Protein AF-A0A662L4Y0-F1 (afdb_monomer_lite)

pLDDT: mean 89.2, std 12.83, range [32.97, 98.81]

Structure (mmCIF, N/CA/C/O backbone):
data_AF-A0A662L4Y0-F1
#
_entry.id   AF-A0A662L4Y0-F1
#
loop_
_atom_site.group_PDB
_atom_site.id
_atom_site.type_symbol
_atom_site.label_atom_id
_atom_site.label_alt_id
_atom_site.label_comp_id
_atom_site.label_asym_id
_atom_site.label_entity_id
_atom_site.label_seq_id
_atom_site.pdbx_PDB_ins_code
_atom_site.Cartn_x
_atom_site.Cartn_y
_atom_site.Cartn_z
_atom_site.occupancy
_atom_site.B_iso_or_equiv
_atom_site.auth_seq_id
_atom_site.auth_comp_id
_atom_site.auth_asym_id
_atom_site.auth_atom_id
_atom_site.pdbx_PDB_model_num
ATOM 1 N N . MET A 1 1 ? -69.177 18.096 1.062 1.00 52.00 1 MET A N 1
ATOM 2 C CA . MET A 1 1 ? -68.642 16.990 1.896 1.00 52.00 1 MET A CA 1
ATOM 3 C C . MET A 1 1 ? -67.845 15.939 1.119 1.00 52.00 1 MET A C 1
ATOM 5 O O . MET A 1 1 ? -66.747 15.638 1.557 1.00 52.00 1 MET A O 1
ATOM 9 N N . LYS A 1 2 ? -68.302 15.418 -0.035 1.00 49.88 2 LYS A N 1
ATOM 10 C CA . LYS A 1 2 ? -67.546 14.397 -0.805 1.00 49.88 2 LYS A CA 1
ATOM 11 C C . LYS A 1 2 ? -66.188 14.866 -1.368 1.00 49.88 2 LYS A C 1
ATOM 13 O O . LYS A 1 2 ? -65.280 14.060 -1.489 1.00 49.88 2 LYS A O 1
ATOM 18 N N . PHE A 1 3 ? -66.029 16.163 -1.646 1.00 49.53 3 PHE A N 1
ATOM 19 C CA . PHE A 1 3 ? -64.774 16.724 -2.172 1.00 49.53 3 PHE A CA 1
ATOM 20 C C . PHE A 1 3 ? -63.665 16.841 -1.112 1.00 49.53 3 PHE A C 1
ATOM 22 O O . PHE A 1 3 ? -62.496 16.641 -1.412 1.00 49.53 3 PHE A O 1
ATOM 29 N N . ILE A 1 4 ? -64.040 17.107 0.146 1.00 62.53 4 ILE A N 1
ATOM 30 C CA . ILE A 1 4 ? -63.084 17.218 1.257 1.00 62.53 4 ILE A CA 1
ATOM 31 C C . ILE A 1 4 ? -62.545 15.831 1.611 1.00 62.53 4 ILE A C 1
ATOM 33 O O . ILE A 1 4 ? -61.339 15.676 1.713 1.00 62.53 4 ILE A O 1
ATOM 37 N N . ALA A 1 5 ? -63.407 14.808 1.670 1.00 59.78 5 ALA A N 1
ATOM 38 C CA . ALA A 1 5 ? -62.991 13.432 1.948 1.00 59.78 5 ALA A CA 1
ATOM 39 C C . ALA A 1 5 ? -62.022 12.861 0.892 1.00 59.78 5 ALA A C 1
ATOM 41 O O . ALA A 1 5 ? -61.102 12.129 1.244 1.00 59.78 5 ALA A O 1
ATOM 42 N N . LEU A 1 6 ? -62.189 13.226 -0.387 1.00 59.19 6 LEU A N 1
ATOM 43 C CA . LEU A 1 6 ? -61.270 12.818 -1.454 1.00 59.19 6 LEU A CA 1
ATOM 44 C C . LEU A 1 6 ? -59.902 13.509 -1.323 1.00 59.19 6 LEU A C 1
ATOM 46 O O . LEU A 1 6 ? -58.873 12.875 -1.535 1.00 59.19 6 LEU A O 1
ATOM 50 N N . LEU A 1 7 ? -59.886 14.785 -0.918 1.00 53.75 7 LEU A N 1
ATOM 51 C CA . LEU A 1 7 ? -58.654 15.539 -0.683 1.00 53.75 7 LEU A CA 1
ATOM 52 C C . LEU A 1 7 ? -57.894 15.011 0.546 1.00 53.75 7 LEU A C 1
ATOM 54 O O . LEU A 1 7 ? -56.675 14.886 0.499 1.00 53.75 7 LEU A O 1
ATOM 58 N N . THR A 1 8 ? -58.606 14.647 1.621 1.00 57.34 8 THR A N 1
ATOM 59 C CA . THR A 1 8 ? -57.996 14.044 2.819 1.00 57.34 8 THR A CA 1
ATOM 60 C C . THR A 1 8 ? -57.462 12.642 2.528 1.00 57.34 8 THR A C 1
ATOM 62 O O . THR A 1 8 ? -56.369 12.313 2.970 1.00 57.34 8 THR A O 1
ATOM 65 N N . ALA A 1 9 ? -58.175 11.838 1.731 1.00 53.94 9 ALA A N 1
ATOM 66 C CA . ALA A 1 9 ? -57.698 10.523 1.305 1.00 53.94 9 ALA A CA 1
ATOM 67 C C . ALA A 1 9 ? -56.463 10.620 0.390 1.00 53.94 9 ALA A C 1
ATOM 69 O O . ALA A 1 9 ? -55.524 9.851 0.574 1.00 53.94 9 ALA A O 1
ATOM 70 N N . LEU A 1 10 ? -56.408 11.592 -0.534 1.00 47.56 10 LEU A N 1
ATOM 71 C CA . LEU A 1 10 ? -55.204 11.838 -1.339 1.00 47.56 10 LEU A CA 1
ATOM 72 C C . LEU A 1 10 ? -54.020 12.289 -0.472 1.00 47.56 10 LEU A C 1
ATOM 74 O O . LEU A 1 10 ? -52.921 11.781 -0.655 1.00 47.56 10 LEU A O 1
ATOM 78 N N . LEU A 1 11 ? -54.232 13.194 0.489 1.00 47.44 11 LEU A N 1
ATOM 79 C CA . LEU A 1 11 ? -53.181 13.659 1.405 1.00 47.44 11 LEU A CA 1
ATOM 80 C C . LEU A 1 11 ? -52.636 12.535 2.297 1.00 47.44 11 LEU A C 1
ATOM 82 O O . LEU A 1 11 ? -51.430 12.481 2.508 1.00 47.44 11 LEU A O 1
ATOM 86 N N . ILE A 1 12 ? -53.493 11.612 2.750 1.00 51.41 12 ILE A N 1
ATOM 87 C CA . ILE A 1 12 ? -53.075 10.432 3.523 1.00 51.41 12 ILE A CA 1
ATOM 88 C C . ILE A 1 12 ? -52.289 9.450 2.642 1.00 51.41 12 ILE A C 1
ATOM 90 O O . ILE A 1 12 ? -51.282 8.903 3.086 1.00 51.41 12 ILE A O 1
ATOM 94 N N . VAL A 1 13 ? -52.683 9.254 1.378 1.00 47.22 13 VAL A N 1
ATOM 95 C CA . VAL A 1 13 ? -51.922 8.417 0.432 1.00 47.22 13 VAL A CA 1
ATOM 96 C C . VAL A 1 13 ? -50.565 9.054 0.105 1.00 47.22 13 VAL A C 1
ATOM 98 O O . VAL A 1 13 ? -49.562 8.346 0.100 1.00 47.22 13 VAL A O 1
ATOM 101 N N . PHE A 1 14 ? -50.487 10.379 -0.062 1.00 39.72 14 PHE A N 1
ATOM 102 C CA . PHE A 1 14 ? -49.217 11.083 -0.286 1.00 39.72 14 PHE A CA 1
ATOM 103 C C . PHE A 1 14 ? -48.312 11.128 0.954 1.00 39.72 14 PHE A C 1
ATOM 105 O O . PHE A 1 14 ? -47.100 11.044 0.796 1.00 39.72 14 PHE A O 1
ATOM 112 N N . SER A 1 15 ? -48.857 11.179 2.177 1.00 35.50 15 SER A N 1
ATOM 113 C CA . SER A 1 15 ? -48.056 11.054 3.408 1.00 35.50 15 SER A CA 1
ATOM 114 C C . SER A 1 15 ? -47.619 9.615 3.709 1.00 35.50 15 SER A C 1
ATOM 116 O O . SER A 1 15 ? -46.752 9.408 4.550 1.00 35.50 15 SER A O 1
ATOM 118 N N . SER A 1 16 ? -48.229 8.622 3.050 1.00 32.97 16 SER A N 1
ATOM 119 C CA . SER A 1 16 ? -47.858 7.201 3.161 1.00 32.97 16 SER A CA 1
ATOM 120 C C . SER A 1 16 ? -46.734 6.808 2.200 1.00 32.97 16 SER A C 1
ATOM 122 O O . SER A 1 16 ? -46.104 5.768 2.382 1.00 32.97 16 SER A O 1
ATOM 124 N N . PHE A 1 17 ? -46.449 7.641 1.197 1.00 36.28 17 PHE A N 1
ATOM 125 C CA . PHE A 1 17 ? -45.185 7.583 0.481 1.00 36.28 17 PHE A CA 1
ATOM 126 C C . PHE A 1 17 ? -44.147 8.317 1.326 1.00 36.28 17 PHE A C 1
ATOM 128 O O . PHE A 1 17 ? -43.922 9.515 1.164 1.00 36.28 17 PHE A O 1
ATOM 135 N N . ASN A 1 18 ? -43.485 7.578 2.219 1.00 33.69 18 ASN A N 1
ATOM 136 C CA . ASN A 1 18 ? -42.118 7.921 2.586 1.00 33.69 18 ASN A CA 1
ATOM 137 C C . ASN A 1 18 ? -41.319 7.933 1.275 1.00 33.69 18 ASN A C 1
ATOM 139 O O . ASN A 1 18 ? -40.805 6.903 0.844 1.00 33.69 18 ASN A O 1
ATOM 143 N N . PHE A 1 19 ? -41.246 9.087 0.608 1.00 37.72 19 PHE A N 1
ATOM 144 C CA . PHE A 1 19 ? -40.104 9.377 -0.241 1.00 37.72 19 PHE A CA 1
ATOM 145 C C . PHE A 1 19 ? -38.918 9.292 0.708 1.00 37.72 19 PHE A C 1
ATOM 147 O O . PHE A 1 19 ? -38.702 10.200 1.511 1.00 37.72 19 PHE A O 1
ATOM 154 N N . ALA A 1 20 ? -38.238 8.143 0.702 1.00 36.72 20 ALA A N 1
ATOM 155 C CA . ALA A 1 20 ? -36.965 8.000 1.371 1.00 36.72 20 ALA A CA 1
ATOM 156 C C . ALA A 1 20 ? -36.137 9.211 0.941 1.00 36.72 20 ALA A C 1
ATOM 158 O O . ALA A 1 20 ? -35.937 9.430 -0.257 1.00 36.72 20 ALA A O 1
ATOM 159 N N . GLN A 1 21 ? -35.761 10.051 1.907 1.00 39.56 21 GLN A N 1
ATOM 160 C CA . GLN A 1 21 ? -34.772 11.085 1.646 1.00 39.56 21 GLN A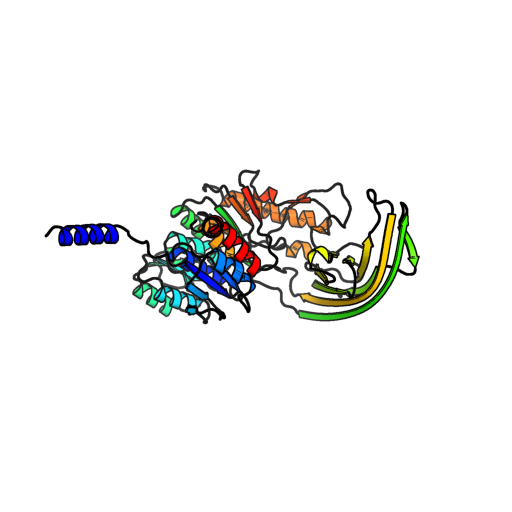 CA 1
ATOM 161 C C . GLN A 1 21 ? -33.582 10.371 0.995 1.00 39.56 21 GLN A C 1
ATOM 163 O O . GLN A 1 21 ? -33.227 9.287 1.474 1.00 39.56 21 GLN A O 1
ATOM 168 N N . PRO A 1 22 ? -33.040 10.880 -0.125 1.00 51.72 22 PRO A N 1
ATOM 169 C CA . PRO A 1 22 ? -31.912 10.231 -0.771 1.00 51.72 22 PRO A CA 1
ATOM 170 C C . PRO A 1 22 ? -30.828 10.050 0.285 1.00 51.72 22 PRO A C 1
ATOM 172 O O . PRO A 1 22 ? -30.453 11.013 0.950 1.00 51.72 22 PRO A O 1
ATOM 175 N N . GLU A 1 23 ? -30.410 8.803 0.489 1.00 62.47 23 GLU A N 1
ATOM 176 C CA . GLU A 1 23 ? -29.396 8.461 1.476 1.00 62.47 23 GLU A CA 1
ATOM 177 C C . GLU A 1 23 ? -28.174 9.349 1.224 1.00 62.47 23 GLU A C 1
ATOM 179 O O . GLU A 1 23 ? -27.621 9.340 0.121 1.00 62.47 23 GLU A O 1
ATOM 184 N N . GLU A 1 24 ? -27.799 10.180 2.201 1.00 76.81 24 GLU A N 1
ATOM 185 C CA . GLU A 1 24 ? -26.644 11.066 2.062 1.00 76.81 24 GLU A CA 1
ATOM 186 C C . GLU A 1 24 ? -25.414 10.201 1.781 1.00 76.81 24 GLU A C 1
ATOM 188 O O . GLU A 1 24 ? -25.069 9.303 2.556 1.00 76.81 24 GLU A O 1
ATOM 193 N N . LYS A 1 25 ? -24.781 10.423 0.626 1.00 88.94 25 LYS A N 1
ATOM 194 C CA . LYS A 1 25 ? -23.615 9.662 0.184 1.00 88.94 25 LYS A CA 1
ATOM 195 C C . LYS A 1 25 ? -22.380 10.527 0.357 1.00 88.94 25 LYS A C 1
ATOM 197 O O . LYS A 1 25 ? -22.064 11.371 -0.482 1.00 88.94 25 LYS A O 1
ATOM 202 N N . ALA A 1 26 ? -21.656 10.264 1.437 1.00 95.12 26 ALA A N 1
ATOM 203 C CA . ALA A 1 26 ? -20.381 10.905 1.713 1.00 95.12 26 ALA A CA 1
ATOM 204 C C . ALA A 1 26 ? -19.197 10.129 1.115 1.00 95.12 26 ALA A C 1
ATOM 206 O O . ALA A 1 26 ? -19.223 8.898 1.036 1.00 95.12 26 ALA A O 1
ATOM 207 N N . ILE A 1 27 ? -18.140 10.853 0.737 1.00 97.81 27 ILE A N 1
ATOM 208 C CA . ILE A 1 27 ? -16.798 10.320 0.451 1.00 97.81 27 ILE A CA 1
ATOM 209 C C . ILE A 1 27 ? -15.789 10.979 1.395 1.00 97.81 27 ILE A C 1
ATOM 211 O O . ILE A 1 27 ? -15.801 12.201 1.578 1.00 97.81 27 ILE A O 1
ATOM 215 N N . ILE A 1 28 ? -14.874 10.174 1.937 1.00 98.44 28 ILE A N 1
ATOM 216 C CA . ILE A 1 28 ? -13.761 10.640 2.763 1.00 98.44 28 ILE A CA 1
ATOM 217 C C . ILE A 1 28 ? -12.490 10.677 1.908 1.00 98.44 28 ILE A C 1
ATOM 219 O O . ILE A 1 28 ? -11.933 9.649 1.523 1.00 98.44 28 ILE A O 1
ATOM 223 N N . PHE A 1 29 ? -12.017 11.880 1.614 1.00 98.31 29 PHE A N 1
ATOM 224 C CA . PHE A 1 29 ? -10.727 12.133 0.991 1.00 98.31 29 PHE A CA 1
ATOM 225 C C . PHE A 1 29 ? -9.624 12.167 2.045 1.00 98.31 29 PHE A C 1
ATOM 227 O O . PHE A 1 29 ? -9.720 12.881 3.042 1.00 98.31 29 PHE A O 1
ATOM 234 N N . VAL A 1 30 ? -8.547 11.427 1.807 1.00 98.19 30 VAL A N 1
ATOM 235 C CA . VAL A 1 30 ? -7.417 11.312 2.732 1.00 98.19 30 VAL A CA 1
ATOM 236 C C . VAL A 1 30 ? -6.132 11.739 2.042 1.00 98.19 30 VAL A C 1
ATOM 238 O O . VAL A 1 30 ? -5.763 11.205 0.995 1.00 98.19 30 VAL A O 1
ATOM 241 N N . TYR A 1 31 ? -5.444 12.716 2.625 1.00 96.56 31 TYR A N 1
ATOM 242 C CA . TYR A 1 31 ? -4.205 13.230 2.064 1.00 96.56 31 TYR A CA 1
ATOM 243 C C . TYR A 1 31 ? -3.067 12.223 2.239 1.00 96.56 31 TYR A C 1
ATOM 245 O O . TYR A 1 31 ? -2.775 11.766 3.346 1.00 96.56 31 TYR A O 1
ATOM 253 N N . ASP A 1 32 ? -2.398 11.901 1.139 1.00 92.31 32 ASP A N 1
ATOM 254 C CA . ASP A 1 32 ? -1.347 10.891 1.061 1.00 92.31 32 ASP A CA 1
ATOM 255 C C . ASP A 1 32 ? 0.009 11.419 1.565 1.00 92.31 32 ASP A C 1
ATOM 257 O O . ASP A 1 32 ? 0.977 11.563 0.815 1.00 92.31 32 ASP A O 1
ATOM 261 N N . ARG A 1 33 ? 0.057 11.786 2.850 1.00 91.81 33 ARG A N 1
ATOM 262 C CA . ARG A 1 33 ? 1.273 12.272 3.524 1.00 91.81 33 ARG A CA 1
ATOM 263 C C . ARG A 1 33 ? 1.534 11.600 4.865 1.00 91.81 33 ARG A C 1
ATOM 265 O O . ARG A 1 33 ? 2.693 11.424 5.224 1.00 91.81 33 ARG A O 1
ATOM 272 N N . ASP A 1 34 ? 0.482 11.260 5.600 1.00 95.25 34 ASP A N 1
ATOM 273 C CA . ASP A 1 34 ? 0.576 10.586 6.893 1.00 95.25 34 ASP A CA 1
ATOM 274 C C . ASP A 1 34 ? -0.356 9.372 6.889 1.00 95.25 34 ASP A C 1
ATOM 276 O O . ASP A 1 34 ? -1.554 9.488 6.617 1.00 95.25 34 ASP A O 1
ATOM 280 N N . ALA A 1 35 ? 0.195 8.194 7.177 1.00 96.06 35 ALA A N 1
ATOM 281 C CA . ALA A 1 35 ? -0.565 6.952 7.183 1.00 96.06 35 ALA A CA 1
ATOM 282 C C . ALA A 1 35 ? -1.654 6.929 8.269 1.00 96.06 35 ALA A C 1
ATOM 284 O O . ALA A 1 35 ? -2.704 6.316 8.058 1.00 96.06 35 ALA A O 1
ATOM 285 N N . PHE A 1 36 ? -1.472 7.655 9.380 1.00 98.19 36 PHE A N 1
ATOM 286 C CA . PHE A 1 36 ? -2.479 7.745 10.440 1.00 98.19 36 PHE A CA 1
ATOM 287 C C . PHE A 1 36 ? -3.765 8.433 9.978 1.00 98.19 36 PHE A C 1
ATOM 289 O O . PHE A 1 36 ? -4.831 8.113 10.499 1.00 98.19 36 PHE A O 1
ATOM 296 N N . TYR A 1 37 ? -3.716 9.294 8.955 1.00 98.50 37 TYR A N 1
ATOM 297 C CA . TYR A 1 37 ? -4.937 9.857 8.373 1.00 98.50 37 TYR A CA 1
ATOM 298 C C . TYR A 1 37 ? -5.852 8.773 7.800 1.00 98.50 37 TYR A C 1
ATOM 300 O O . TYR A 1 37 ? -7.068 8.872 7.940 1.00 98.50 37 TYR A O 1
ATOM 308 N N . SER A 1 38 ? -5.285 7.714 7.211 1.00 98.25 38 SER A N 1
ATOM 309 C CA . SER A 1 38 ? -6.074 6.586 6.697 1.00 98.25 38 SER A CA 1
ATOM 310 C C . SER A 1 38 ? -6.658 5.737 7.827 1.00 98.25 38 SER A C 1
ATOM 312 O O . SER A 1 38 ? -7.785 5.263 7.704 1.00 98.25 38 SER A O 1
ATOM 314 N N . LEU A 1 39 ? -5.943 5.589 8.949 1.00 98.69 39 LEU A N 1
ATOM 315 C CA . LEU A 1 39 ? -6.449 4.863 10.122 1.00 98.69 39 LEU A CA 1
ATOM 316 C C . LEU A 1 39 ? -7.642 5.597 10.752 1.00 98.69 39 LEU A C 1
ATOM 318 O O . LEU A 1 39 ? -8.699 4.999 10.947 1.00 98.69 39 LEU A O 1
ATOM 322 N N . ILE A 1 40 ? -7.511 6.912 10.968 1.00 98.75 40 ILE A N 1
ATOM 323 C CA . ILE A 1 40 ? -8.596 7.770 11.474 1.00 98.75 40 ILE A CA 1
ATOM 324 C C . ILE A 1 40 ? -9.799 7.733 10.520 1.00 98.75 40 ILE A C 1
ATOM 326 O O . ILE A 1 40 ? -10.933 7.520 10.951 1.00 98.75 40 ILE A O 1
ATOM 330 N N . ALA A 1 41 ? -9.550 7.886 9.215 1.00 98.69 41 ALA A N 1
ATOM 331 C CA . ALA A 1 41 ? -10.587 7.819 8.190 1.00 98.69 41 ALA A CA 1
ATOM 332 C C . ALA A 1 41 ? -11.304 6.465 8.164 1.00 98.69 41 ALA A C 1
ATOM 334 O O . ALA A 1 41 ? -12.493 6.422 7.864 1.00 98.69 41 ALA A O 1
ATOM 335 N N . THR A 1 42 ? -10.596 5.375 8.480 1.00 98.75 42 THR A N 1
ATOM 336 C CA . THR A 1 42 ? -11.177 4.032 8.535 1.00 98.75 42 THR A CA 1
ATOM 337 C C . THR A 1 42 ? -12.259 3.972 9.606 1.00 98.75 42 THR A C 1
ATOM 339 O O . THR A 1 42 ? -13.407 3.722 9.261 1.00 98.75 42 THR A O 1
ATOM 342 N N . SER A 1 43 ? -11.947 4.303 10.860 1.00 98.44 43 SER A N 1
ATOM 343 C CA . SER A 1 43 ? -12.947 4.347 11.944 1.00 98.44 43 SER A CA 1
ATOM 344 C C . SER A 1 43 ? -14.125 5.273 11.593 1.00 98.44 43 SER A C 1
ATOM 346 O O . SER A 1 43 ? -15.274 4.835 11.617 1.00 98.44 43 SER A O 1
ATOM 348 N N . LEU A 1 44 ? -13.851 6.500 11.124 1.00 98.62 44 LEU A N 1
ATOM 349 C CA . LEU A 1 44 ? -14.898 7.443 10.704 1.00 98.62 44 LEU A CA 1
ATOM 350 C C . LEU A 1 44 ? -15.789 6.895 9.578 1.00 98.62 44 LEU A C 1
ATOM 352 O O . LEU A 1 44 ? -17.001 7.092 9.599 1.00 98.62 44 LEU A O 1
ATOM 356 N N . SER A 1 45 ? -15.211 6.209 8.592 1.00 98.44 45 SER A N 1
ATOM 357 C CA . SER A 1 45 ? -15.977 5.593 7.510 1.00 98.44 45 SER A CA 1
ATOM 358 C C . SER A 1 45 ? -17.024 4.629 8.059 1.00 98.44 45 SER A C 1
ATOM 360 O O . SER A 1 45 ? -18.167 4.678 7.612 1.00 98.44 45 SER A O 1
ATOM 362 N N . PHE A 1 46 ? -16.641 3.751 8.991 1.00 97.81 46 PHE A N 1
ATOM 363 C CA . PHE A 1 46 ? -17.554 2.755 9.556 1.00 97.81 46 PHE A CA 1
ATOM 364 C C . PHE A 1 46 ? -18.643 3.405 10.402 1.00 97.81 46 PHE A C 1
ATOM 366 O O . PHE A 1 46 ? -19.810 3.070 10.205 1.00 97.81 46 PHE A O 1
ATOM 373 N N . HIS A 1 47 ? -18.288 4.408 11.205 1.00 97.56 47 HIS A N 1
ATOM 374 C CA . HIS A 1 47 ? -19.255 5.196 11.966 1.00 97.56 47 HIS A CA 1
ATOM 375 C C . HIS A 1 47 ? -20.309 5.873 11.077 1.00 97.56 47 HIS A C 1
ATOM 377 O O . HIS A 1 47 ? -21.495 5.894 11.391 1.00 97.56 47 HIS A O 1
ATOM 383 N N . LEU A 1 48 ? -19.904 6.357 9.899 1.00 95.88 48 LEU A N 1
ATOM 384 C CA . LEU A 1 48 ? -20.809 6.963 8.918 1.00 95.88 48 LEU A CA 1
ATOM 385 C C . LEU A 1 48 ? -21.564 5.939 8.048 1.00 95.88 48 LEU A C 1
ATOM 387 O O . LEU A 1 48 ? -22.092 6.316 7.001 1.00 95.88 48 LEU A O 1
ATOM 391 N N . GLY A 1 49 ? -21.612 4.660 8.432 1.00 94.19 49 GLY A N 1
ATOM 392 C CA . GLY A 1 49 ? -22.302 3.611 7.673 1.00 94.19 49 GLY A CA 1
ATOM 393 C C . GLY A 1 49 ? -21.482 3.046 6.509 1.00 94.19 49 GLY A C 1
ATOM 394 O O . GLY A 1 49 ? -22.041 2.735 5.461 1.00 94.19 49 GLY A O 1
ATOM 395 N N . LYS A 1 50 ? -20.160 2.915 6.690 1.00 95.38 50 LYS A N 1
ATOM 396 C CA . LYS A 1 50 ? -19.168 2.445 5.701 1.00 95.38 50 LYS A CA 1
ATOM 397 C C . LYS A 1 50 ? -19.128 3.336 4.453 1.00 95.38 50 LYS A C 1
ATOM 399 O O . LYS A 1 50 ? -19.802 3.076 3.461 1.00 95.38 50 LYS A O 1
ATOM 404 N N . ARG A 1 51 ? -18.288 4.376 4.467 1.00 96.81 51 ARG A N 1
ATOM 405 C CA . ARG A 1 51 ? -18.119 5.333 3.354 1.00 96.81 51 ARG A CA 1
ATOM 406 C C . ARG A 1 51 ? -16.810 5.120 2.584 1.00 96.81 51 ARG A C 1
ATOM 408 O O . ARG A 1 51 ? -15.822 4.685 3.167 1.00 96.81 51 ARG A O 1
ATOM 415 N N . PRO A 1 52 ? -16.750 5.428 1.275 1.00 98.06 52 PRO A N 1
ATOM 416 C CA . PRO A 1 52 ? -15.517 5.284 0.512 1.00 98.06 52 PRO A CA 1
ATOM 417 C C . PRO A 1 52 ? -14.388 6.159 1.059 1.00 98.06 52 PRO A C 1
ATOM 419 O O . PRO A 1 52 ? -14.584 7.353 1.299 1.00 98.06 52 PRO A O 1
ATOM 422 N N . ILE A 1 53 ? -13.194 5.572 1.168 1.00 98.50 53 ILE A N 1
ATOM 423 C CA . ILE A 1 53 ? -11.947 6.280 1.470 1.00 98.50 53 ILE A CA 1
ATOM 424 C C . ILE A 1 53 ? -11.123 6.391 0.193 1.00 98.50 53 ILE A C 1
ATOM 426 O O . ILE A 1 53 ? -10.755 5.380 -0.407 1.00 98.50 53 ILE A O 1
ATOM 430 N N . LEU A 1 54 ? -10.818 7.621 -0.214 1.00 98.19 54 LEU A N 1
ATOM 431 C CA . LEU A 1 54 ? -10.055 7.915 -1.423 1.00 98.19 54 LEU A CA 1
ATOM 432 C C . LEU A 1 54 ? -8.797 8.711 -1.080 1.00 98.19 54 LEU A C 1
ATOM 434 O O . LEU A 1 54 ? -8.874 9.813 -0.537 1.00 98.19 54 LEU A O 1
ATOM 438 N N . LEU A 1 55 ? -7.632 8.177 -1.439 1.00 97.56 55 LEU A N 1
ATOM 439 C CA . LEU A 1 55 ? -6.368 8.882 -1.262 1.00 97.56 55 LEU A CA 1
ATOM 440 C C . LEU A 1 55 ? -6.228 9.996 -2.301 1.00 97.56 55 LEU A C 1
ATOM 442 O O . LEU A 1 55 ? -6.630 9.833 -3.457 1.00 97.56 55 LEU A O 1
ATOM 446 N N . PHE A 1 56 ? -5.620 11.117 -1.919 1.00 95.88 56 PHE A N 1
ATOM 447 C CA . PHE A 1 56 ? -5.277 12.202 -2.838 1.00 95.88 56 PHE A CA 1
ATOM 448 C C . PHE A 1 56 ? -3.932 12.846 -2.488 1.00 95.88 56 PHE A C 1
ATOM 450 O O . PHE A 1 56 ? -3.463 12.772 -1.356 1.00 95.88 56 PHE A O 1
ATOM 457 N N . LYS A 1 57 ? -3.326 13.511 -3.479 1.00 90.94 57 LYS A N 1
ATOM 458 C CA . LYS A 1 57 ? -2.112 14.325 -3.309 1.00 90.94 57 LYS A CA 1
ATOM 459 C C . LYS A 1 57 ? -2.432 15.799 -3.552 1.00 90.94 57 LYS A C 1
ATOM 461 O O . LYS A 1 57 ? -2.624 16.553 -2.612 1.00 90.94 57 LYS A O 1
ATOM 466 N N . ASN A 1 58 ? -2.577 16.194 -4.815 1.00 80.25 58 ASN A N 1
ATOM 467 C CA . ASN A 1 58 ? -2.726 17.610 -5.176 1.00 80.25 58 ASN A CA 1
ATOM 468 C C . ASN A 1 58 ? -4.090 17.956 -5.790 1.00 80.25 58 ASN A C 1
ATOM 470 O O . ASN A 1 58 ? -4.505 19.108 -5.749 1.00 80.25 58 ASN A O 1
ATOM 474 N N . GLU A 1 59 ? -4.784 16.980 -6.379 1.00 84.31 59 GLU A N 1
ATOM 475 C CA . GLU A 1 59 ? -6.030 17.198 -7.115 1.00 84.31 59 GLU A CA 1
ATOM 476 C C . GLU A 1 59 ? -6.956 15.979 -7.040 1.00 84.31 59 GLU A C 1
ATOM 478 O O . GLU A 1 59 ? -6.524 14.871 -6.709 1.00 84.31 59 GLU A O 1
ATOM 483 N N . THR A 1 60 ? -8.228 16.188 -7.387 1.00 88.62 60 THR A N 1
ATOM 484 C CA . THR A 1 60 ? -9.292 15.170 -7.349 1.00 88.62 60 THR A CA 1
ATOM 485 C C . THR A 1 60 ? -9.785 14.744 -8.735 1.00 88.62 60 THR A C 1
ATOM 487 O O . THR A 1 60 ? -10.735 13.970 -8.854 1.00 88.62 60 THR A O 1
ATOM 490 N N . LYS A 1 61 ? -9.134 15.203 -9.813 1.00 91.31 61 LYS A N 1
ATOM 491 C CA . LYS A 1 61 ? -9.553 14.931 -11.199 1.00 91.31 61 LYS A CA 1
ATOM 492 C C . LYS A 1 61 ? -9.657 13.432 -11.505 1.00 91.31 61 LYS A C 1
ATOM 494 O O . LYS A 1 61 ? -10.572 12.978 -12.187 1.00 91.31 61 LYS A O 1
ATOM 499 N N . ARG A 1 62 ? -8.741 12.630 -10.954 1.00 92.50 62 ARG A N 1
ATOM 500 C CA . ARG A 1 62 ? -8.738 11.162 -11.110 1.00 92.50 62 ARG A CA 1
ATOM 501 C C . ARG A 1 62 ? -9.918 10.478 -10.411 1.00 92.50 62 ARG A C 1
ATOM 503 O O . ARG A 1 62 ? -10.261 9.348 -10.761 1.00 92.50 62 ARG A O 1
ATOM 510 N N . HIS A 1 63 ? -10.565 11.160 -9.469 1.00 95.56 63 HIS A N 1
ATOM 511 C CA . HIS A 1 63 ? -11.684 10.646 -8.683 1.00 95.56 63 HIS A CA 1
ATOM 512 C C . HIS A 1 63 ? -13.046 10.964 -9.301 1.00 95.56 63 HIS A C 1
ATOM 514 O O . HIS A 1 63 ? -14.009 10.274 -8.981 1.00 95.56 63 HIS A O 1
ATOM 520 N N . GLU A 1 64 ? -13.140 11.932 -10.221 1.00 93.62 64 GLU A N 1
ATOM 521 C CA . GLU A 1 64 ? -14.403 12.418 -10.811 1.00 93.62 64 GLU A CA 1
ATOM 522 C C . GLU A 1 64 ? -15.322 11.296 -11.305 1.00 93.62 64 GLU A C 1
ATOM 524 O O . GLU A 1 64 ? -16.528 11.306 -11.053 1.00 93.62 64 GLU A O 1
ATOM 529 N N . ARG A 1 65 ? -14.754 10.288 -11.985 1.00 92.88 65 ARG A N 1
ATOM 530 C CA . ARG A 1 65 ? -15.531 9.138 -12.466 1.00 92.88 65 ARG A CA 1
ATOM 531 C C . ARG A 1 65 ? -16.162 8.366 -11.309 1.00 92.88 65 ARG A C 1
ATOM 533 O O . ARG A 1 65 ? -17.325 7.997 -11.414 1.00 92.88 65 ARG A O 1
ATOM 540 N N . PHE A 1 66 ? -15.408 8.117 -10.240 1.00 95.12 66 PHE A N 1
ATOM 541 C CA . PHE A 1 66 ? -15.919 7.413 -9.067 1.00 95.12 66 PHE A CA 1
ATOM 542 C C . PHE A 1 66 ? -16.973 8.251 -8.341 1.00 95.12 66 PHE A C 1
ATOM 544 O O . PHE A 1 66 ? -18.058 7.740 -8.098 1.00 95.12 66 PHE A O 1
ATOM 551 N N . ILE A 1 67 ? -16.696 9.536 -8.083 1.00 94.69 67 ILE A N 1
ATOM 552 C CA . ILE A 1 67 ? -17.630 10.465 -7.420 1.00 94.69 67 ILE A CA 1
ATOM 553 C C . ILE A 1 67 ? -18.988 10.455 -8.130 1.00 94.69 67 ILE A C 1
ATOM 555 O O . ILE A 1 67 ? -20.020 10.260 -7.490 1.00 94.69 67 ILE A O 1
ATOM 559 N N .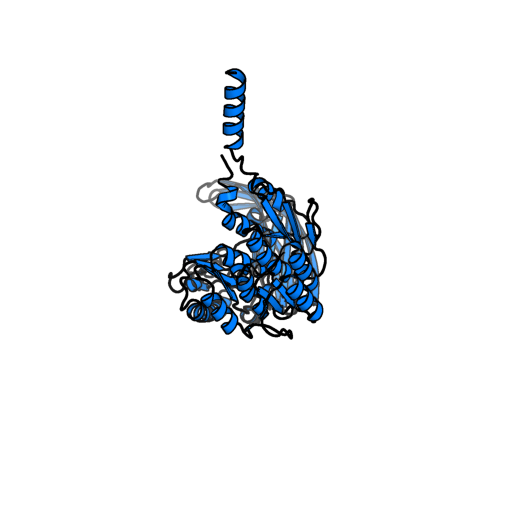 ARG A 1 68 ? -18.978 10.595 -9.463 1.00 92.25 68 ARG A N 1
ATOM 560 C CA . ARG A 1 68 ? -20.196 10.589 -10.282 1.00 92.25 68 ARG A CA 1
ATOM 561 C C . ARG A 1 68 ? -20.937 9.256 -10.221 1.00 92.25 68 ARG A C 1
ATOM 563 O O . ARG A 1 68 ? -22.155 9.257 -10.132 1.00 92.25 68 ARG A O 1
ATOM 570 N N . MET A 1 69 ? -20.217 8.139 -10.321 1.00 92.00 69 MET A N 1
ATOM 571 C CA . MET A 1 69 ? -20.832 6.809 -10.343 1.00 92.00 69 MET A CA 1
ATOM 572 C C . MET A 1 69 ? -21.390 6.397 -8.978 1.00 92.00 69 MET A C 1
ATOM 574 O O . MET A 1 69 ? -22.443 5.782 -8.914 1.00 92.00 69 MET A O 1
ATOM 578 N N . TYR A 1 70 ? -20.698 6.745 -7.895 1.00 93.50 70 TYR A N 1
ATOM 579 C CA . TYR A 1 70 ? -21.165 6.486 -6.537 1.00 93.50 70 TYR A CA 1
ATOM 580 C C . TYR A 1 70 ? -22.336 7.410 -6.158 1.00 93.50 70 TYR A C 1
ATOM 582 O O . TYR A 1 70 ? -23.209 7.011 -5.386 1.00 93.50 70 TYR A O 1
ATOM 590 N N . GLY A 1 71 ? -22.391 8.612 -6.748 1.00 92.06 71 GLY A N 1
ATOM 591 C CA . GLY A 1 71 ? -23.446 9.598 -6.513 1.00 92.06 71 GLY A CA 1
ATOM 592 C C . GLY A 1 71 ? -23.235 10.399 -5.230 1.00 92.06 71 GLY A C 1
ATOM 593 O O . GLY A 1 71 ? -24.208 10.751 -4.573 1.00 92.06 71 GLY A O 1
ATOM 594 N N . ALA A 1 72 ? -21.978 10.649 -4.846 1.00 91.69 72 ALA A N 1
ATOM 595 C CA . ALA A 1 72 ? -21.681 11.409 -3.635 1.00 91.69 72 ALA A CA 1
ATOM 596 C C . ALA A 1 72 ? -22.006 12.896 -3.778 1.00 91.69 72 ALA A C 1
ATOM 598 O O . ALA A 1 72 ? -21.642 13.536 -4.769 1.00 91.69 72 ALA A O 1
ATOM 599 N N . ASN A 1 73 ? -22.629 13.436 -2.739 1.00 90.62 73 ASN A N 1
ATOM 600 C CA . ASN A 1 73 ? -22.970 14.847 -2.577 1.00 90.62 73 ASN A CA 1
ATOM 601 C C . ASN A 1 73 ? -22.308 15.476 -1.342 1.00 90.62 73 ASN A C 1
ATOM 603 O O . ASN A 1 73 ? -22.287 16.700 -1.230 1.00 90.62 73 ASN A O 1
ATOM 607 N N . GLU A 1 74 ? -21.720 14.663 -0.463 1.00 95.19 74 GLU A N 1
ATOM 608 C CA . GLU A 1 74 ? -20.979 15.125 0.703 1.00 95.19 74 GLU A CA 1
ATOM 609 C C . GLU A 1 74 ? -19.512 14.705 0.650 1.00 95.19 74 GLU A C 1
ATOM 611 O O . GLU A 1 74 ? -19.157 13.597 0.236 1.00 95.19 74 GLU A O 1
ATOM 616 N N . PHE A 1 75 ? -18.640 15.601 1.107 1.00 96.94 75 PHE A N 1
ATOM 617 C CA . PHE A 1 75 ? -17.200 15.394 1.064 1.00 96.94 75 PHE A CA 1
ATOM 618 C C . PHE A 1 75 ? -16.557 15.784 2.391 1.00 96.94 75 PHE A C 1
ATOM 620 O O . PHE A 1 75 ? -16.777 16.877 2.921 1.00 96.94 75 PHE A O 1
ATOM 627 N N . ILE A 1 76 ? -15.712 14.892 2.896 1.00 98.12 76 ILE A N 1
ATOM 628 C CA . ILE A 1 76 ? -14.866 15.113 4.067 1.00 98.12 76 ILE A CA 1
ATOM 629 C C . ILE A 1 76 ? -13.419 14.997 3.597 1.00 98.12 76 ILE A C 1
ATOM 631 O O . ILE A 1 76 ? -13.091 14.065 2.873 1.00 98.12 76 ILE A O 1
ATOM 635 N N . SER A 1 77 ? -12.554 15.929 3.982 1.00 97.56 77 SER A N 1
ATOM 636 C CA . SER A 1 77 ? -11.127 15.895 3.663 1.00 97.56 77 SER A CA 1
ATOM 637 C C . SER A 1 77 ? -10.297 15.850 4.935 1.00 97.56 77 SER A C 1
ATOM 639 O O . SER A 1 77 ? -10.467 16.688 5.822 1.00 97.56 77 SER A O 1
ATOM 641 N N . ILE A 1 78 ? -9.376 14.898 5.002 1.00 98.19 78 ILE A N 1
ATOM 642 C CA . ILE A 1 78 ? -8.506 14.638 6.147 1.00 98.19 78 ILE A CA 1
ATOM 643 C C . ILE A 1 78 ? -7.055 14.879 5.725 1.00 98.19 78 ILE A C 1
ATOM 645 O O . ILE A 1 78 ? -6.545 14.247 4.801 1.00 98.19 78 ILE A O 1
ATOM 649 N N . GLY A 1 79 ? -6.385 15.803 6.412 1.00 96.19 79 GLY A N 1
ATOM 650 C CA . GLY A 1 79 ? -4.953 16.076 6.288 1.00 96.19 79 GLY A CA 1
ATOM 651 C C . GLY A 1 79 ? -4.546 16.994 5.132 1.00 96.19 79 GLY A C 1
ATOM 652 O O . GLY A 1 79 ? -3.383 17.389 5.058 1.00 96.19 79 GLY A O 1
ATOM 653 N N . GLY A 1 80 ? -5.467 17.362 4.238 1.00 93.69 80 GLY A N 1
ATOM 654 C CA . GLY A 1 80 ? -5.163 18.191 3.070 1.00 93.69 80 GLY A CA 1
ATOM 655 C C . GLY A 1 80 ? -6.379 18.926 2.518 1.00 93.69 80 GLY A C 1
ATOM 656 O O . GLY A 1 80 ? -7.522 18.627 2.869 1.00 93.69 80 GLY A O 1
ATOM 657 N N . LYS A 1 81 ? -6.125 19.911 1.652 1.00 93.44 81 LYS A N 1
ATOM 658 C CA . LYS A 1 81 ? -7.178 20.695 0.996 1.00 93.44 81 LYS A CA 1
ATOM 659 C C . LYS A 1 81 ? -7.580 20.068 -0.333 1.00 93.44 81 LYS A C 1
ATOM 661 O O . LYS A 1 81 ? -6.709 19.651 -1.093 1.00 93.44 81 LYS A O 1
ATOM 666 N N . ILE A 1 82 ? -8.874 20.087 -0.638 1.00 92.44 82 ILE A N 1
ATOM 667 C CA . ILE A 1 82 ? -9.410 19.676 -1.942 1.00 92.44 82 ILE A CA 1
ATOM 668 C C . ILE A 1 82 ? -10.212 20.814 -2.575 1.00 92.44 82 ILE A C 1
ATOM 670 O O . ILE A 1 82 ? -10.747 21.672 -1.881 1.00 92.44 82 ILE A O 1
ATOM 674 N N . GLY A 1 83 ? -10.296 20.821 -3.907 1.00 88.00 83 GLY A N 1
ATOM 675 C CA . GLY A 1 83 ? -11.044 21.837 -4.661 1.00 88.00 83 GLY A CA 1
ATOM 676 C C . GLY A 1 83 ? -12.569 21.677 -4.619 1.00 88.00 83 GLY A C 1
ATOM 677 O O . GLY A 1 83 ? -13.274 22.458 -5.248 1.00 88.00 83 GLY A O 1
ATOM 678 N N . LEU A 1 84 ? -13.078 20.661 -3.918 1.00 87.75 84 LEU A N 1
ATOM 679 C CA . LEU A 1 84 ? -14.507 20.415 -3.722 1.00 87.75 84 LEU A CA 1
ATOM 680 C C . LEU A 1 84 ? -14.992 21.115 -2.447 1.00 87.75 84 LEU A C 1
ATOM 682 O O . LEU A 1 84 ? -14.227 21.287 -1.497 1.00 87.75 84 LEU A O 1
ATOM 686 N N . GLN A 1 85 ? -16.274 21.480 -2.397 1.00 92.00 85 GLN A N 1
ATOM 687 C CA . GLN A 1 85 ? -16.893 21.958 -1.162 1.00 92.00 85 GLN A CA 1
ATOM 688 C C . GLN A 1 85 ? -16.956 20.801 -0.157 1.00 92.00 85 GLN A C 1
ATOM 690 O O . GLN A 1 85 ? -17.761 19.887 -0.306 1.00 92.00 85 GLN A O 1
ATOM 695 N N . ALA A 1 86 ? -16.074 20.832 0.840 1.00 92.81 86 ALA A N 1
ATOM 696 C CA . ALA A 1 86 ? -15.880 19.743 1.787 1.00 92.81 86 ALA A CA 1
ATOM 697 C C . ALA A 1 86 ? -15.681 20.258 3.215 1.00 92.81 86 ALA A C 1
ATOM 699 O O . ALA A 1 86 ? -15.182 21.369 3.424 1.00 92.81 86 ALA A O 1
ATOM 700 N N . GLN A 1 87 ? -16.005 19.417 4.197 1.00 96.56 87 GLN A N 1
ATOM 701 C CA . GLN A 1 87 ? -15.547 19.597 5.576 1.00 96.56 87 GLN A CA 1
ATOM 702 C C . GLN A 1 87 ? -14.064 19.212 5.635 1.00 96.56 87 GLN A C 1
ATOM 704 O O . GLN A 1 87 ? -13.716 18.075 5.331 1.00 96.56 87 GLN A O 1
ATOM 709 N N . GLN A 1 88 ? -13.180 20.159 5.954 1.00 95.94 88 GLN A N 1
ATOM 710 C CA . GLN A 1 88 ? -11.730 19.976 5.819 1.00 95.94 88 GLN A CA 1
ATOM 711 C C . GLN A 1 88 ? -11.027 20.046 7.177 1.00 95.94 88 GLN A C 1
ATOM 713 O O . GLN A 1 88 ? -11.059 21.082 7.838 1.00 95.94 88 GLN A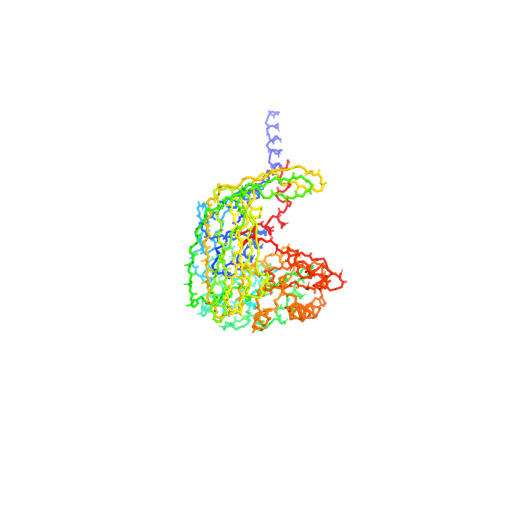 O 1
ATOM 718 N N . PHE A 1 89 ? -10.331 18.970 7.537 1.00 97.69 89 PHE A N 1
ATOM 719 C CA . PHE A 1 89 ? -9.511 18.844 8.740 1.00 97.69 89 PHE A CA 1
ATOM 720 C C . PHE A 1 89 ? -8.037 18.886 8.326 1.00 97.69 89 PHE A C 1
ATOM 722 O O . PHE A 1 89 ? -7.575 18.006 7.602 1.00 97.69 89 PHE A O 1
ATOM 729 N N . LEU A 1 90 ? -7.301 19.934 8.710 1.00 95.44 90 LEU A N 1
ATOM 730 C CA . LEU A 1 90 ? -6.011 20.288 8.081 1.00 95.44 90 LEU A CA 1
ATOM 731 C C . LEU A 1 90 ? -4.791 20.222 9.016 1.00 95.44 90 LEU A C 1
ATOM 733 O O . LEU A 1 90 ? -3.698 20.628 8.621 1.00 95.44 90 LEU A O 1
ATOM 737 N N . ARG A 1 91 ? -4.976 19.769 10.258 1.00 95.62 91 ARG A N 1
ATOM 738 C CA . ARG A 1 91 ? -3.905 19.669 11.264 1.00 95.62 91 ARG A CA 1
ATOM 739 C C . ARG A 1 91 ? -3.161 18.333 11.153 1.00 95.62 91 ARG A C 1
ATOM 741 O O . ARG A 1 91 ? -3.303 17.620 10.169 1.00 95.62 91 ARG A O 1
ATOM 748 N N . ASP A 1 92 ? -2.314 18.020 12.125 1.00 97.00 92 ASP A N 1
ATOM 749 C CA . ASP A 1 92 ? -1.646 16.723 12.233 1.00 97.00 92 ASP A CA 1
ATOM 750 C C . ASP A 1 92 ? -2.569 15.649 12.835 1.00 97.00 92 ASP A C 1
ATOM 752 O O . ASP A 1 92 ? -3.634 15.948 13.381 1.00 97.00 92 ASP A O 1
ATOM 756 N N . ALA A 1 93 ? -2.163 14.381 12.723 1.00 97.94 93 ALA A N 1
ATOM 757 C CA . ALA A 1 93 ? -3.006 13.236 13.065 1.00 97.94 93 ALA A CA 1
ATOM 758 C C . ALA A 1 93 ? -3.574 13.260 14.504 1.00 97.94 93 ALA A C 1
ATOM 760 O O . ALA A 1 93 ? -4.779 13.033 14.632 1.00 97.94 93 ALA A O 1
ATOM 761 N N . PRO A 1 94 ? -2.804 13.599 15.565 1.00 98.31 94 PRO A N 1
ATOM 762 C CA . PRO A 1 94 ? -3.347 13.748 16.921 1.00 98.31 94 PRO A CA 1
ATOM 763 C C . PRO A 1 94 ? -4.514 14.736 16.991 1.00 98.31 94 PRO A C 1
ATOM 765 O O . PRO A 1 94 ? -5.598 14.390 17.460 1.00 98.31 94 PRO A O 1
ATOM 768 N N . ASN A 1 95 ? -4.336 15.936 16.439 1.00 98.44 95 ASN A N 1
ATOM 769 C CA . ASN A 1 95 ? -5.356 16.978 16.490 1.00 98.44 95 ASN A CA 1
ATOM 770 C C . ASN A 1 95 ? -6.574 16.652 15.621 1.00 98.44 95 ASN A C 1
ATOM 772 O O . ASN A 1 95 ? -7.706 16.826 16.067 1.00 98.44 95 ASN A O 1
ATOM 776 N N . ILE A 1 96 ? -6.357 16.133 14.409 1.00 98.44 96 ILE A N 1
ATOM 777 C CA . ILE A 1 96 ? -7.456 15.719 13.531 1.00 98.44 96 ILE A CA 1
ATOM 778 C C . ILE A 1 96 ? -8.289 14.610 14.181 1.00 98.44 96 ILE A C 1
ATOM 780 O O . ILE A 1 96 ? -9.513 14.642 14.081 1.00 98.44 96 ILE A O 1
ATOM 784 N N . SER A 1 97 ? -7.652 13.643 14.848 1.00 98.62 97 SER A N 1
ATOM 785 C CA . SER A 1 97 ? -8.369 12.541 15.495 1.00 98.62 97 SER A CA 1
ATOM 786 C C . SER A 1 97 ? -9.354 13.037 16.564 1.00 98.62 97 SER A C 1
ATOM 788 O O . SER A 1 97 ? -10.497 12.586 16.602 1.00 98.62 97 SER A O 1
ATOM 790 N N . ILE A 1 98 ? -8.960 14.049 17.347 1.00 98.56 98 ILE A N 1
ATOM 791 C CA . ILE A 1 98 ? -9.811 14.700 18.354 1.00 98.56 98 ILE A CA 1
ATOM 792 C C . ILE A 1 98 ? -10.923 15.527 17.693 1.00 98.56 98 ILE A C 1
ATOM 794 O O . ILE A 1 98 ? -12.077 15.460 18.115 1.00 98.56 98 ILE A O 1
ATOM 798 N N . GLU A 1 99 ? -10.603 16.300 16.650 1.00 98.19 99 GLU A N 1
ATOM 799 C CA . GLU A 1 99 ? -11.594 17.107 15.922 1.00 98.19 99 GLU A CA 1
ATOM 800 C C . GLU A 1 99 ? -12.679 16.234 15.281 1.00 98.19 99 GLU A C 1
ATOM 802 O O . GLU A 1 99 ? -13.863 16.562 15.364 1.00 98.19 99 GLU A O 1
ATOM 807 N N . ILE A 1 100 ? -12.292 15.101 14.690 1.00 98.25 100 ILE A N 1
ATOM 808 C CA . ILE A 1 100 ? -13.221 14.122 14.118 1.00 98.25 100 ILE A CA 1
ATOM 809 C C . ILE A 1 100 ? -14.065 13.469 15.211 1.00 98.25 100 ILE A C 1
ATOM 811 O O . ILE A 1 100 ? -15.281 13.373 15.040 1.00 98.25 100 ILE A O 1
ATOM 815 N N . ALA A 1 101 ? -13.453 13.071 16.331 1.00 98.25 101 ALA A N 1
ATOM 816 C CA . ALA A 1 101 ? -14.172 12.499 17.465 1.00 98.25 101 ALA A CA 1
ATOM 817 C C . ALA A 1 101 ? -15.280 13.451 17.944 1.00 98.25 101 ALA A C 1
ATOM 819 O O . ALA A 1 101 ? -16.447 13.085 17.902 1.00 98.25 101 ALA A O 1
ATOM 820 N N . ARG A 1 102 ? -14.949 14.711 18.256 1.00 97.19 102 ARG A N 1
ATOM 821 C CA . ARG A 1 102 ? -15.925 15.728 18.698 1.00 97.19 102 ARG A CA 1
ATOM 822 C C . ARG A 1 102 ? -17.003 16.041 17.663 1.00 97.19 102 ARG A C 1
ATOM 824 O O . ARG A 1 102 ? -18.129 16.380 18.018 1.00 97.19 102 ARG A O 1
ATOM 831 N N . LYS A 1 103 ? -16.643 16.024 16.377 1.00 97.25 103 LYS A N 1
ATOM 832 C CA . LYS A 1 103 ? -17.542 16.452 15.302 1.00 97.25 103 LYS A CA 1
ATOM 833 C C . LYS A 1 103 ? -18.574 15.389 14.943 1.00 97.25 103 LYS A C 1
ATOM 835 O O . LYS A 1 103 ? -19.715 15.750 14.661 1.00 97.25 103 LYS A O 1
ATOM 840 N N . PHE A 1 104 ? -18.149 14.132 14.871 1.00 97.19 104 PHE A N 1
ATOM 841 C CA . PHE A 1 104 ? -18.964 13.050 14.322 1.00 97.19 104 PHE A CA 1
ATOM 842 C C . PHE A 1 104 ? -19.493 12.113 15.401 1.00 97.19 104 PHE A C 1
ATOM 844 O O . PHE A 1 104 ? -20.644 11.699 15.318 1.00 97.19 104 PHE A O 1
ATOM 851 N N . TYR A 1 105 ? -18.708 11.850 16.445 1.00 94.81 105 TYR A N 1
ATOM 852 C CA . TYR A 1 105 ? -19.123 10.983 17.535 1.00 94.81 105 TYR A CA 1
ATOM 853 C C . TYR A 1 105 ? -19.783 11.864 18.596 1.00 94.81 105 TYR A C 1
ATOM 855 O O . TYR A 1 105 ? -19.132 12.689 19.220 1.00 94.81 105 TYR A O 1
ATOM 863 N N . GLY A 1 106 ? -21.102 11.758 18.768 1.00 87.94 106 GLY A N 1
ATOM 864 C CA . GLY A 1 106 ? -21.810 12.500 19.823 1.00 87.94 106 GLY A CA 1
ATOM 865 C C . GLY A 1 106 ? -21.663 11.849 21.203 1.00 87.94 106 GLY A C 1
ATOM 866 O O . GLY A 1 106 ? -21.537 12.530 22.215 1.00 87.94 106 GLY A O 1
ATOM 867 N N . LYS A 1 107 ? -21.679 10.515 21.236 1.00 94.00 107 LYS A N 1
ATOM 868 C CA . LYS A 1 107 ? -21.456 9.658 22.405 1.00 94.00 107 LYS A CA 1
ATOM 869 C C . LYS A 1 107 ? -20.828 8.358 21.908 1.00 94.00 107 LYS A C 1
ATOM 871 O O . LYS A 1 107 ? -21.196 7.902 20.829 1.00 94.00 107 LYS A O 1
ATOM 876 N N . ALA A 1 108 ? -19.937 7.757 22.687 1.00 96.88 108 ALA A N 1
ATOM 877 C CA . ALA A 1 108 ? -19.371 6.447 22.378 1.00 96.88 108 ALA A CA 1
ATOM 878 C C . ALA A 1 108 ? -19.188 5.628 23.660 1.00 96.88 108 ALA A C 1
ATOM 880 O O . ALA A 1 108 ? -18.919 6.190 24.719 1.00 96.88 108 ALA A O 1
ATOM 881 N N . ASP A 1 109 ? -19.320 4.303 23.580 1.00 98.06 109 ASP A N 1
ATOM 882 C CA . ASP A 1 109 ? -19.056 3.426 24.732 1.00 98.06 109 ASP A CA 1
ATOM 883 C C . ASP A 1 109 ? -17.551 3.263 24.983 1.00 98.06 109 ASP A C 1
ATOM 885 O O . ASP A 1 109 ? -17.099 3.161 26.130 1.00 98.06 109 ASP A O 1
ATOM 889 N N . TYR A 1 110 ? -16.771 3.286 23.903 1.00 98.62 110 TYR A N 1
ATOM 890 C CA . TYR A 1 110 ? -15.325 3.127 23.913 1.00 98.62 110 TYR A CA 1
ATOM 891 C C . TYR A 1 110 ? -14.653 4.175 23.034 1.00 98.62 110 TYR A C 1
ATOM 893 O O . TYR A 1 110 ? -15.245 4.655 22.076 1.00 98.62 110 TYR A O 1
ATOM 901 N N . ALA A 1 111 ? -13.400 4.491 23.341 1.00 98.69 111 ALA A N 1
ATOM 902 C CA . ALA A 1 111 ? -12.484 5.200 22.457 1.00 98.69 111 ALA A CA 1
ATOM 903 C C . ALA A 1 111 ? -11.201 4.374 22.337 1.00 98.69 111 ALA A C 1
ATOM 905 O O . ALA A 1 111 ? -10.675 3.888 23.344 1.00 98.69 111 ALA A O 1
ATOM 906 N N . VAL A 1 112 ? -10.699 4.202 21.115 1.00 98.81 112 VAL A N 1
ATOM 907 C CA . VAL A 1 112 ? -9.473 3.434 20.861 1.00 98.81 112 VAL A CA 1
ATOM 908 C C . VAL A 1 112 ? -8.319 4.405 20.668 1.00 98.81 112 VAL A C 1
ATOM 910 O O . VAL A 1 112 ? -8.339 5.224 19.751 1.00 98.81 112 VAL A O 1
ATOM 913 N N . VAL A 1 113 ? -7.303 4.309 21.523 1.00 98.81 113 VAL A N 1
ATOM 914 C CA . VAL A 1 113 ? -6.153 5.219 21.513 1.00 98.81 113 VAL A CA 1
ATOM 915 C C . VAL A 1 113 ? -4.927 4.509 20.948 1.00 98.81 113 VAL A C 1
ATOM 917 O O . VAL A 1 113 ? -4.420 3.554 21.543 1.00 98.81 113 VAL A O 1
ATOM 920 N N . LEU A 1 114 ? -4.445 4.995 19.803 1.00 98.62 114 LEU A N 1
ATOM 921 C CA . LEU A 1 114 ? -3.329 4.423 19.054 1.00 98.62 114 LEU A CA 1
ATOM 922 C C . LEU A 1 114 ? -2.020 5.207 19.262 1.00 98.62 114 LEU A C 1
ATOM 924 O O . LEU A 1 114 ? -2.035 6.438 19.211 1.00 98.62 114 LEU A O 1
ATOM 928 N N . PRO A 1 115 ? -0.871 4.533 19.430 1.00 97.88 115 PRO A N 1
ATOM 929 C CA . PRO A 1 115 ? 0.428 5.181 19.586 1.00 97.88 115 PRO A CA 1
ATOM 930 C C . PRO A 1 115 ? 0.963 5.696 18.240 1.00 97.88 115 PRO A C 1
ATOM 932 O O . PRO A 1 115 ? 1.247 4.911 17.335 1.00 97.88 115 PRO A O 1
ATOM 935 N N . TYR A 1 116 ? 1.195 7.007 18.108 1.00 96.88 116 TYR A N 1
ATOM 936 C CA . TYR A 1 116 ? 1.684 7.599 16.850 1.00 96.88 116 TYR A CA 1
ATOM 937 C C . TYR A 1 116 ? 3.070 7.080 16.419 1.00 96.88 116 TYR A C 1
ATOM 939 O O . TYR A 1 116 ? 3.403 7.066 15.237 1.00 96.88 116 TYR A O 1
ATOM 947 N N . ASN A 1 117 ? 3.895 6.644 17.374 1.00 94.62 117 ASN A N 1
ATOM 948 C CA . ASN A 1 117 ? 5.247 6.134 17.134 1.00 94.62 117 ASN A CA 1
ATOM 949 C C . ASN A 1 117 ? 5.311 4.628 16.812 1.00 94.62 117 ASN A C 1
ATOM 951 O O . ASN A 1 117 ? 6.388 4.146 16.467 1.00 94.62 117 ASN A O 1
ATOM 955 N N . ASP A 1 118 ? 4.199 3.892 16.901 1.00 95.88 118 ASP A N 1
ATOM 956 C CA . ASP A 1 118 ? 4.123 2.479 16.517 1.00 95.88 118 ASP A CA 1
ATOM 957 C C . ASP A 1 118 ? 3.009 2.275 15.488 1.00 95.88 118 ASP A C 1
ATOM 959 O O . ASP A 1 118 ? 1.884 1.856 15.784 1.00 95.88 118 ASP A O 1
ATOM 963 N N . TYR A 1 119 ? 3.342 2.601 14.239 1.00 96.56 119 TYR A N 1
ATOM 964 C CA . TYR A 1 119 ? 2.432 2.439 13.113 1.00 96.56 119 TYR A CA 1
ATOM 965 C C . TYR A 1 119 ? 2.033 0.975 12.896 1.00 96.56 119 TYR A C 1
ATOM 967 O O . TYR A 1 119 ? 0.891 0.709 12.542 1.00 96.56 119 TYR A O 1
ATOM 975 N N . ALA A 1 120 ? 2.931 0.015 13.136 1.00 96.81 120 ALA A N 1
ATOM 976 C CA . ALA A 1 120 ? 2.631 -1.396 12.918 1.00 96.81 120 ALA A CA 1
ATOM 977 C C . ALA A 1 120 ? 1.529 -1.894 13.857 1.00 96.81 120 ALA A C 1
ATOM 979 O O . ALA A 1 120 ? 0.578 -2.528 13.398 1.00 96.81 120 ALA A O 1
ATOM 980 N N . LEU A 1 121 ? 1.636 -1.575 15.148 1.00 97.88 121 LEU A N 1
ATOM 981 C CA . LEU A 1 121 ? 0.625 -1.945 16.132 1.00 97.88 121 LEU A CA 1
ATOM 982 C C . LEU A 1 121 ? -0.678 -1.154 15.923 1.00 97.88 121 LEU A C 1
ATOM 984 O O . LEU A 1 121 ? -1.767 -1.721 15.997 1.00 97.88 121 LEU A O 1
ATOM 988 N N . SER A 1 122 ? -0.573 0.131 15.573 1.00 98.44 122 SER A N 1
ATOM 989 C CA . SER A 1 122 ? -1.723 0.985 15.238 1.00 98.44 122 SER A CA 1
ATOM 990 C C . SER A 1 122 ? -2.510 0.467 14.029 1.00 98.44 122 SER A C 1
ATOM 992 O O . SER A 1 122 ? -3.743 0.431 14.042 1.00 98.44 122 SER A O 1
ATOM 994 N N . LEU A 1 123 ? -1.799 0.015 12.995 1.00 98.44 123 LEU A N 1
ATOM 995 C CA . LEU A 1 123 ? -2.372 -0.546 11.777 1.00 98.44 123 LEU A CA 1
ATOM 996 C C . LEU A 1 123 ? -3.252 -1.762 12.089 1.00 98.44 123 LEU A C 1
ATOM 998 O O . LEU A 1 123 ? -4.393 -1.827 11.636 1.00 98.44 123 LEU A O 1
ATOM 1002 N N . ILE A 1 124 ? -2.747 -2.701 12.893 1.00 98.44 124 ILE A N 1
ATOM 1003 C CA . ILE A 1 124 ? -3.479 -3.932 13.218 1.00 98.44 124 ILE A CA 1
ATOM 1004 C C . ILE A 1 124 ? -4.578 -3.733 14.264 1.00 98.44 124 ILE A C 1
ATOM 1006 O O . ILE A 1 124 ? -5.504 -4.535 14.308 1.00 98.44 124 ILE A O 1
ATOM 1010 N N . ALA A 1 125 ? -4.504 -2.675 15.077 1.00 98.75 125 ALA A N 1
ATOM 1011 C CA . ALA A 1 125 ? -5.508 -2.356 16.091 1.00 98.75 125 ALA A CA 1
ATOM 1012 C C . ALA A 1 125 ? -6.687 -1.531 15.551 1.00 98.75 125 ALA A C 1
ATOM 1014 O O . ALA A 1 125 ? -7.752 -1.513 16.162 1.00 98.75 125 ALA A O 1
ATOM 1015 N N . THR A 1 126 ? -6.538 -0.878 14.394 1.00 98.81 126 THR A N 1
ATOM 1016 C CA . THR A 1 126 ? -7.595 -0.058 13.770 1.00 98.81 126 THR A CA 1
ATOM 1017 C C . THR A 1 126 ? -8.946 -0.785 13.602 1.00 98.81 126 THR A C 1
ATOM 1019 O O . THR A 1 126 ? -9.976 -0.154 13.854 1.00 98.81 126 THR A O 1
ATOM 1022 N N . PRO A 1 127 ? -9.007 -2.092 13.260 1.00 98.81 127 PRO A N 1
ATOM 1023 C CA . PRO A 1 127 ? -10.270 -2.831 13.215 1.00 98.81 127 PRO A CA 1
ATOM 1024 C C . PRO A 1 127 ? -11.067 -2.835 14.525 1.00 98.81 127 PRO A C 1
ATOM 1026 O O . PRO A 1 127 ? -12.292 -2.834 14.472 1.00 98.81 127 PRO A O 1
ATOM 1029 N N . ILE A 1 128 ? -10.408 -2.756 15.690 1.00 98.81 128 ILE A N 1
ATOM 1030 C CA . ILE A 1 128 ? -11.094 -2.673 16.991 1.00 98.81 128 ILE A CA 1
ATOM 1031 C C . ILE A 1 128 ? -12.038 -1.467 17.018 1.00 98.81 128 ILE A C 1
ATOM 1033 O O . ILE A 1 128 ? -13.189 -1.591 17.424 1.00 98.81 128 ILE A O 1
ATOM 1037 N N . ALA A 1 129 ? -11.568 -0.311 16.541 1.00 98.69 129 ALA A N 1
ATOM 1038 C CA . ALA A 1 129 ? -12.369 0.908 16.506 1.00 98.69 129 ALA A CA 1
ATOM 1039 C C . ALA A 1 129 ? -13.579 0.774 15.569 1.00 98.69 129 ALA A C 1
ATOM 1041 O O . ALA A 1 129 ? -14.647 1.294 15.864 1.00 98.69 129 ALA A O 1
ATOM 1042 N N . CYS A 1 130 ? -13.429 0.038 14.465 1.00 98.56 130 CYS A N 1
ATOM 1043 C CA . CYS A 1 130 ? -14.507 -0.170 13.499 1.00 98.56 130 CYS A CA 1
ATOM 1044 C C . CYS A 1 130 ? -15.603 -1.082 14.059 1.00 98.56 130 CYS A C 1
ATOM 1046 O O . CYS A 1 130 ? -16.782 -0.783 13.903 1.00 98.56 130 CYS A O 1
ATOM 1048 N N . TYR A 1 131 ? -15.222 -2.175 14.726 1.00 98.56 131 TYR A N 1
ATOM 1049 C CA . TYR A 1 131 ? -16.180 -3.146 15.266 1.00 98.56 131 TYR A CA 1
ATOM 1050 C C . TYR A 1 131 ? -16.901 -2.664 16.522 1.00 98.56 131 TYR A C 1
ATOM 1052 O O . TYR A 1 131 ? -18.024 -3.089 16.777 1.00 98.56 131 TYR A O 1
ATOM 1060 N N . LEU A 1 132 ? -16.283 -1.762 17.284 1.00 98.31 132 LEU A N 1
ATOM 1061 C CA . LEU A 1 132 ? -16.895 -1.156 18.466 1.00 98.31 132 LEU A CA 1
ATOM 1062 C C . LEU A 1 132 ? -17.637 0.157 18.170 1.00 98.31 132 LEU A C 1
ATOM 1064 O O . LEU A 1 132 ? -18.115 0.776 19.117 1.00 98.31 132 LEU A O 1
ATOM 1068 N N . ASP A 1 133 ? -17.694 0.595 16.905 1.00 98.06 133 ASP A N 1
ATOM 1069 C CA . ASP A 1 133 ? -18.174 1.933 16.514 1.00 98.06 133 ASP A CA 1
ATOM 1070 C C . ASP A 1 133 ? -17.562 3.050 17.387 1.00 98.06 133 ASP A C 1
ATOM 1072 O O . ASP A 1 133 ? -18.234 3.922 17.938 1.00 98.06 133 ASP A O 1
ATOM 1076 N N . ALA A 1 134 ? -16.246 2.966 17.585 1.00 98.56 134 ALA A N 1
ATOM 1077 C CA . ALA A 1 134 ? -15.502 3.819 18.497 1.00 98.56 134 ALA A CA 1
ATOM 1078 C C . ALA A 1 134 ? -14.663 4.852 17.728 1.00 98.56 134 ALA A C 1
ATOM 1080 O O . ALA A 1 134 ? -14.034 4.505 16.717 1.00 98.56 134 ALA A O 1
ATOM 1081 N N . PRO A 1 135 ? -14.555 6.101 18.226 1.00 98.62 135 PRO A N 1
ATOM 1082 C CA . PRO A 1 135 ? -13.584 7.050 17.712 1.00 98.62 135 PRO A CA 1
ATOM 1083 C C . PRO A 1 135 ? -12.163 6.520 17.918 1.00 98.62 135 PRO A C 1
ATOM 1085 O O . PRO A 1 135 ? -11.801 6.004 18.982 1.00 98.62 135 PRO A O 1
ATOM 1088 N N . LEU A 1 136 ? -11.344 6.687 16.882 1.00 98.69 136 LEU A N 1
ATOM 1089 C CA . LEU A 1 136 ? -9.919 6.391 16.906 1.00 98.69 136 LEU A CA 1
ATOM 1090 C C . LEU A 1 136 ? -9.144 7.678 17.197 1.00 98.69 136 LEU A C 1
ATOM 1092 O O . LEU A 1 136 ? -9.168 8.614 16.398 1.00 98.69 136 LEU A O 1
ATOM 1096 N N . LEU A 1 137 ? -8.442 7.700 18.327 1.00 98.75 137 LEU A N 1
ATOM 1097 C CA . LEU A 1 137 ? -7.630 8.820 18.797 1.00 98.75 137 LEU A CA 1
ATOM 1098 C C . LEU A 1 137 ? -6.143 8.494 18.659 1.00 98.75 137 LEU A C 1
ATOM 1100 O O . LEU A 1 137 ? -5.716 7.364 18.898 1.00 98.75 137 LEU A O 1
ATOM 1104 N N . VAL A 1 138 ? -5.338 9.486 18.287 1.00 98.62 138 VAL A N 1
ATOM 1105 C CA . VAL A 1 138 ? -3.894 9.313 18.086 1.00 98.62 138 VAL A CA 1
ATOM 1106 C C . VAL A 1 138 ? -3.120 9.948 19.237 1.00 98.62 138 VAL A C 1
ATOM 1108 O O . VAL A 1 138 ? -3.221 11.150 19.488 1.00 98.62 138 VAL A O 1
ATOM 1111 N N . TYR A 1 139 ? -2.310 9.129 19.908 1.00 98.44 139 TYR A N 1
ATOM 1112 C CA . TYR A 1 139 ? -1.476 9.515 21.036 1.00 98.44 139 TYR A CA 1
ATOM 1113 C C . TYR A 1 139 ? -0.077 9.956 20.605 1.00 98.44 139 TYR A C 1
ATOM 1115 O O . TYR A 1 139 ? 0.691 9.194 20.009 1.00 98.44 139 TYR A O 1
ATOM 1123 N N . LYS A 1 140 ? 0.271 11.183 20.981 1.00 96.88 140 LYS A N 1
ATOM 1124 C CA . LYS A 1 140 ? 1.584 11.811 20.836 1.00 96.88 140 LYS A CA 1
ATOM 1125 C C . LYS A 1 140 ? 1.813 12.797 21.988 1.00 96.88 140 LYS A C 1
ATOM 1127 O O . LYS A 1 140 ? 1.953 13.997 21.768 1.00 96.88 140 LYS A O 1
ATOM 1132 N N . ASN A 1 141 ? 1.858 12.274 23.215 1.00 94.94 141 ASN A N 1
ATOM 1133 C CA . ASN A 1 141 ? 2.030 13.051 24.454 1.00 94.94 141 ASN A CA 1
ATOM 1134 C C . ASN A 1 141 ? 0.924 14.098 24.705 1.00 94.94 141 ASN A C 1
ATOM 1136 O O . ASN A 1 141 ? 1.186 15.144 25.286 1.00 94.94 141 ASN A O 1
ATOM 1140 N N . ASN A 1 142 ? -0.295 13.809 24.256 1.00 96.62 142 ASN A N 1
ATOM 1141 C CA . ASN A 1 142 ? -1.502 14.632 24.376 1.00 96.62 142 ASN A CA 1
ATOM 1142 C C . ASN A 1 142 ? -2.546 13.924 25.260 1.00 96.62 142 ASN A C 1
ATOM 1144 O O . ASN A 1 142 ? -3.681 13.695 24.843 1.00 96.62 142 ASN A O 1
ATOM 1148 N N . SER A 1 143 ? -2.112 13.446 26.435 1.00 97.00 143 SER A N 1
ATOM 1149 C CA . SER A 1 143 ? -2.967 12.680 27.354 1.00 97.00 143 SER A CA 1
ATOM 1150 C C . SER A 1 143 ? -4.180 13.497 27.796 1.00 97.00 143 SER A C 1
ATOM 1152 O O . SER A 1 143 ? -5.299 13.000 27.710 1.00 97.00 143 SER A O 1
ATOM 1154 N N . ASP A 1 144 ? -3.962 14.756 28.180 1.00 97.12 144 ASP A N 1
ATOM 1155 C CA . ASP A 1 144 ? -5.004 15.638 28.709 1.00 97.12 144 ASP A CA 1
ATOM 1156 C C . ASP A 1 144 ? -6.123 15.865 27.683 1.00 97.12 144 ASP A C 1
ATOM 1158 O O . ASP A 1 144 ? -7.302 15.736 28.010 1.00 97.12 144 ASP A O 1
ATOM 1162 N N . GLU A 1 145 ? -5.776 16.126 26.419 1.00 97.88 145 GLU A N 1
ATOM 1163 C CA . GLU A 1 145 ? -6.763 16.350 25.359 1.00 97.88 145 GLU A CA 1
ATOM 1164 C C . GLU A 1 145 ? -7.529 15.072 24.989 1.00 97.88 145 GLU A C 1
ATOM 1166 O O . GLU A 1 145 ? -8.703 15.136 24.619 1.00 97.88 145 GLU A O 1
ATOM 1171 N N . ILE A 1 146 ? -6.880 13.905 25.086 1.00 98.31 146 ILE A N 1
ATOM 1172 C CA . ILE A 1 146 ? -7.529 12.605 24.870 1.00 98.31 146 ILE A CA 1
ATOM 1173 C C . ILE A 1 146 ? -8.501 12.292 26.011 1.00 98.31 146 ILE A C 1
ATOM 1175 O O . ILE A 1 146 ? -9.620 11.845 25.755 1.00 98.31 146 ILE A O 1
ATOM 1179 N N . GLU A 1 147 ? -8.100 12.526 27.259 1.00 97.88 147 GLU A N 1
ATOM 1180 C CA . GLU A 1 147 ? -8.966 12.329 28.421 1.00 97.88 147 GLU A CA 1
ATOM 1181 C C . GLU A 1 147 ? -10.161 13.289 28.387 1.00 97.88 147 GLU A C 1
ATOM 1183 O O . GLU A 1 147 ? -11.293 12.860 28.619 1.00 97.88 147 GLU A O 1
ATOM 1188 N N . GLU A 1 148 ? -9.942 14.555 28.023 1.00 98.00 148 GLU A N 1
ATOM 1189 C CA . GLU A 1 148 ? -11.003 15.551 27.848 1.00 98.00 148 GLU A CA 1
ATOM 1190 C C . GLU A 1 148 ? -12.052 15.079 26.830 1.00 98.00 148 GLU A C 1
ATOM 1192 O O . GLU A 1 148 ? -13.232 14.979 27.174 1.00 98.00 148 GLU A O 1
ATOM 1197 N N . VAL A 1 149 ? -11.639 14.708 25.610 1.00 98.12 149 VAL A N 1
ATOM 1198 C CA . VAL A 1 149 ? -12.594 14.256 24.584 1.00 98.12 149 VAL A CA 1
ATOM 1199 C C . VAL A 1 149 ? -13.279 12.942 24.972 1.00 98.12 149 VAL A C 1
ATOM 1201 O O . VAL A 1 149 ? -14.466 12.771 24.715 1.00 98.12 149 VAL A O 1
ATOM 1204 N N . CYS A 1 150 ? -12.591 12.015 25.645 1.00 98.06 150 CYS A N 1
ATOM 1205 C CA . CYS A 1 150 ? -13.229 10.777 26.102 1.00 98.06 150 CYS A CA 1
ATOM 1206 C C . CYS A 1 150 ? -14.287 11.047 27.181 1.00 98.06 150 CYS A C 1
ATOM 1208 O O . CYS A 1 150 ? -15.345 10.416 27.166 1.00 98.06 150 CYS A O 1
ATOM 1210 N N . ASN A 1 151 ? -14.045 12.012 28.072 1.00 97.38 151 ASN A N 1
ATOM 1211 C CA . ASN A 1 151 ? -15.023 12.446 29.068 1.00 97.38 151 ASN A CA 1
ATOM 1212 C C . ASN A 1 151 ? -16.237 13.127 28.417 1.00 97.38 151 ASN A C 1
ATOM 1214 O O . ASN A 1 151 ? -17.368 12.812 28.789 1.00 97.38 151 ASN A O 1
ATOM 1218 N N . GLU A 1 152 ? -16.025 13.998 27.423 1.00 97.75 152 GLU A N 1
ATOM 1219 C CA . GLU A 1 152 ? -17.104 14.621 26.636 1.00 97.75 152 GLU A CA 1
ATOM 1220 C C . GLU A 1 152 ? -18.004 13.565 25.971 1.00 97.75 152 GLU A C 1
ATOM 1222 O O . GLU A 1 152 ? -19.230 13.678 26.004 1.00 97.75 152 GLU A O 1
ATOM 1227 N N . LEU A 1 153 ? -17.400 12.509 25.417 1.00 97.44 153 LEU A N 1
ATOM 1228 C CA . LEU A 1 153 ? -18.101 11.417 24.733 1.00 97.44 153 LEU A CA 1
ATOM 1229 C C . LEU A 1 153 ? -18.661 10.343 25.676 1.00 97.44 153 LEU A C 1
ATOM 1231 O O . LEU A 1 153 ? -19.382 9.452 25.217 1.00 97.44 153 LEU A O 1
ATOM 1235 N N . ASN A 1 154 ? -18.339 10.414 26.974 1.00 97.38 154 ASN A N 1
ATOM 1236 C CA . ASN A 1 154 ? -18.606 9.377 27.975 1.00 97.38 154 ASN A CA 1
ATOM 1237 C C . ASN A 1 154 ? -18.044 7.993 27.569 1.00 97.38 154 ASN A C 1
ATOM 1239 O O . ASN A 1 154 ? -18.675 6.957 27.797 1.00 97.38 154 ASN A O 1
ATOM 1243 N N . ALA A 1 155 ? -16.854 7.990 26.967 1.00 98.25 155 ALA A N 1
ATOM 1244 C CA . ALA A 1 155 ? -16.211 6.822 26.380 1.00 98.25 155 ALA A CA 1
ATOM 1245 C C . ALA A 1 155 ? -15.135 6.225 27.298 1.00 98.25 155 ALA A C 1
ATOM 1247 O O . ALA A 1 155 ? -14.303 6.933 27.868 1.00 98.25 155 ALA A O 1
ATOM 1248 N N . LYS A 1 156 ? -15.103 4.892 27.406 1.00 98.50 156 LYS A N 1
ATOM 1249 C CA . LYS A 1 156 ? -14.030 4.165 28.100 1.00 98.50 156 LYS A CA 1
ATOM 1250 C C . LYS A 1 156 ? -12.825 3.981 27.184 1.00 98.50 156 LYS A C 1
ATOM 1252 O O . LYS A 1 156 ? -12.960 3.545 26.045 1.00 98.50 156 LYS A O 1
ATOM 1257 N N . ILE A 1 157 ? -11.629 4.230 27.701 1.00 98.69 157 ILE A N 1
ATOM 1258 C CA . ILE A 1 157 ? -10.408 4.173 26.892 1.00 98.69 157 ILE A CA 1
ATOM 1259 C C . ILE A 1 157 ? -9.896 2.733 26.758 1.00 98.69 157 ILE A C 1
ATOM 1261 O O . ILE A 1 157 ? -9.623 2.069 27.764 1.00 98.69 157 ILE A O 1
ATOM 1265 N N . ILE A 1 158 ? -9.708 2.284 25.515 1.00 98.75 158 ILE A N 1
ATOM 1266 C CA . ILE A 1 158 ? -8.898 1.116 25.148 1.00 98.75 158 ILE A CA 1
ATOM 1267 C C . ILE A 1 158 ? -7.578 1.646 24.583 1.00 98.75 158 ILE A C 1
ATOM 1269 O O . ILE A 1 158 ? -7.550 2.209 23.488 1.00 98.75 158 ILE A O 1
ATOM 1273 N N . SER A 1 159 ? -6.484 1.497 25.326 1.00 98.38 159 SER A N 1
ATOM 1274 C CA . SER A 1 159 ? -5.169 1.977 24.897 1.00 98.38 159 SER A CA 1
ATOM 1275 C C . SER A 1 159 ? -4.325 0.858 24.295 1.00 98.38 159 SER A C 1
ATOM 1277 O O . SER A 1 159 ? -4.332 -0.281 24.769 1.00 98.38 159 SER A O 1
ATOM 1279 N N . ILE A 1 160 ? -3.601 1.189 23.227 1.00 98.56 160 ILE A N 1
ATOM 1280 C CA . ILE A 1 160 ? -2.804 0.241 22.450 1.00 98.56 160 ILE A CA 1
ATOM 1281 C C . ILE A 1 160 ? -1.313 0.548 22.617 1.00 98.56 160 ILE A C 1
ATOM 1283 O O . ILE A 1 160 ? -0.885 1.687 22.459 1.00 98.56 160 ILE A O 1
ATOM 1287 N N . GLY A 1 161 ? -0.497 -0.467 22.886 1.00 97.12 161 GLY A N 1
ATOM 1288 C CA . GLY A 1 161 ? 0.958 -0.340 22.944 1.00 97.12 161 GLY A CA 1
ATOM 1289 C C . GLY A 1 161 ? 1.438 0.662 23.989 1.00 97.12 161 GLY A C 1
ATOM 1290 O O . GLY A 1 161 ? 0.908 0.737 25.090 1.00 97.12 161 GLY A O 1
ATOM 1291 N N . ASN A 1 162 ? 2.471 1.437 23.660 1.00 94.38 162 ASN A N 1
ATOM 1292 C CA . ASN A 1 162 ? 3.074 2.384 24.597 1.00 94.38 162 ASN A CA 1
ATOM 1293 C C . ASN A 1 162 ? 2.300 3.716 24.658 1.00 94.38 162 ASN A C 1
ATOM 1295 O O . ASN A 1 162 ? 2.750 4.732 24.127 1.00 94.38 162 ASN A O 1
ATOM 1299 N N . VAL A 1 163 ? 1.127 3.692 25.293 1.00 94.75 163 VAL A N 1
ATOM 1300 C CA . VAL A 1 163 ? 0.274 4.862 25.555 1.00 94.75 163 VAL A CA 1
ATOM 1301 C C . VAL A 1 163 ? 0.134 5.056 27.063 1.00 94.75 163 VAL A C 1
ATOM 1303 O O . VAL A 1 163 ? -0.434 4.212 27.756 1.00 94.75 163 VAL A O 1
ATOM 1306 N N . SER A 1 164 ? 0.628 6.186 27.567 1.00 92.31 164 SER A N 1
ATOM 1307 C CA . SER A 1 164 ? 0.613 6.523 28.996 1.00 92.31 164 SER A CA 1
ATOM 1308 C C . SER A 1 164 ? -0.634 7.331 29.359 1.00 92.31 164 SER A C 1
ATOM 1310 O O . SER A 1 164 ? -0.553 8.538 29.592 1.00 92.31 164 SER A O 1
ATOM 1312 N N . ILE A 1 165 ? -1.791 6.664 29.368 1.00 93.12 165 ILE A N 1
ATOM 1313 C CA . ILE A 1 165 ? -3.101 7.234 29.730 1.00 93.12 165 ILE A CA 1
ATOM 1314 C C . ILE A 1 165 ? -3.851 6.229 30.622 1.00 93.12 165 ILE A C 1
ATOM 1316 O O . ILE A 1 165 ? -3.785 5.025 30.341 1.00 93.12 165 ILE A O 1
ATOM 1320 N N . PRO A 1 166 ? -4.570 6.667 31.676 1.00 92.50 166 PRO A N 1
ATOM 1321 C CA . PRO A 1 166 ? -5.459 5.800 32.445 1.00 92.50 166 PRO A CA 1
ATOM 1322 C C . PRO A 1 166 ? -6.512 5.153 31.535 1.00 92.50 166 PRO A C 1
ATOM 1324 O O . PRO A 1 166 ? -7.382 5.823 30.986 1.00 92.50 166 PRO A O 1
ATOM 1327 N N . ALA A 1 167 ? -6.431 3.834 31.358 1.00 95.06 167 ALA A N 1
ATOM 1328 C CA . ALA A 1 167 ? -7.271 3.105 30.416 1.00 95.06 167 ALA A CA 1
ATOM 1329 C C . ALA A 1 167 ? -8.120 2.040 31.113 1.00 95.06 167 ALA A C 1
ATOM 1331 O O . ALA A 1 167 ? -7.673 1.383 32.053 1.00 95.06 167 ALA A O 1
ATOM 1332 N N . TYR A 1 168 ? -9.338 1.839 30.608 1.00 97.50 168 TYR A N 1
ATOM 1333 C CA . TYR A 1 168 ? -10.199 0.726 31.007 1.00 97.50 168 TYR A CA 1
ATOM 1334 C C . TYR A 1 168 ? -9.586 -0.620 30.596 1.00 97.50 168 TYR A C 1
ATOM 1336 O O . TYR A 1 168 ? -9.659 -1.596 31.340 1.00 97.50 168 TYR A O 1
ATOM 1344 N N . MET A 1 169 ? -8.959 -0.655 29.418 1.00 97.94 169 MET A N 1
ATOM 1345 C CA . MET A 1 169 ? -8.249 -1.811 28.884 1.00 97.94 169 MET A CA 1
ATOM 1346 C C . MET A 1 169 ? -6.961 -1.357 28.203 1.00 97.94 169 MET A C 1
ATOM 1348 O O . MET A 1 169 ? -6.942 -0.326 27.536 1.00 97.94 169 MET A O 1
ATOM 1352 N N . HIS A 1 170 ? -5.898 -2.144 28.353 1.00 98.19 170 HIS A N 1
ATOM 1353 C CA . HIS A 1 170 ? -4.600 -1.867 27.752 1.00 98.19 170 HIS A CA 1
ATOM 1354 C C . HIS A 1 170 ? -4.087 -3.100 27.005 1.00 98.19 170 HIS A C 1
ATOM 1356 O O . HIS A 1 170 ? -3.824 -4.123 27.640 1.00 98.19 170 HIS A O 1
ATOM 1362 N N . LEU A 1 171 ? -3.956 -2.999 25.680 1.00 98.44 171 LEU A N 1
ATOM 1363 C CA . LEU A 1 171 ? -3.475 -4.070 24.800 1.00 98.44 171 LEU A CA 1
ATOM 1364 C C . LEU A 1 171 ? -2.035 -3.768 24.382 1.00 98.44 171 LEU A C 1
ATOM 1366 O O . LEU A 1 171 ? -1.777 -2.848 23.607 1.00 98.44 171 LEU A O 1
ATOM 1370 N N . LYS A 1 172 ? -1.076 -4.527 24.908 1.00 96.75 172 LYS A N 1
ATOM 1371 C CA . LYS A 1 172 ? 0.349 -4.150 24.894 1.00 96.75 172 LYS A CA 1
ATOM 1372 C C . LYS A 1 172 ? 1.079 -4.484 23.601 1.00 96.75 172 LYS A C 1
ATOM 1374 O O . LYS A 1 172 ? 2.103 -3.877 23.300 1.00 96.75 172 LYS A O 1
ATOM 1379 N N . ASN A 1 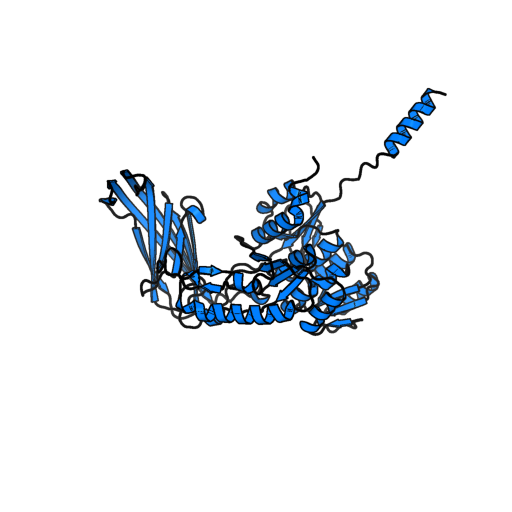173 ? 0.633 -5.514 22.894 1.00 97.00 173 ASN A N 1
ATOM 1380 C CA . ASN A 1 173 ? 1.382 -6.129 21.802 1.00 97.00 173 ASN A CA 1
ATOM 1381 C C . ASN A 1 173 ? 0.446 -6.728 20.748 1.00 97.00 173 ASN A C 1
ATOM 1383 O O . ASN A 1 173 ? -0.767 -6.790 20.934 1.00 97.00 173 ASN A O 1
ATOM 1387 N N . GLU A 1 174 ? 1.036 -7.188 19.642 1.00 96.25 174 GLU A N 1
ATOM 1388 C CA . GLU A 1 174 ? 0.299 -7.723 18.493 1.00 96.25 174 GLU A CA 1
ATOM 1389 C C . GLU A 1 174 ? -0.629 -8.882 18.875 1.00 96.25 174 GLU A C 1
ATOM 1391 O O . GLU A 1 174 ? -1.783 -8.905 18.458 1.00 96.25 174 GLU A O 1
ATOM 1396 N N . LYS A 1 175 ? -0.162 -9.810 19.722 1.00 95.94 175 LYS A N 1
ATOM 1397 C CA . LYS A 1 175 ? -0.955 -10.969 20.148 1.00 95.94 175 LYS A CA 1
ATOM 1398 C C . LYS A 1 175 ? -2.211 -10.543 20.908 1.00 95.94 175 LYS A C 1
ATOM 1400 O O . LYS A 1 175 ? -3.291 -11.025 20.596 1.00 95.94 175 LYS A O 1
ATOM 1405 N N . GLU A 1 176 ? -2.079 -9.633 21.871 1.00 98.06 176 GLU A N 1
ATOM 1406 C CA . GLU A 1 176 ? -3.219 -9.126 22.648 1.00 98.06 176 GLU A CA 1
ATOM 1407 C C . GLU A 1 176 ? -4.239 -8.390 21.766 1.00 98.06 176 GLU A C 1
ATOM 1409 O O . GLU A 1 176 ? -5.442 -8.558 21.956 1.00 98.06 176 GLU A O 1
ATOM 1414 N N . VAL A 1 177 ? -3.773 -7.629 20.769 1.00 98.31 177 VAL A N 1
ATOM 1415 C CA . VAL A 1 177 ? -4.648 -6.975 19.783 1.00 98.31 177 VAL A CA 1
ATOM 1416 C C . VAL A 1 177 ? -5.431 -8.007 18.973 1.00 98.31 177 VAL A C 1
ATOM 1418 O O . VAL A 1 177 ? -6.651 -7.897 18.849 1.00 98.31 177 VAL A O 1
ATOM 1421 N N . TYR A 1 178 ? -4.756 -9.029 18.450 1.00 97.12 178 TYR A N 1
ATOM 1422 C CA . TYR A 1 178 ? -5.402 -10.072 17.656 1.00 97.12 178 TYR A CA 1
ATOM 1423 C C . TYR A 1 178 ? -6.381 -10.921 18.467 1.00 97.12 178 TYR A C 1
ATOM 1425 O O . TYR A 1 178 ? -7.490 -11.178 17.998 1.00 97.12 178 TYR A O 1
ATOM 1433 N N . ASP A 1 179 ? -6.000 -11.324 19.679 1.00 96.75 179 ASP A N 1
ATOM 1434 C CA . ASP A 1 179 ? -6.868 -12.083 20.582 1.00 96.75 179 ASP A CA 1
ATOM 1435 C C . ASP A 1 179 ? -8.129 -11.271 20.923 1.00 96.75 179 ASP A C 1
ATOM 1437 O O . ASP A 1 179 ? -9.234 -11.817 20.928 1.00 96.75 179 ASP A O 1
ATOM 1441 N N . TYR A 1 180 ? -7.991 -9.954 21.132 1.00 98.06 180 TYR A N 1
ATOM 1442 C CA . TYR A 1 180 ? -9.135 -9.086 21.394 1.00 98.06 180 TYR A CA 1
ATOM 1443 C C . TYR A 1 180 ? -10.056 -8.952 20.178 1.00 98.06 180 TYR A C 1
ATOM 1445 O O . TYR A 1 180 ? -11.262 -9.140 20.329 1.00 98.06 180 TYR A O 1
ATOM 1453 N N . ILE A 1 181 ? -9.517 -8.721 18.973 1.00 97.88 181 ILE A N 1
ATOM 1454 C CA . ILE A 1 181 ? -10.315 -8.663 17.734 1.00 97.88 181 ILE A CA 1
ATOM 1455 C C . ILE A 1 181 ? -11.122 -9.957 17.544 1.00 97.88 181 ILE A C 1
ATOM 1457 O O . ILE A 1 181 ? -12.332 -9.891 17.340 1.00 97.88 181 ILE A O 1
ATOM 1461 N N . LYS A 1 182 ? -10.482 -11.125 17.697 1.00 96.31 182 LYS A N 1
ATOM 1462 C CA . LYS A 1 182 ? -11.144 -12.442 17.606 1.00 96.31 182 LYS A CA 1
ATOM 1463 C C . LYS A 1 182 ? -12.221 -12.654 18.680 1.00 96.31 182 LYS A C 1
ATOM 1465 O O . LYS A 1 182 ? -13.116 -13.468 18.491 1.00 96.31 182 LYS A O 1
ATOM 1470 N N . SER A 1 183 ? -12.128 -11.959 19.816 1.00 96.31 183 SER A N 1
ATOM 1471 C CA . SER A 1 183 ? -13.109 -12.063 20.905 1.00 96.31 183 SER A CA 1
ATOM 1472 C C . SER A 1 183 ? -14.367 -11.218 20.687 1.00 96.31 183 SER A C 1
ATOM 1474 O O . SER A 1 183 ? -15.404 -11.525 21.273 1.00 96.31 183 SER A O 1
ATOM 1476 N N . ILE A 1 184 ? -14.279 -10.164 19.868 1.00 96.81 184 ILE A N 1
ATOM 1477 C CA . ILE A 1 184 ? -15.380 -9.216 19.637 1.00 96.81 184 ILE A CA 1
ATOM 1478 C C . ILE A 1 184 ? -16.008 -9.348 18.248 1.00 96.81 184 ILE A C 1
ATOM 1480 O O . ILE A 1 184 ? -17.097 -8.821 18.039 1.00 96.81 184 ILE A O 1
ATOM 1484 N N . HIS A 1 185 ? -15.343 -10.024 17.307 1.00 96.06 185 HIS A N 1
ATOM 1485 C CA . HIS A 1 185 ? -15.815 -10.144 15.930 1.00 96.06 185 HIS A CA 1
ATOM 1486 C C . HIS A 1 185 ? -15.454 -11.492 15.311 1.00 96.06 185 HIS A C 1
ATOM 1488 O O . HIS A 1 185 ? -14.384 -12.041 15.580 1.00 96.06 185 HIS A O 1
ATOM 1494 N N . ASP A 1 186 ? -16.332 -12.001 14.448 1.00 95.44 186 ASP A N 1
ATOM 1495 C CA . ASP A 1 186 ? -16.027 -13.180 13.642 1.00 95.44 186 ASP A CA 1
ATOM 1496 C C . ASP A 1 186 ? -15.209 -12.784 12.410 1.00 95.44 186 ASP A C 1
ATOM 1498 O O . ASP A 1 186 ? -15.564 -11.854 11.684 1.00 95.44 186 ASP A O 1
ATOM 1502 N N . ILE A 1 187 ? -14.094 -13.475 12.189 1.00 96.94 187 ILE A N 1
ATOM 1503 C CA . ILE A 1 187 ? -13.099 -13.070 11.200 1.00 96.94 187 ILE A CA 1
ATOM 1504 C C . ILE A 1 187 ? -13.193 -13.943 9.958 1.00 96.94 187 ILE A C 1
ATOM 1506 O O . ILE A 1 187 ? -12.818 -15.116 9.979 1.00 96.94 187 ILE A O 1
ATOM 1510 N N . GLU A 1 188 ? -13.623 -13.327 8.861 1.00 96.38 188 GLU A N 1
ATOM 1511 C CA . GLU A 1 188 ? -13.841 -13.972 7.564 1.00 96.38 188 GLU A CA 1
ATOM 1512 C C . GLU A 1 188 ? -12.786 -13.578 6.512 1.00 96.38 188 GLU A C 1
ATOM 1514 O O . GLU A 1 188 ? -12.608 -14.275 5.507 1.00 96.38 188 GLU A O 1
ATOM 1519 N N . TYR A 1 189 ? -12.047 -12.491 6.749 1.00 97.50 189 TYR A N 1
ATOM 1520 C CA . TYR A 1 189 ? -11.125 -11.898 5.780 1.00 97.50 189 TYR A CA 1
ATOM 1521 C C . TYR A 1 189 ? -9.785 -11.499 6.408 1.00 97.50 189 TYR A C 1
ATOM 1523 O O . TYR A 1 189 ? -9.733 -10.983 7.523 1.00 97.50 189 TYR A O 1
ATOM 1531 N N . ILE A 1 190 ? -8.683 -11.673 5.679 1.00 97.88 190 ILE A N 1
ATOM 1532 C CA . ILE A 1 190 ? -7.346 -11.249 6.115 1.00 97.88 190 ILE A CA 1
ATOM 1533 C C . ILE A 1 190 ? -6.763 -10.261 5.109 1.00 97.88 190 ILE A C 1
ATOM 1535 O O . ILE A 1 190 ? -6.593 -10.586 3.939 1.00 97.88 190 ILE A O 1
ATOM 1539 N N . ALA A 1 191 ? -6.394 -9.063 5.555 1.00 98.06 191 ALA A N 1
ATOM 1540 C CA . ALA A 1 191 ? -5.578 -8.154 4.755 1.00 98.06 191 ALA A CA 1
ATOM 1541 C C . ALA A 1 191 ? -4.120 -8.242 5.219 1.00 98.06 191 ALA A C 1
ATOM 1543 O O . ALA A 1 191 ? -3.774 -7.789 6.308 1.00 98.06 191 ALA A O 1
ATOM 1544 N N . ILE A 1 192 ? -3.250 -8.825 4.401 1.00 97.38 192 ILE A N 1
ATOM 1545 C CA . ILE A 1 192 ? -1.811 -8.814 4.647 1.00 97.38 192 ILE A CA 1
ATOM 1546 C C . ILE A 1 192 ? -1.252 -7.451 4.261 1.00 97.38 192 ILE A C 1
ATOM 1548 O O . ILE A 1 192 ? -1.465 -6.979 3.145 1.00 97.38 192 ILE A O 1
ATOM 1552 N N . ALA A 1 193 ? -0.483 -6.865 5.169 1.00 97.00 193 ALA A N 1
ATOM 1553 C CA . ALA A 1 193 ? 0.154 -5.571 5.005 1.00 97.00 193 ALA A CA 1
ATOM 1554 C C . ALA A 1 193 ? 1.626 -5.619 5.443 1.00 97.00 193 ALA A C 1
ATOM 1556 O O . ALA A 1 193 ? 2.059 -6.509 6.191 1.00 97.00 193 ALA A O 1
ATOM 1557 N N . ASN A 1 194 ? 2.415 -4.642 5.002 1.00 95.19 194 ASN A N 1
ATOM 1558 C CA . ASN A 1 194 ? 3.764 -4.432 5.515 1.00 95.19 194 ASN A CA 1
ATOM 1559 C C . ASN A 1 194 ? 3.900 -2.991 6.025 1.00 95.19 194 ASN A C 1
ATOM 1561 O O . ASN A 1 194 ? 4.098 -2.085 5.221 1.00 95.19 194 ASN A O 1
ATOM 1565 N N . PRO A 1 195 ? 3.863 -2.762 7.351 1.00 94.25 195 PRO A N 1
ATOM 1566 C CA . PRO A 1 195 ? 3.878 -1.410 7.909 1.00 94.25 195 PRO A CA 1
ATOM 1567 C C . PRO A 1 195 ? 5.165 -0.625 7.598 1.00 94.25 195 PRO A C 1
ATOM 1569 O O . PRO A 1 195 ? 5.193 0.597 7.733 1.00 94.25 195 PRO A O 1
ATOM 1572 N N . ASN A 1 196 ? 6.229 -1.303 7.152 1.00 91.38 196 ASN A N 1
ATOM 1573 C CA . ASN A 1 196 ? 7.469 -0.656 6.732 1.00 91.38 196 ASN A CA 1
ATOM 1574 C C . ASN A 1 196 ? 7.354 0.059 5.372 1.00 91.38 196 ASN A C 1
ATOM 1576 O O . ASN A 1 196 ? 8.315 0.713 4.972 1.00 91.38 196 ASN A O 1
ATOM 1580 N N . ASP A 1 197 ? 6.229 -0.056 4.655 1.00 89.88 197 ASP A N 1
ATOM 1581 C CA . ASP A 1 197 ? 6.001 0.620 3.368 1.00 89.88 197 ASP A CA 1
ATOM 1582 C C . ASP A 1 197 ? 5.878 2.139 3.471 1.00 89.88 197 ASP A C 1
ATOM 1584 O O . ASP A 1 197 ? 6.134 2.835 2.498 1.00 89.88 197 ASP A O 1
ATOM 1588 N N . THR A 1 198 ? 5.618 2.661 4.664 1.00 86.94 198 THR A N 1
ATOM 1589 C CA . THR A 1 198 ? 5.611 4.102 4.944 1.00 86.94 198 THR A CA 1
ATOM 1590 C C . THR A 1 198 ? 7.012 4.698 5.107 1.00 86.94 198 THR A C 1
ATOM 1592 O O . THR A 1 198 ? 7.181 5.917 5.050 1.00 86.94 198 THR A O 1
ATOM 1595 N N . VAL A 1 199 ? 8.038 3.858 5.286 1.00 84.06 199 VAL A N 1
ATOM 1596 C CA . VAL A 1 199 ? 9.421 4.291 5.518 1.00 84.06 199 VAL A CA 1
ATOM 1597 C C . VAL A 1 199 ? 10.190 4.263 4.201 1.00 84.06 199 VAL A C 1
ATOM 1599 O O . VAL A 1 199 ? 10.616 3.202 3.735 1.00 84.06 199 VAL A O 1
ATOM 1602 N N . LYS A 1 200 ? 10.393 5.442 3.606 1.00 82.75 200 LYS A N 1
ATOM 1603 C CA . LYS A 1 200 ? 11.272 5.598 2.440 1.00 82.75 200 LYS A CA 1
ATOM 1604 C C . LYS A 1 200 ? 12.741 5.621 2.866 1.00 82.75 200 LYS A C 1
ATOM 1606 O O . LYS A 1 200 ? 13.045 6.129 3.945 1.00 82.75 200 LYS A O 1
ATOM 1611 N N . PRO A 1 201 ? 13.651 5.097 2.032 1.00 86.19 201 PRO A N 1
ATOM 1612 C CA . PRO A 1 201 ? 15.070 5.301 2.250 1.00 86.19 201 PRO A CA 1
ATOM 1613 C C . PRO A 1 201 ? 15.429 6.763 1.957 1.00 86.19 201 PRO A C 1
ATOM 1615 O O . PRO A 1 201 ? 14.815 7.407 1.105 1.00 86.19 201 PRO A O 1
ATOM 1618 N N . ASP A 1 202 ? 16.447 7.272 2.643 1.00 90.19 202 ASP A N 1
ATOM 1619 C CA . ASP A 1 202 ? 16.967 8.608 2.365 1.00 90.19 202 ASP A CA 1
ATOM 1620 C C . ASP A 1 202 ? 17.724 8.597 1.039 1.00 90.19 202 ASP A C 1
ATOM 1622 O O . ASP A 1 202 ? 18.565 7.723 0.802 1.00 90.19 202 ASP A O 1
ATOM 1626 N N . VAL A 1 203 ? 17.459 9.597 0.198 1.00 92.94 203 VAL A N 1
ATOM 1627 C CA . VAL A 1 203 ? 18.267 9.874 -0.991 1.00 92.94 203 VAL A CA 1
ATOM 1628 C C . VAL A 1 203 ? 19.513 10.627 -0.536 1.00 92.94 203 VAL A C 1
ATOM 1630 O O . VAL A 1 203 ? 19.435 11.772 -0.093 1.00 92.94 203 VAL A O 1
ATOM 1633 N N . ILE A 1 204 ? 20.664 9.964 -0.614 1.00 95.19 204 ILE A N 1
ATOM 1634 C CA . ILE A 1 204 ? 21.961 10.517 -0.207 1.00 95.19 204 ILE A CA 1
ATOM 1635 C C . ILE A 1 204 ? 22.566 11.336 -1.348 1.00 95.19 204 ILE A C 1
ATOM 1637 O O . ILE A 1 204 ? 23.204 12.361 -1.123 1.00 95.19 204 ILE A O 1
ATOM 1641 N N . GLU A 1 205 ? 22.383 10.866 -2.576 1.00 95.44 205 GLU A N 1
ATOM 1642 C CA . GLU A 1 205 ? 22.948 11.466 -3.776 1.00 95.44 205 GLU A CA 1
ATOM 1643 C C . GLU A 1 205 ? 21.974 11.293 -4.932 1.00 95.44 205 GLU A C 1
ATOM 1645 O O . GLU A 1 205 ? 21.279 10.280 -5.011 1.00 95.44 205 GLU A O 1
ATOM 1650 N N . LYS A 1 206 ? 21.926 12.285 -5.818 1.00 96.25 206 LYS A N 1
ATOM 1651 C CA . LYS A 1 206 ? 21.078 12.270 -7.002 1.00 96.25 206 LYS A CA 1
ATOM 1652 C C . LYS A 1 206 ? 21.869 12.768 -8.197 1.00 96.25 206 LYS A C 1
ATOM 1654 O O . LYS A 1 206 ? 22.388 13.882 -8.174 1.00 96.25 206 LYS A O 1
ATOM 1659 N N . GLU A 1 207 ? 21.906 11.956 -9.239 1.00 95.88 207 GLU A N 1
ATOM 1660 C CA . GLU A 1 207 ? 22.466 12.304 -10.536 1.00 95.88 207 GLU A CA 1
ATOM 1661 C C . GLU A 1 207 ? 21.354 12.277 -11.585 1.00 95.88 207 GLU A C 1
ATOM 1663 O O . GLU A 1 207 ? 20.496 11.393 -11.594 1.00 95.88 207 GLU A O 1
ATOM 1668 N N . GLU A 1 208 ? 21.365 13.258 -12.481 1.00 96.94 208 GLU A N 1
ATOM 1669 C CA . GLU A 1 208 ? 20.448 13.312 -13.608 1.00 96.94 208 GLU A CA 1
ATOM 1670 C C . GLU A 1 208 ? 21.241 13.391 -14.909 1.00 96.94 208 GLU A C 1
ATOM 1672 O O . GLU A 1 208 ? 22.105 14.250 -15.086 1.00 96.94 208 GLU A O 1
ATOM 1677 N N . ILE A 1 209 ? 20.935 12.478 -15.825 1.00 96.38 209 ILE A N 1
ATOM 1678 C CA . ILE A 1 209 ? 21.628 12.330 -17.095 1.00 96.38 209 ILE A CA 1
ATOM 1679 C C . ILE A 1 209 ? 20.605 12.477 -18.215 1.00 96.38 209 ILE A C 1
ATOM 1681 O O . ILE A 1 209 ? 19.695 11.660 -18.361 1.00 96.38 209 ILE A O 1
ATOM 1685 N N . GLU A 1 210 ? 20.796 13.482 -19.064 1.00 96.81 210 GLU A N 1
ATOM 1686 C CA . GLU A 1 210 ? 20.056 13.600 -20.316 1.00 96.81 210 GLU A CA 1
ATOM 1687 C C . GLU A 1 210 ? 20.878 13.044 -21.483 1.00 96.81 210 GLU A C 1
ATOM 1689 O O . GLU A 1 210 ? 22.076 13.312 -21.634 1.00 96.81 210 GLU A O 1
ATOM 1694 N N . LYS A 1 211 ? 20.226 12.242 -22.324 1.00 95.94 211 LYS A N 1
ATOM 1695 C CA . LYS A 1 211 ? 20.781 11.712 -23.567 1.00 95.94 211 LYS A CA 1
ATOM 1696 C C . LYS A 1 211 ? 19.815 11.980 -24.704 1.00 95.94 211 LYS A C 1
ATOM 1698 O O . LYS A 1 211 ? 18.620 11.716 -24.593 1.00 95.94 211 LYS A O 1
ATOM 1703 N N . GLU A 1 212 ? 20.362 12.438 -25.819 1.00 96.12 212 GLU A N 1
ATOM 1704 C CA . GLU A 1 212 ? 19.609 12.661 -27.043 1.00 96.12 212 GLU A CA 1
ATOM 1705 C C . GLU A 1 212 ? 20.279 11.942 -28.210 1.00 96.12 212 GLU A C 1
ATOM 1707 O O . GLU A 1 212 ? 21.507 11.825 -28.282 1.00 96.12 212 GLU A O 1
ATOM 1712 N N . ALA A 1 213 ? 19.466 11.419 -29.121 1.00 95.19 213 ALA A N 1
ATOM 1713 C CA . ALA A 1 213 ? 19.943 10.840 -30.366 1.00 95.19 213 ALA A CA 1
ATOM 1714 C C . ALA A 1 213 ? 18.864 10.899 -31.441 1.00 95.19 213 ALA A C 1
ATOM 1716 O O . ALA A 1 213 ? 17.672 10.854 -31.150 1.00 95.19 213 ALA A O 1
ATOM 1717 N N . ASN A 1 214 ? 19.305 10.903 -32.696 1.00 95.88 214 ASN A N 1
ATOM 1718 C CA . ASN A 1 214 ? 18.442 10.620 -33.832 1.00 95.88 214 ASN A CA 1
ATOM 1719 C C . ASN A 1 214 ? 18.646 9.165 -34.259 1.00 95.88 214 ASN A C 1
ATOM 1721 O O . ASN A 1 214 ? 19.781 8.726 -34.471 1.00 95.88 214 ASN A O 1
ATOM 1725 N N . ILE A 1 215 ? 17.547 8.424 -34.372 1.00 95.12 215 ILE A N 1
ATOM 1726 C CA . ILE A 1 215 ? 17.513 7.042 -34.849 1.00 95.12 215 ILE A CA 1
ATOM 1727 C C . ILE A 1 215 ? 16.907 7.055 -36.247 1.00 95.12 215 ILE A C 1
ATOM 1729 O O . ILE A 1 215 ? 15.789 7.528 -36.442 1.00 95.12 215 ILE A O 1
ATOM 1733 N N . THR A 1 216 ? 17.652 6.535 -37.219 1.00 94.50 216 THR A N 1
ATOM 1734 C CA . THR A 1 216 ? 17.188 6.382 -38.600 1.00 94.50 216 THR A CA 1
ATOM 1735 C C . THR A 1 216 ? 17.313 4.926 -39.015 1.00 94.50 216 THR A C 1
ATOM 1737 O O . THR A 1 216 ? 18.371 4.317 -38.858 1.00 94.50 216 THR A O 1
ATOM 1740 N N . ASN A 1 217 ? 16.227 4.349 -39.523 1.00 95.44 217 ASN A N 1
ATOM 1741 C CA . ASN A 1 217 ? 16.210 2.982 -40.023 1.00 95.44 217 ASN A CA 1
ATOM 1742 C C . ASN A 1 217 ? 15.170 2.805 -41.122 1.00 95.44 217 ASN A C 1
ATOM 1744 O O . ASN A 1 217 ? 14.051 3.300 -41.016 1.00 95.44 217 ASN A O 1
ATOM 1748 N N . LEU A 1 218 ? 15.532 2.032 -42.138 1.00 92.06 218 LEU A N 1
ATOM 1749 C CA . LEU A 1 218 ? 14.595 1.468 -43.095 1.00 92.06 218 LEU A CA 1
ATOM 1750 C C . LEU A 1 218 ? 14.795 -0.045 -43.120 1.00 92.06 218 LEU A C 1
ATOM 1752 O O . LEU A 1 218 ? 15.879 -0.532 -43.455 1.00 92.06 218 LEU A O 1
ATOM 1756 N N . LYS A 1 219 ? 13.742 -0.777 -42.772 1.00 90.81 219 LYS A N 1
ATOM 1757 C CA . LYS A 1 219 ? 13.718 -2.237 -42.716 1.00 90.81 219 LYS A CA 1
ATOM 1758 C C . LYS A 1 219 ? 12.527 -2.755 -43.509 1.00 90.81 219 LYS A C 1
ATOM 1760 O O . LYS A 1 219 ? 11.417 -2.243 -43.373 1.00 90.81 219 LYS A O 1
ATOM 1765 N N . ILE A 1 220 ? 12.756 -3.780 -44.316 1.00 89.44 220 ILE A N 1
ATOM 1766 C CA . ILE A 1 220 ? 11.709 -4.522 -45.026 1.00 89.44 220 ILE A CA 1
ATOM 1767 C C . ILE A 1 220 ? 11.698 -5.955 -44.517 1.00 89.44 220 ILE A C 1
ATOM 1769 O O . ILE A 1 220 ? 12.730 -6.489 -44.119 1.00 89.44 220 ILE A O 1
ATOM 1773 N N . PHE A 1 221 ? 10.530 -6.577 -44.531 1.00 84.38 221 PHE A N 1
ATOM 1774 C CA . PHE A 1 221 ? 10.345 -7.961 -44.125 1.00 84.38 221 PHE A CA 1
ATOM 1775 C C . PHE A 1 221 ? 9.845 -8.744 -45.337 1.00 84.38 221 PHE A C 1
ATOM 1777 O O . PHE A 1 221 ? 8.814 -8.391 -45.906 1.00 84.38 221 PHE A O 1
ATOM 1784 N N . PHE A 1 222 ? 10.586 -9.783 -45.719 1.00 81.56 222 PHE A N 1
ATOM 1785 C CA . PHE A 1 222 ? 10.204 -10.772 -46.731 1.00 81.56 222 PHE A CA 1
ATOM 1786 C C . PHE A 1 222 ? 10.558 -12.150 -46.176 1.00 81.56 222 PHE A C 1
ATOM 1788 O O . PHE A 1 222 ? 11.661 -12.642 -46.409 1.00 81.56 222 PHE A O 1
ATOM 1795 N N . PHE A 1 223 ? 9.671 -12.726 -45.360 1.00 72.75 223 PHE A N 1
ATOM 1796 C CA . PHE A 1 223 ? 9.913 -13.900 -44.497 1.00 72.75 223 PHE A CA 1
ATOM 1797 C C . PHE A 1 223 ? 11.000 -13.716 -43.416 1.00 72.75 223 PHE A C 1
ATOM 1799 O O . PHE A 1 223 ? 10.851 -14.231 -42.312 1.00 72.75 223 PHE A O 1
ATOM 1806 N N . ILE A 1 224 ? 12.059 -12.954 -43.697 1.00 78.56 224 ILE A N 1
ATOM 1807 C CA . ILE A 1 224 ? 13.157 -12.594 -42.794 1.00 78.56 224 ILE A CA 1
ATOM 1808 C C . ILE A 1 224 ? 13.323 -11.059 -42.835 1.00 78.56 224 ILE A C 1
ATOM 1810 O O . ILE A 1 224 ? 13.128 -10.452 -43.895 1.00 78.56 224 ILE A O 1
ATOM 1814 N N . PRO A 1 225 ? 13.646 -10.395 -41.708 1.00 81.81 225 PRO A N 1
ATOM 1815 C CA . PRO A 1 225 ? 13.930 -8.960 -41.692 1.00 81.81 225 PRO A CA 1
ATOM 1816 C C . PRO A 1 225 ? 15.221 -8.614 -42.449 1.00 81.81 225 PRO A C 1
ATOM 1818 O O . PRO A 1 225 ? 16.275 -9.190 -42.188 1.00 81.81 225 PRO A O 1
ATOM 1821 N N . PHE A 1 226 ? 15.160 -7.600 -43.313 1.00 86.31 226 PHE A N 1
ATOM 1822 C CA . PHE A 1 226 ? 16.302 -7.042 -44.033 1.00 86.31 226 PHE A CA 1
ATOM 1823 C C . PHE A 1 226 ? 16.436 -5.540 -43.747 1.00 86.31 226 PHE A C 1
ATOM 1825 O O . PHE A 1 226 ? 15.540 -4.748 -44.051 1.00 86.31 226 PHE A O 1
ATOM 1832 N N . ASN A 1 227 ? 17.559 -5.136 -43.148 1.00 88.00 227 ASN A N 1
ATOM 1833 C CA . ASN A 1 227 ? 17.887 -3.724 -42.946 1.00 88.00 227 ASN A CA 1
ATOM 1834 C C . ASN A 1 227 ? 18.442 -3.143 -44.249 1.00 88.00 227 ASN A C 1
ATOM 1836 O O . ASN A 1 227 ? 19.526 -3.527 -44.679 1.00 88.00 227 ASN A O 1
ATOM 1840 N N . LEU A 1 228 ? 17.720 -2.201 -44.855 1.00 89.25 228 LEU A N 1
ATOM 1841 C CA . LEU A 1 228 ? 18.206 -1.463 -46.022 1.00 89.25 228 LEU A CA 1
ATOM 1842 C C . LEU A 1 228 ? 19.141 -0.323 -45.628 1.00 89.25 228 LEU A C 1
ATOM 1844 O O . LEU A 1 228 ? 20.102 -0.036 -46.335 1.00 89.25 228 LEU A O 1
ATOM 1848 N N . PHE A 1 229 ? 18.833 0.358 -44.524 1.00 90.69 229 PHE A N 1
ATOM 1849 C CA . PHE A 1 229 ? 19.586 1.526 -44.089 1.00 90.69 229 PHE A CA 1
ATOM 1850 C C . PHE A 1 229 ? 19.475 1.747 -42.582 1.00 90.69 229 PHE A C 1
ATOM 1852 O O . PHE A 1 229 ? 18.413 1.539 -41.991 1.00 90.69 229 PHE A O 1
ATOM 1859 N N . GLY A 1 230 ? 20.565 2.233 -41.985 1.00 91.75 230 GLY A N 1
ATOM 1860 C CA . GLY A 1 230 ? 20.625 2.647 -40.587 1.00 91.75 230 GLY A CA 1
ATOM 1861 C C . GLY A 1 230 ? 20.362 1.517 -39.585 1.00 91.75 230 GLY A C 1
ATOM 1862 O O . GLY A 1 230 ? 20.425 0.334 -39.914 1.00 91.75 230 GLY A O 1
ATOM 1863 N N . SER A 1 231 ? 20.055 1.893 -38.348 1.00 92.38 231 SER A N 1
ATOM 1864 C CA . SER A 1 231 ? 19.737 0.976 -37.250 1.00 92.38 231 SER A CA 1
ATOM 1865 C C . SER A 1 231 ? 18.549 1.520 -36.482 1.00 92.38 231 SER A C 1
ATOM 1867 O O . SER A 1 231 ? 18.464 2.723 -36.239 1.00 92.38 231 SER A O 1
ATOM 1869 N N . ASN A 1 232 ? 17.627 0.642 -36.094 1.00 92.19 232 ASN A N 1
ATOM 1870 C CA . ASN A 1 232 ? 16.487 1.025 -35.271 1.00 92.19 232 ASN A CA 1
ATOM 1871 C C . ASN A 1 232 ? 16.794 1.011 -33.767 1.00 92.19 232 ASN A C 1
ATOM 1873 O O . ASN A 1 232 ? 15.895 1.249 -32.966 1.00 92.19 232 ASN A O 1
ATOM 1877 N N . GLU A 1 233 ? 18.042 0.732 -33.394 1.00 94.88 233 GLU A N 1
ATOM 1878 C CA . GLU A 1 233 ? 18.523 0.670 -32.019 1.00 94.88 233 GLU A CA 1
ATOM 1879 C C . GLU A 1 233 ? 19.602 1.727 -31.760 1.00 94.88 233 GLU A C 1
ATOM 1881 O O . GLU A 1 233 ? 20.521 1.922 -32.566 1.00 94.88 233 GLU A O 1
ATOM 1886 N N . LYS A 1 234 ? 19.532 2.359 -30.587 1.00 96.44 234 LYS A N 1
ATOM 1887 C CA . LYS A 1 234 ? 20.594 3.191 -30.025 1.00 96.44 234 LYS A CA 1
ATOM 1888 C C . LYS A 1 234 ? 20.890 2.753 -28.596 1.00 96.44 234 LYS A C 1
ATOM 1890 O O . LYS A 1 234 ? 19.981 2.620 -27.787 1.00 96.44 234 LYS A O 1
ATOM 1895 N N . SER A 1 235 ? 22.171 2.576 -28.285 1.00 96.50 235 SER A N 1
ATOM 1896 C CA . SER A 1 235 ? 22.634 2.296 -26.925 1.00 96.50 235 SER A CA 1
ATOM 1897 C C . SER A 1 235 ? 23.308 3.519 -26.304 1.00 96.50 235 SER A C 1
ATOM 1899 O O . SER A 1 235 ? 24.114 4.192 -26.953 1.00 96.50 235 SER A O 1
ATOM 1901 N N . PHE A 1 236 ? 23.010 3.763 -25.033 1.00 96.25 236 PHE A N 1
ATOM 1902 C CA . PHE A 1 236 ? 23.693 4.710 -24.160 1.00 96.25 236 PHE A CA 1
ATOM 1903 C C . PHE A 1 236 ? 24.346 3.951 -23.009 1.00 96.25 236 PHE A C 1
ATOM 1905 O O . PHE A 1 236 ? 23.816 2.945 -22.544 1.00 96.25 236 PHE A O 1
ATOM 1912 N N . TYR A 1 237 ? 25.494 4.436 -22.546 1.00 95.81 237 TYR A N 1
ATOM 1913 C CA . TYR A 1 237 ? 26.182 3.856 -21.399 1.00 95.81 237 TYR A CA 1
ATOM 1914 C C . TYR A 1 237 ? 26.078 4.783 -20.196 1.00 95.81 237 TYR A C 1
ATOM 1916 O O . TYR A 1 237 ? 26.217 6.002 -20.341 1.00 95.81 237 TYR A O 1
ATOM 1924 N N . ILE A 1 238 ? 25.834 4.184 -19.038 1.00 94.94 238 ILE A N 1
ATOM 1925 C CA . ILE A 1 238 ? 25.652 4.844 -17.748 1.00 94.94 238 ILE A CA 1
ATOM 1926 C C . ILE A 1 238 ? 26.632 4.182 -16.781 1.00 94.94 238 ILE A C 1
ATOM 1928 O O . ILE A 1 238 ? 26.704 2.955 -16.731 1.00 94.94 238 ILE A O 1
ATOM 1932 N N . ASN A 1 239 ? 27.411 4.969 -16.047 1.00 95.12 239 ASN A N 1
ATOM 1933 C CA . ASN A 1 239 ? 28.300 4.427 -15.023 1.00 95.12 239 ASN A CA 1
ATOM 1934 C C . ASN A 1 239 ? 27.548 4.445 -13.696 1.00 95.12 239 ASN A C 1
ATOM 1936 O O . ASN A 1 239 ? 27.156 5.517 -13.250 1.00 95.12 239 ASN A O 1
ATOM 1940 N N . VAL A 1 240 ? 27.354 3.277 -13.090 1.00 93.25 240 VAL A N 1
ATOM 1941 C CA . VAL A 1 240 ? 26.743 3.137 -11.766 1.00 93.25 240 VAL A CA 1
ATOM 1942 C C . VAL A 1 240 ? 27.877 2.983 -10.749 1.00 93.25 240 VAL A C 1
ATOM 1944 O O . VAL A 1 240 ? 28.630 2.009 -10.845 1.00 93.25 240 VAL A O 1
ATOM 1947 N N . PRO A 1 241 ? 28.064 3.939 -9.823 1.00 92.69 241 PRO A N 1
ATOM 1948 C CA . PRO A 1 241 ? 29.094 3.850 -8.791 1.00 92.69 241 PRO A CA 1
ATOM 1949 C C . PRO A 1 241 ? 28.813 2.760 -7.749 1.00 92.69 241 PRO A C 1
ATOM 1951 O O . PRO A 1 241 ? 27.738 2.167 -7.705 1.00 92.69 241 PRO A O 1
ATOM 1954 N N . GLU A 1 242 ? 29.777 2.546 -6.853 1.00 90.62 242 GLU A N 1
ATOM 1955 C CA . GLU A 1 242 ? 29.592 1.704 -5.667 1.00 90.62 242 GLU A CA 1
ATOM 1956 C C . GLU A 1 242 ? 28.438 2.189 -4.776 1.00 90.62 242 GLU A C 1
ATOM 1958 O O . GLU A 1 242 ? 28.148 3.387 -4.673 1.00 90.62 242 GLU A O 1
ATOM 1963 N N . GLY A 1 243 ? 27.800 1.238 -4.094 1.00 89.00 243 GLY A N 1
ATOM 1964 C CA . GLY A 1 243 ? 26.665 1.474 -3.206 1.00 89.00 243 GLY A CA 1
ATOM 1965 C C . GLY A 1 243 ? 25.318 1.063 -3.797 1.00 89.00 243 GLY A C 1
ATOM 1966 O O . GLY A 1 243 ? 25.235 0.352 -4.796 1.00 89.00 243 GLY A O 1
ATOM 1967 N N . ILE A 1 244 ? 24.246 1.497 -3.129 1.00 89.25 244 ILE A N 1
ATOM 1968 C CA . ILE A 1 244 ? 22.873 1.105 -3.453 1.00 89.25 244 ILE A CA 1
ATOM 1969 C C . ILE A 1 244 ? 22.219 2.215 -4.264 1.00 89.25 244 ILE A C 1
ATOM 1971 O O . ILE A 1 244 ? 22.000 3.311 -3.749 1.00 89.25 244 ILE A O 1
ATOM 1975 N N . TRP A 1 245 ? 21.875 1.906 -5.506 1.00 90.62 245 TRP A N 1
ATOM 1976 C CA . TRP A 1 245 ? 21.316 2.846 -6.463 1.00 90.62 245 TRP A CA 1
ATOM 1977 C C . TRP A 1 245 ? 19.908 2.444 -6.891 1.00 90.62 245 TRP A C 1
ATOM 1979 O O . TRP A 1 245 ? 19.600 1.271 -7.094 1.00 90.62 245 TRP A O 1
ATOM 1989 N N . HIS A 1 246 ? 19.052 3.441 -7.032 1.00 91.38 246 HIS A N 1
ATOM 1990 C CA . HIS A 1 246 ? 17.762 3.379 -7.701 1.00 91.38 246 HIS A CA 1
ATOM 1991 C C . HIS A 1 246 ? 17.899 4.104 -9.040 1.00 91.38 246 HIS A C 1
ATOM 1993 O O . HIS A 1 246 ? 18.493 5.181 -9.086 1.00 91.38 246 HIS A O 1
ATOM 1999 N N . ILE A 1 247 ? 17.431 3.499 -10.133 1.00 93.00 247 ILE A N 1
ATOM 2000 C CA . ILE A 1 247 ? 17.548 4.062 -11.479 1.00 93.00 247 ILE A CA 1
ATOM 2001 C C . ILE A 1 247 ? 16.164 4.140 -12.112 1.00 93.00 247 ILE A C 1
ATOM 2003 O O . ILE A 1 247 ? 15.495 3.127 -12.319 1.00 93.00 247 ILE A O 1
ATOM 2007 N N . GLU A 1 248 ? 15.788 5.345 -12.517 1.00 93.88 248 GLU A N 1
ATOM 2008 C CA . GLU A 1 248 ? 14.606 5.602 -13.328 1.00 93.88 248 GLU A CA 1
ATOM 2009 C C . GLU A 1 248 ? 15.011 6.116 -14.704 1.00 93.88 248 GLU A C 1
ATOM 2011 O O . GLU A 1 248 ? 15.932 6.926 -14.841 1.00 93.88 248 GLU A O 1
ATOM 2016 N N . ALA A 1 249 ? 14.280 5.708 -15.737 1.00 94.69 249 ALA A N 1
ATOM 2017 C CA . ALA A 1 249 ? 14.451 6.260 -17.07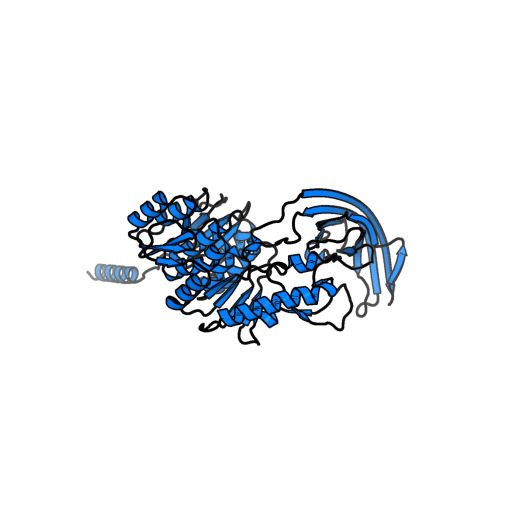3 1.00 94.69 249 ALA A CA 1
ATOM 2018 C C . ALA A 1 249 ? 13.110 6.684 -17.664 1.00 94.69 249 ALA A C 1
ATOM 2020 O O . ALA A 1 249 ? 12.206 5.873 -17.847 1.00 94.69 249 ALA A O 1
ATOM 2021 N N . ASN A 1 250 ? 13.019 7.960 -18.033 1.00 95.56 250 ASN A N 1
ATOM 2022 C CA . ASN A 1 250 ? 11.923 8.532 -18.801 1.00 95.56 250 ASN A CA 1
ATOM 2023 C C . ASN A 1 250 ? 12.393 8.765 -20.234 1.00 95.56 250 ASN A C 1
ATOM 2025 O O . ASN A 1 250 ? 13.281 9.580 -20.489 1.00 95.56 250 ASN A O 1
ATOM 2029 N N . ILE A 1 251 ? 11.798 8.050 -21.180 1.00 95.94 251 ILE A N 1
ATOM 2030 C CA . ILE A 1 251 ? 12.213 8.059 -22.578 1.00 95.94 251 ILE A CA 1
ATOM 2031 C C . ILE A 1 251 ? 11.041 8.533 -23.424 1.00 95.94 251 ILE A C 1
ATOM 2033 O O . ILE A 1 251 ? 9.912 8.065 -23.278 1.00 95.94 251 ILE A O 1
ATOM 2037 N N . SER A 1 252 ? 11.313 9.461 -24.329 1.00 96.00 252 SER A N 1
ATOM 2038 C CA . SER A 1 252 ? 10.336 9.979 -25.278 1.00 96.00 252 SER A CA 1
ATOM 2039 C C . SER A 1 252 ? 10.896 9.953 -26.688 1.00 96.00 252 SER A C 1
ATOM 2041 O O . SER A 1 252 ? 12.111 10.042 -26.896 1.00 96.00 252 SER A O 1
ATOM 2043 N N . SER A 1 253 ? 10.001 9.826 -27.661 1.00 95.06 253 SER A N 1
ATOM 2044 C CA . SER A 1 253 ? 10.368 9.872 -29.066 1.00 95.06 253 SER A CA 1
ATOM 2045 C C . SER A 1 253 ? 9.412 10.727 -29.890 1.00 95.06 253 SER A C 1
ATOM 2047 O O . SER A 1 253 ? 8.228 10.854 -29.579 1.00 95.06 253 SER A O 1
ATOM 2049 N N . SER A 1 254 ? 9.913 11.295 -30.986 1.00 94.81 254 SER A N 1
ATOM 2050 C CA . SER A 1 254 ? 9.067 11.959 -31.976 1.00 94.81 254 SER A CA 1
ATOM 2051 C C . SER A 1 254 ? 8.204 10.977 -32.779 1.00 94.81 254 SER A C 1
ATOM 2053 O O . SER A 1 254 ? 7.186 11.395 -33.334 1.00 94.81 254 SER A O 1
ATOM 2055 N N . GLN A 1 255 ? 8.563 9.687 -32.840 1.00 92.19 255 GLN A N 1
ATOM 2056 C CA . GLN A 1 255 ? 7.901 8.703 -33.699 1.00 92.19 255 GLN A CA 1
ATOM 2057 C C . GLN A 1 255 ? 8.010 7.271 -33.155 1.00 92.19 255 GLN A C 1
ATOM 2059 O O . GLN A 1 255 ? 9.028 6.879 -32.595 1.00 92.19 255 GLN A O 1
ATOM 2064 N N . GLY A 1 256 ? 6.983 6.463 -33.430 1.00 89.88 256 GLY A N 1
ATOM 2065 C CA . GLY A 1 256 ? 7.031 5.013 -33.262 1.00 89.88 256 GLY A CA 1
ATOM 2066 C C . GLY A 1 256 ? 6.802 4.506 -31.839 1.00 89.88 256 GLY A C 1
ATOM 2067 O O . GLY A 1 256 ? 6.585 5.263 -30.892 1.00 89.88 256 GLY A O 1
ATOM 2068 N N . ILE A 1 257 ? 6.828 3.181 -31.725 1.00 90.94 257 ILE A N 1
ATOM 2069 C CA . ILE A 1 257 ? 6.782 2.428 -30.475 1.00 90.94 257 ILE A CA 1
ATOM 2070 C C . ILE A 1 257 ? 8.208 2.308 -29.945 1.00 90.94 257 ILE A C 1
ATOM 2072 O O . ILE A 1 257 ? 9.121 1.944 -30.689 1.00 90.94 257 ILE A O 1
ATOM 2076 N N . ILE A 1 258 ? 8.384 2.605 -28.661 1.00 93.50 258 ILE A N 1
ATOM 2077 C CA . ILE A 1 258 ? 9.670 2.555 -27.968 1.00 93.50 258 ILE A CA 1
ATOM 2078 C C . ILE A 1 258 ? 9.747 1.245 -27.190 1.00 93.50 258 ILE A C 1
ATOM 2080 O O . ILE A 1 258 ? 8.806 0.901 -26.478 1.00 93.50 258 ILE A O 1
ATOM 2084 N N . TYR A 1 259 ? 10.878 0.559 -27.281 1.00 92.81 259 TYR A N 1
ATOM 2085 C CA . TYR A 1 259 ? 11.282 -0.510 -26.375 1.00 92.81 259 TYR A CA 1
ATOM 2086 C C . TYR A 1 259 ? 12.590 -0.083 -25.724 1.00 92.81 259 TYR A C 1
ATOM 2088 O O . TYR A 1 259 ? 13.516 0.322 -26.427 1.00 92.81 259 TYR A O 1
ATOM 2096 N N . ALA A 1 260 ? 12.663 -0.147 -24.402 1.00 94.25 260 ALA A N 1
ATOM 2097 C CA . ALA A 1 260 ? 13.852 0.227 -23.658 1.00 94.25 260 ALA A CA 1
ATOM 2098 C C . ALA A 1 260 ? 14.241 -0.881 -22.686 1.00 94.25 260 ALA A C 1
ATOM 2100 O O . ALA A 1 260 ? 13.385 -1.402 -21.972 1.00 94.25 260 ALA A O 1
ATOM 2101 N N . SER A 1 261 ? 15.531 -1.195 -22.645 1.00 94.00 261 SER A N 1
ATOM 2102 C CA . SER A 1 261 ? 16.094 -2.238 -21.791 1.00 94.00 261 SER A CA 1
ATOM 2103 C C . SER A 1 261 ? 17.396 -1.755 -21.166 1.00 94.00 261 SER A C 1
ATOM 2105 O O . SER A 1 261 ? 18.286 -1.266 -21.867 1.00 94.00 261 SER A O 1
ATOM 2107 N N . LEU A 1 262 ? 17.517 -1.914 -19.853 1.00 94.19 262 LEU A N 1
ATOM 2108 C CA . LEU A 1 262 ? 18.725 -1.631 -19.091 1.00 94.19 262 LEU A CA 1
ATOM 2109 C C . LEU A 1 262 ? 19.453 -2.940 -18.794 1.00 94.19 262 LEU A C 1
ATOM 2111 O O . LEU A 1 262 ? 18.874 -3.848 -18.198 1.00 94.19 262 LEU A O 1
ATOM 2115 N N . TYR A 1 263 ? 20.721 -3.012 -19.181 1.00 92.56 263 TYR A N 1
ATOM 2116 C CA . TYR A 1 263 ? 21.598 -4.145 -18.908 1.00 92.56 263 TYR A CA 1
ATOM 2117 C C . TYR A 1 263 ? 22.749 -3.729 -17.993 1.00 92.56 263 TYR A C 1
ATOM 2119 O O . TYR A 1 263 ? 23.261 -2.616 -18.141 1.00 92.56 263 TYR A O 1
ATOM 2127 N N . ASP A 1 264 ? 23.172 -4.618 -17.096 1.00 91.12 264 ASP A N 1
ATOM 2128 C CA . ASP A 1 264 ? 24.423 -4.445 -16.353 1.00 91.12 264 ASP A CA 1
ATOM 2129 C C . ASP A 1 264 ? 25.654 -4.690 -17.249 1.00 91.12 264 ASP A C 1
ATOM 2131 O O . ASP A 1 264 ? 25.542 -4.993 -18.444 1.00 91.12 264 ASP A O 1
ATOM 2135 N N . GLU A 1 265 ? 26.849 -4.546 -16.677 1.00 91.00 265 GLU A N 1
ATOM 2136 C CA . GLU A 1 265 ? 28.116 -4.732 -17.398 1.00 91.00 265 GLU A CA 1
ATOM 2137 C C . GLU A 1 265 ? 28.358 -6.172 -17.878 1.00 91.00 265 GLU A C 1
ATOM 2139 O O . GLU A 1 265 ? 29.095 -6.384 -18.842 1.00 91.00 265 GLU A O 1
ATOM 2144 N N . ASN A 1 266 ? 27.693 -7.147 -17.255 1.00 88.69 266 ASN A N 1
ATOM 2145 C CA . ASN A 1 266 ? 27.753 -8.562 -17.613 1.00 88.69 266 ASN A CA 1
ATOM 2146 C C . ASN A 1 266 ? 26.681 -8.940 -18.652 1.00 88.69 266 ASN A C 1
ATOM 2148 O O . ASN A 1 266 ? 26.567 -10.104 -19.040 1.00 88.69 266 ASN A O 1
ATOM 2152 N N . GLY A 1 267 ? 25.895 -7.967 -19.125 1.00 87.69 267 GLY A N 1
ATOM 2153 C CA . GLY A 1 267 ? 24.843 -8.166 -20.119 1.00 87.69 267 GLY A CA 1
ATOM 2154 C C . GLY A 1 267 ? 23.539 -8.730 -19.552 1.00 87.69 267 GLY A C 1
ATOM 2155 O O . GLY A 1 267 ? 22.667 -9.126 -20.327 1.00 87.69 267 GLY A O 1
ATOM 2156 N N . LYS A 1 268 ? 23.367 -8.758 -18.228 1.00 86.12 268 LYS A N 1
ATOM 2157 C CA . LYS A 1 268 ? 22.126 -9.195 -17.583 1.00 86.12 268 LYS A CA 1
ATOM 2158 C C . LYS A 1 268 ? 21.072 -8.101 -17.666 1.00 86.12 268 LYS A C 1
ATOM 2160 O O . LYS A 1 268 ? 21.362 -6.937 -17.405 1.00 86.12 268 LYS A O 1
ATOM 2165 N N . LEU A 1 269 ? 19.837 -8.472 -17.999 1.00 87.69 269 LEU A N 1
ATOM 2166 C CA . LEU A 1 269 ? 18.711 -7.540 -18.008 1.00 87.69 269 LEU A CA 1
ATOM 2167 C C . LEU A 1 269 ? 18.340 -7.130 -16.578 1.00 87.69 269 LEU A C 1
ATOM 2169 O O . LEU A 1 269 ? 18.152 -7.986 -15.720 1.00 87.69 269 LEU A O 1
ATOM 2173 N N . ILE A 1 270 ? 18.210 -5.829 -16.331 1.00 88.25 270 ILE A N 1
ATOM 2174 C CA . ILE A 1 270 ? 17.929 -5.256 -15.006 1.00 88.25 270 ILE A CA 1
ATOM 2175 C C . ILE A 1 270 ? 16.512 -4.702 -14.932 1.00 88.25 270 ILE A C 1
ATOM 2177 O O . ILE A 1 270 ? 15.787 -4.975 -13.973 1.00 88.25 270 ILE A O 1
ATOM 2181 N N . ALA A 1 271 ? 16.111 -3.969 -15.967 1.00 89.94 271 ALA A N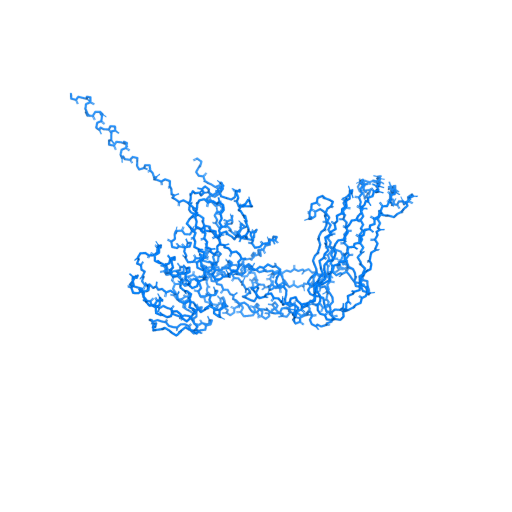 1
ATOM 2182 C CA . ALA A 1 271 ? 14.763 -3.459 -16.159 1.00 89.94 271 ALA A CA 1
ATOM 2183 C C . ALA A 1 271 ? 14.477 -3.315 -17.653 1.00 89.94 271 ALA A C 1
ATOM 2185 O O . ALA A 1 271 ? 15.392 -3.149 -18.463 1.00 89.94 271 ALA A O 1
ATOM 2186 N N . TYR A 1 272 ? 13.203 -3.370 -18.014 1.00 89.69 272 TYR A N 1
ATOM 2187 C CA . TYR A 1 272 ? 12.747 -3.088 -19.364 1.00 89.69 272 TYR A CA 1
ATOM 2188 C C . TYR A 1 272 ? 11.346 -2.495 -19.325 1.00 89.69 272 TYR A C 1
ATOM 2190 O O . TYR A 1 272 ? 10.594 -2.696 -18.373 1.00 89.69 272 TYR A O 1
ATOM 2198 N N . SER A 1 273 ? 10.993 -1.770 -20.377 1.00 90.50 273 SER A N 1
ATOM 2199 C CA . SER A 1 273 ? 9.637 -1.289 -20.600 1.00 90.50 273 SER A CA 1
ATOM 2200 C C . SER A 1 273 ? 9.426 -0.988 -22.079 1.00 90.50 273 SER A C 1
ATOM 2202 O O . SER A 1 273 ? 10.355 -1.022 -22.893 1.00 90.50 273 SER A O 1
ATOM 2204 N N . ASN A 1 274 ? 8.179 -0.735 -22.450 1.00 89.88 274 ASN A N 1
ATOM 2205 C CA . ASN A 1 274 ? 7.826 -0.328 -23.795 1.00 89.88 274 ASN A CA 1
ATOM 2206 C C . ASN A 1 274 ? 6.658 0.660 -23.780 1.00 89.88 274 ASN A C 1
ATOM 2208 O O . ASN A 1 274 ? 5.881 0.733 -22.827 1.00 89.88 274 ASN A O 1
ATOM 2212 N N . SER A 1 275 ? 6.496 1.398 -24.874 1.00 90.25 275 SER A N 1
ATOM 2213 C CA . SER A 1 275 ? 5.496 2.461 -24.940 1.00 90.25 275 SER A CA 1
ATOM 2214 C C . SER A 1 275 ? 4.047 1.984 -24.968 1.00 90.25 275 SER A C 1
ATOM 2216 O O . SER A 1 275 ? 3.147 2.779 -24.717 1.00 90.25 275 SER A O 1
ATOM 2218 N N . MET A 1 276 ? 3.780 0.698 -25.217 1.00 82.94 276 MET A N 1
ATOM 2219 C CA . MET A 1 276 ? 2.412 0.172 -25.110 1.00 82.94 276 MET A CA 1
ATOM 2220 C C . MET A 1 276 ? 1.929 0.166 -23.652 1.00 82.94 276 MET A C 1
ATOM 2222 O O . MET A 1 276 ? 0.731 0.271 -23.416 1.00 82.94 276 MET A O 1
ATOM 2226 N N . GLY A 1 277 ? 2.852 0.093 -22.683 1.00 72.31 277 GLY A N 1
ATOM 2227 C CA . GLY A 1 277 ? 2.543 0.143 -21.252 1.00 72.31 277 GLY A CA 1
ATOM 2228 C C . GLY A 1 277 ? 2.494 1.550 -20.643 1.00 72.31 277 GLY A C 1
ATOM 2229 O O . GLY A 1 277 ? 1.963 1.710 -19.549 1.00 72.31 277 GLY A O 1
ATOM 2230 N N . CYS A 1 278 ? 3.029 2.573 -21.322 1.00 73.62 278 CYS A N 1
ATOM 2231 C CA . CYS A 1 278 ? 3.192 3.926 -20.756 1.00 73.62 278 CYS A CA 1
ATOM 2232 C C . CYS A 1 278 ? 2.491 5.039 -21.558 1.00 73.62 278 CYS A C 1
ATOM 2234 O O . CYS A 1 278 ? 2.429 6.183 -21.104 1.00 73.62 278 CYS A O 1
ATOM 2236 N N . GLY A 1 279 ? 1.974 4.720 -22.746 1.00 75.75 279 GLY A N 1
ATOM 2237 C CA . GLY A 1 279 ? 1.359 5.667 -23.673 1.00 75.75 279 GLY A CA 1
ATOM 2238 C C . GLY A 1 279 ? 2.208 5.906 -24.920 1.00 75.75 279 GLY A C 1
ATOM 2239 O O . GLY A 1 279 ? 3.412 5.653 -24.951 1.00 75.75 279 GLY A O 1
ATOM 2240 N N . GLU A 1 280 ? 1.568 6.403 -25.979 1.00 77.44 280 GLU A N 1
ATOM 2241 C CA . GLU A 1 280 ? 2.226 6.584 -27.273 1.00 77.44 280 GLU A CA 1
ATOM 2242 C C . GLU A 1 280 ? 3.528 7.386 -27.154 1.00 77.44 280 GLU A C 1
ATOM 2244 O O . GLU A 1 280 ? 3.562 8.475 -26.575 1.00 77.44 280 GLU A O 1
ATOM 2249 N N . ARG A 1 281 ? 4.605 6.842 -27.740 1.00 89.75 281 ARG A N 1
ATOM 2250 C CA . ARG A 1 281 ? 5.923 7.491 -27.850 1.00 89.75 281 ARG A CA 1
ATOM 2251 C C . ARG A 1 281 ? 6.556 7.898 -26.514 1.00 89.75 281 ARG A C 1
ATOM 2253 O O . ARG A 1 281 ? 7.446 8.752 -26.486 1.00 89.75 281 ARG A O 1
ATOM 2260 N N . LYS A 1 282 ? 6.121 7.287 -25.415 1.00 93.25 282 LYS A N 1
ATOM 2261 C CA . LYS A 1 282 ? 6.713 7.436 -24.086 1.00 93.25 282 LYS A CA 1
ATOM 2262 C C . LYS A 1 282 ? 7.011 6.066 -23.522 1.00 93.25 282 LYS A C 1
ATOM 2264 O O . LYS A 1 282 ? 6.224 5.150 -23.690 1.00 93.25 282 LYS A O 1
ATOM 2269 N N . CYS A 1 283 ? 8.132 5.921 -22.848 1.00 92.25 283 CYS A N 1
ATOM 2270 C CA . CYS A 1 283 ? 8.512 4.698 -22.167 1.00 92.25 283 CYS A CA 1
ATOM 2271 C C . CYS A 1 283 ? 9.094 5.080 -20.811 1.00 92.25 283 CYS A C 1
ATOM 2273 O O . CYS A 1 283 ? 9.883 6.021 -20.723 1.00 92.25 283 CYS A O 1
ATOM 2275 N N . TYR A 1 284 ? 8.701 4.354 -19.774 1.00 91.56 284 TYR A N 1
ATOM 2276 C CA . TYR A 1 284 ? 9.212 4.534 -18.424 1.00 91.56 284 TYR A CA 1
ATOM 2277 C C . TYR A 1 284 ? 9.542 3.177 -17.823 1.00 91.56 284 TYR A C 1
ATOM 2279 O O . TYR A 1 284 ? 8.752 2.239 -17.949 1.00 91.56 284 TYR A O 1
ATOM 2287 N N . PHE A 1 285 ? 10.698 3.079 -17.180 1.00 88.56 285 PHE A N 1
ATOM 2288 C CA . PHE A 1 285 ? 10.991 1.986 -16.267 1.00 88.56 285 PHE A CA 1
ATOM 2289 C C . PHE A 1 285 ? 11.675 2.521 -15.013 1.00 88.56 285 PHE A C 1
ATOM 2291 O O . PHE A 1 285 ? 12.357 3.548 -15.042 1.00 88.56 285 PHE A O 1
ATOM 2298 N N . ASP A 1 286 ? 11.509 1.751 -13.950 1.00 88.06 286 ASP A N 1
ATOM 2299 C CA . ASP A 1 286 ? 12.120 1.912 -12.641 1.00 88.06 286 ASP A CA 1
ATOM 2300 C C . ASP A 1 286 ? 12.798 0.576 -12.297 1.00 88.06 286 ASP A C 1
ATOM 2302 O O . ASP A 1 286 ? 12.261 -0.505 -12.576 1.00 88.06 286 ASP A O 1
ATOM 2306 N N . THR A 1 287 ? 14.008 0.642 -11.754 1.00 86.31 287 THR A N 1
ATOM 2307 C CA . THR A 1 287 ? 14.695 -0.511 -11.176 1.00 86.31 287 THR A CA 1
ATOM 2308 C C . THR A 1 287 ? 14.435 -0.588 -9.674 1.00 86.31 287 THR A C 1
ATOM 2310 O O . THR A 1 287 ? 14.731 0.364 -8.966 1.00 86.31 287 THR A O 1
ATOM 2313 N N . LEU A 1 288 ? 14.111 -1.763 -9.123 1.00 80.31 288 LEU A N 1
ATOM 2314 C CA . LEU A 1 288 ? 14.346 -1.988 -7.684 1.00 80.31 288 LEU A CA 1
ATOM 2315 C C . LEU A 1 288 ? 15.810 -1.682 -7.313 1.00 80.31 288 LEU A C 1
ATOM 2317 O O . LEU A 1 288 ? 16.671 -1.620 -8.187 1.00 80.31 288 LEU A O 1
ATOM 2321 N N . SER A 1 289 ? 16.110 -1.519 -6.022 1.00 79.19 289 SER A N 1
ATOM 2322 C CA . SER A 1 289 ? 17.459 -1.164 -5.566 1.00 79.19 289 SER A CA 1
ATOM 2323 C C . SER A 1 289 ? 18.550 -2.090 -6.123 1.00 79.19 289 SER A C 1
ATOM 2325 O O . SER A 1 289 ? 18.495 -3.312 -5.976 1.00 79.19 289 SER A O 1
ATOM 2327 N N . ILE A 1 290 ? 19.568 -1.482 -6.725 1.00 81.81 290 ILE A N 1
ATOM 2328 C CA . ILE A 1 290 ? 20.722 -2.119 -7.357 1.00 81.81 290 ILE A CA 1
ATOM 2329 C C . ILE A 1 290 ? 21.930 -1.915 -6.452 1.00 81.81 290 ILE A C 1
ATOM 2331 O O . ILE A 1 290 ? 22.314 -0.782 -6.187 1.00 81.81 290 ILE A O 1
ATOM 2335 N N . ASN A 1 291 ? 22.562 -2.999 -6.009 1.00 86.25 291 ASN A N 1
ATOM 2336 C CA . ASN A 1 291 ? 23.828 -2.934 -5.277 1.00 86.25 291 ASN A CA 1
ATOM 2337 C C . ASN A 1 291 ? 24.940 -3.592 -6.101 1.00 86.25 291 ASN A C 1
ATOM 2339 O O . ASN A 1 291 ? 25.473 -4.628 -5.718 1.00 86.25 291 ASN A O 1
ATOM 2343 N N . HIS A 1 292 ? 25.198 -3.054 -7.292 1.00 88.31 292 HIS A N 1
ATOM 2344 C CA . HIS A 1 292 ? 26.181 -3.583 -8.235 1.00 88.31 292 HIS A CA 1
ATOM 2345 C C . HIS A 1 292 ? 26.712 -2.438 -9.099 1.00 88.31 292 HIS A C 1
ATOM 2347 O O . HIS A 1 292 ? 26.032 -1.992 -10.030 1.00 88.31 292 HIS A O 1
ATOM 2353 N N . ALA A 1 293 ? 27.924 -1.975 -8.795 1.00 91.69 293 ALA A N 1
ATOM 2354 C CA . ALA A 1 293 ? 28.611 -0.971 -9.595 1.00 91.69 293 ALA A CA 1
ATOM 2355 C C . ALA A 1 293 ? 28.932 -1.503 -10.998 1.00 91.69 293 ALA A C 1
ATOM 2357 O O . ALA A 1 293 ? 28.942 -2.710 -11.227 1.00 91.69 293 ALA A O 1
ATOM 2358 N N . GLY A 1 294 ? 29.178 -0.613 -11.952 1.00 93.50 294 GLY A N 1
ATOM 2359 C CA . GLY A 1 294 ? 29.651 -1.012 -13.274 1.00 93.50 294 GLY A CA 1
ATOM 2360 C C . GLY A 1 294 ? 29.145 -0.130 -14.400 1.00 93.50 294 GLY A C 1
ATOM 2361 O O . GLY A 1 294 ? 28.481 0.892 -14.196 1.00 93.50 294 GLY A O 1
ATOM 2362 N N . LYS A 1 295 ? 29.465 -0.534 -15.628 1.00 95.50 295 LYS A N 1
ATOM 2363 C CA . LYS A 1 295 ? 29.060 0.184 -16.841 1.00 95.50 295 LYS A CA 1
ATOM 2364 C C . LYS A 1 295 ? 27.790 -0.417 -17.437 1.00 95.50 295 LYS A C 1
ATOM 2366 O O . LYS A 1 295 ? 27.836 -1.384 -18.194 1.00 95.50 295 LYS A O 1
ATOM 2371 N N . TYR A 1 296 ? 26.662 0.210 -17.142 1.00 95.50 296 TYR A N 1
ATOM 2372 C CA . TYR A 1 296 ? 25.346 -0.218 -17.588 1.00 95.50 296 TYR A CA 1
ATOM 2373 C C . TYR A 1 296 ? 25.079 0.257 -19.015 1.00 95.50 296 TYR A C 1
ATOM 2375 O O . TYR A 1 296 ? 25.525 1.331 -19.434 1.00 95.50 296 TYR A O 1
ATOM 2383 N N . ARG A 1 297 ? 24.324 -0.541 -19.769 1.00 96.38 297 ARG A N 1
ATOM 2384 C CA . ARG A 1 297 ? 23.904 -0.237 -21.139 1.00 96.38 297 ARG A CA 1
ATOM 2385 C C . ARG A 1 297 ? 22.390 -0.075 -21.195 1.00 96.38 297 ARG A C 1
ATOM 2387 O O . ARG A 1 297 ? 21.657 -1.052 -21.069 1.00 96.38 297 ARG A O 1
ATOM 2394 N N . LEU A 1 298 ? 21.935 1.142 -21.470 1.00 96.62 298 LEU A N 1
ATOM 2395 C CA . LEU A 1 298 ? 20.558 1.434 -21.851 1.00 96.62 298 LEU A CA 1
ATOM 2396 C C . LEU A 1 298 ? 20.413 1.274 -23.368 1.00 96.62 298 LEU A C 1
ATOM 2398 O O . LEU A 1 298 ? 20.930 2.097 -24.122 1.00 96.62 298 LEU A O 1
ATOM 2402 N N . SER A 1 299 ? 19.714 0.235 -23.813 1.00 96.50 299 SER A N 1
ATOM 2403 C CA . SER A 1 299 ? 19.332 0.047 -25.216 1.00 96.50 299 SER A CA 1
ATOM 2404 C C . SER A 1 299 ? 17.925 0.592 -25.455 1.00 96.50 299 SER A C 1
ATOM 2406 O O . SER A 1 299 ? 17.004 0.292 -24.696 1.00 96.50 299 SER A O 1
ATOM 2408 N N . ILE A 1 300 ? 17.768 1.404 -26.501 1.00 96.12 300 ILE A N 1
ATOM 2409 C CA . ILE A 1 300 ? 16.492 1.957 -26.954 1.00 96.12 300 ILE A CA 1
ATOM 2410 C C . ILE A 1 300 ? 16.272 1.542 -28.401 1.00 96.12 300 ILE A C 1
ATOM 2412 O O . ILE A 1 300 ? 17.053 1.892 -29.287 1.00 96.12 300 ILE A O 1
ATOM 2416 N N . ILE A 1 301 ? 15.174 0.836 -28.639 1.00 93.94 301 ILE A N 1
ATOM 2417 C CA . ILE A 1 301 ? 14.741 0.376 -29.951 1.00 93.94 301 ILE A CA 1
ATOM 2418 C C . ILE A 1 301 ? 13.453 1.104 -30.316 1.00 93.94 301 ILE A C 1
ATOM 2420 O O . ILE A 1 301 ? 12.500 1.123 -29.537 1.00 93.94 301 ILE A O 1
ATOM 2424 N N . ILE A 1 302 ? 13.403 1.663 -31.523 1.00 93.38 302 ILE A N 1
ATOM 2425 C CA . ILE A 1 302 ? 12.183 2.250 -32.079 1.00 93.38 302 ILE A CA 1
ATOM 2426 C C . ILE A 1 302 ? 11.656 1.376 -33.201 1.00 93.38 302 ILE A C 1
ATOM 2428 O O . ILE A 1 302 ? 12.404 0.864 -34.034 1.00 93.38 302 ILE A O 1
ATOM 2432 N N . LYS A 1 303 ? 10.341 1.206 -33.231 1.00 90.12 303 LYS A N 1
ATOM 2433 C CA . LYS A 1 303 ? 9.639 0.503 -34.300 1.00 90.12 303 LYS A CA 1
ATOM 2434 C C . LYS A 1 303 ? 8.521 1.385 -34.826 1.00 90.12 303 LYS A C 1
ATOM 2436 O O . LYS A 1 303 ? 7.757 1.943 -34.044 1.00 90.12 303 LYS A O 1
ATOM 2441 N N . ASN A 1 304 ? 8.426 1.536 -36.143 1.00 90.06 304 ASN A N 1
ATOM 2442 C CA . ASN A 1 304 ? 7.386 2.358 -36.751 1.00 90.06 304 ASN A CA 1
ATOM 2443 C C . ASN A 1 304 ? 7.001 1.814 -38.131 1.00 90.06 304 ASN A C 1
ATOM 2445 O O . ASN A 1 304 ? 7.750 1.958 -39.095 1.00 90.06 304 ASN A O 1
ATOM 2449 N N . GLY A 1 305 ? 5.831 1.183 -38.207 1.00 88.00 305 GLY A N 1
ATOM 2450 C CA . GLY A 1 305 ? 5.338 0.489 -39.394 1.00 88.00 305 GLY A CA 1
ATOM 2451 C C . GLY A 1 305 ? 4.744 -0.872 -39.038 1.00 88.00 305 GLY A C 1
ATOM 2452 O O . GLY A 1 305 ? 4.337 -1.096 -37.898 1.00 88.00 305 GLY A O 1
ATOM 2453 N N . ILE A 1 306 ? 4.709 -1.774 -40.016 1.00 83.00 306 ILE A N 1
ATOM 2454 C CA . ILE A 1 306 ? 4.212 -3.143 -39.866 1.00 83.00 306 ILE A CA 1
ATOM 2455 C C . ILE A 1 306 ? 5.423 -4.067 -39.866 1.00 83.00 306 ILE A C 1
ATOM 2457 O O . ILE A 1 306 ? 6.059 -4.272 -40.904 1.00 83.00 306 ILE A O 1
ATOM 2461 N N . GLU A 1 307 ? 5.752 -4.626 -38.704 1.00 71.75 307 GLU A N 1
ATOM 2462 C CA . GLU A 1 307 ? 6.716 -5.720 -38.656 1.00 71.75 307 GLU A CA 1
ATOM 2463 C C . GLU A 1 307 ? 6.051 -6.966 -39.233 1.00 71.75 307 GLU A C 1
ATOM 2465 O O . GLU A 1 307 ? 5.024 -7.427 -38.734 1.00 71.75 307 GLU A O 1
ATOM 2470 N N . GLY A 1 308 ? 6.622 -7.486 -40.317 1.00 60.12 308 GLY A N 1
ATOM 2471 C CA . GLY A 1 308 ? 6.236 -8.802 -40.797 1.00 60.12 308 GLY A CA 1
ATOM 2472 C C . GLY A 1 308 ? 6.532 -9.859 -39.726 1.00 60.12 308 GLY A C 1
ATOM 2473 O O . GLY A 1 308 ? 7.400 -9.681 -38.872 1.00 60.12 308 GLY A O 1
ATOM 2474 N N . GLY A 1 309 ? 5.820 -10.975 -39.768 1.00 61.41 309 GLY A N 1
ATOM 2475 C CA . GLY A 1 309 ? 5.968 -12.096 -38.850 1.00 61.41 309 GLY A CA 1
ATOM 2476 C C . GLY A 1 309 ? 5.363 -13.367 -39.434 1.00 61.41 309 GLY A C 1
ATOM 2477 O O . GLY A 1 309 ? 4.997 -13.405 -40.607 1.00 61.41 309 GLY A O 1
ATOM 2478 N N . TYR A 1 310 ? 5.217 -14.404 -38.608 1.00 58.34 310 TYR A N 1
ATOM 2479 C CA . TYR A 1 310 ? 4.726 -15.715 -39.056 1.00 58.34 310 TYR A CA 1
ATOM 2480 C C . TYR A 1 310 ? 3.372 -15.638 -39.790 1.00 58.34 310 TYR A C 1
ATOM 2482 O O . TYR A 1 310 ? 3.167 -16.322 -40.786 1.00 58.34 310 TYR A O 1
ATOM 2490 N N . PHE A 1 311 ? 2.474 -14.754 -39.339 1.00 69.75 311 PHE A N 1
ATOM 2491 C CA . PHE A 1 311 ? 1.153 -14.546 -39.946 1.00 69.75 311 PHE A CA 1
ATOM 2492 C C . PHE A 1 311 ? 1.119 -13.454 -41.027 1.00 69.75 311 PHE A C 1
ATOM 2494 O O . PHE A 1 311 ? 0.173 -13.396 -41.807 1.00 69.75 311 PHE A O 1
ATOM 2501 N N . ILE A 1 312 ? 2.132 -12.584 -41.081 1.00 75.44 312 ILE A N 1
ATOM 2502 C CA . ILE A 1 312 ? 2.213 -11.467 -42.030 1.00 75.44 312 ILE A CA 1
ATOM 2503 C C . ILE A 1 312 ? 3.615 -11.495 -42.657 1.00 75.44 312 ILE A C 1
ATOM 2505 O O . ILE A 1 312 ? 4.511 -10.809 -42.178 1.00 75.44 312 ILE A O 1
ATOM 2509 N N . PRO A 1 313 ? 3.857 -12.289 -43.712 1.00 73.94 313 PRO A N 1
ATOM 2510 C CA . PRO A 1 313 ? 5.212 -12.533 -44.224 1.00 73.94 313 PRO A CA 1
ATOM 2511 C C . PRO A 1 313 ? 5.893 -11.293 -44.827 1.00 73.94 313 PRO A C 1
ATOM 2513 O O . PRO A 1 313 ? 7.103 -11.309 -45.059 1.00 73.94 313 PRO A O 1
ATOM 2516 N N . HIS A 1 314 ? 5.125 -10.225 -45.059 1.00 83.25 314 HIS A N 1
ATOM 2517 C CA . HIS A 1 314 ? 5.573 -8.980 -45.666 1.00 83.25 314 HIS A CA 1
ATOM 2518 C C . HIS A 1 314 ? 5.362 -7.806 -44.720 1.00 83.25 314 HIS A C 1
ATOM 2520 O O . HIS A 1 314 ? 4.300 -7.662 -44.122 1.00 83.25 314 HIS A O 1
ATOM 2526 N N . GLY A 1 315 ? 6.344 -6.924 -44.625 1.00 86.25 315 GLY A N 1
ATOM 2527 C CA . GLY A 1 315 ? 6.245 -5.762 -43.754 1.00 86.25 315 GLY A CA 1
ATOM 2528 C C . GLY A 1 315 ? 7.268 -4.700 -44.101 1.00 86.25 315 GLY A C 1
ATOM 2529 O O . GLY A 1 315 ? 8.222 -4.945 -44.841 1.00 86.25 315 GLY A O 1
ATOM 2530 N N . PHE A 1 316 ? 7.082 -3.519 -43.536 1.00 89.25 316 PHE A N 1
ATOM 2531 C CA . PHE A 1 316 ? 8.027 -2.421 -43.642 1.00 89.25 316 PHE A CA 1
ATOM 2532 C C . PHE A 1 316 ? 8.058 -1.656 -42.319 1.00 89.25 316 PHE A C 1
ATOM 2534 O O . PHE A 1 316 ? 7.026 -1.440 -41.684 1.00 89.25 316 PHE A O 1
ATOM 2541 N N . SER A 1 317 ? 9.245 -1.225 -41.915 1.00 89.69 317 SER A N 1
ATOM 2542 C CA . SER A 1 317 ? 9.453 -0.337 -40.777 1.00 89.69 317 SER A CA 1
ATOM 2543 C C . SER A 1 317 ? 10.358 0.805 -41.219 1.00 89.69 317 SER A C 1
ATOM 2545 O O . SER A 1 317 ? 11.448 0.576 -41.750 1.00 89.69 317 SER A O 1
ATOM 2547 N N . PHE A 1 318 ? 9.889 2.033 -41.029 1.00 92.81 318 PHE A N 1
ATOM 2548 C CA . PHE A 1 318 ? 10.644 3.247 -41.305 1.00 92.81 318 PHE A CA 1
ATOM 2549 C C . PHE A 1 318 ? 10.676 4.114 -40.054 1.00 92.81 318 PHE A C 1
ATOM 2551 O O . PHE A 1 318 ? 9.638 4.568 -39.569 1.00 92.81 318 PHE A O 1
ATOM 2558 N N . VAL A 1 319 ? 11.880 4.361 -39.558 1.00 93.31 319 VAL A N 1
ATOM 2559 C CA . VAL A 1 319 ? 12.149 5.174 -38.378 1.00 93.31 319 VAL A CA 1
ATOM 2560 C C . VAL A 1 319 ? 12.997 6.363 -38.806 1.00 93.31 319 VAL A C 1
ATOM 2562 O O . VAL A 1 319 ? 14.063 6.185 -39.390 1.00 93.31 319 VAL A O 1
ATOM 2565 N N . ASN A 1 320 ? 12.540 7.569 -38.492 1.00 95.00 320 ASN A N 1
ATOM 2566 C CA . ASN A 1 320 ? 13.346 8.785 -38.472 1.00 95.00 320 ASN A CA 1
ATOM 2567 C C . ASN A 1 320 ? 12.918 9.595 -37.247 1.00 95.00 320 ASN A C 1
ATOM 2569 O O . ASN A 1 320 ? 12.036 10.454 -37.316 1.00 95.00 320 ASN A O 1
ATOM 2573 N N . ALA A 1 321 ? 13.478 9.226 -36.100 1.00 94.56 321 ALA A N 1
ATOM 2574 C CA . ALA A 1 321 ? 12.956 9.609 -34.805 1.00 94.56 321 ALA A CA 1
ATOM 2575 C C . ALA A 1 321 ? 14.028 10.281 -33.948 1.00 94.56 321 ALA A C 1
ATOM 2577 O O . ALA A 1 321 ? 15.104 9.721 -33.730 1.00 94.56 321 ALA A O 1
ATOM 2578 N N . GLY A 1 322 ? 13.699 11.457 -33.418 1.00 96.38 322 GLY A N 1
ATOM 2579 C CA . GLY A 1 322 ? 14.427 12.043 -32.302 1.00 96.38 322 GLY A CA 1
ATOM 2580 C C . GLY A 1 322 ? 14.047 11.312 -31.021 1.00 96.38 322 GLY A C 1
ATOM 2581 O O . GLY A 1 322 ? 12.871 11.004 -30.800 1.00 96.38 322 GLY A O 1
ATOM 2582 N N . VAL A 1 323 ? 15.040 11.006 -30.196 1.00 96.31 323 VAL A N 1
ATOM 2583 C CA . VAL A 1 323 ? 14.884 10.327 -28.910 1.00 96.31 323 VAL A CA 1
ATOM 2584 C C . VAL A 1 323 ? 15.517 11.175 -27.834 1.00 96.31 323 VAL A C 1
ATOM 2586 O O . VAL A 1 323 ? 16.680 11.554 -27.964 1.00 96.31 323 VAL A O 1
ATOM 2589 N N . LYS A 1 324 ? 14.765 11.401 -26.757 1.00 97.06 324 LYS A N 1
ATOM 2590 C CA . LYS A 1 324 ? 15.268 11.992 -25.521 1.00 97.06 324 LYS A CA 1
ATOM 2591 C C . LYS A 1 324 ? 15.064 11.007 -24.378 1.00 97.06 324 LYS A C 1
ATOM 2593 O O . LYS A 1 324 ? 13.937 10.578 -24.129 1.00 97.06 324 LYS A O 1
ATOM 2598 N N . ALA A 1 325 ? 16.149 10.661 -23.699 1.00 96.69 325 ALA A N 1
ATOM 2599 C CA . ALA A 1 325 ? 16.157 9.839 -22.499 1.00 96.69 325 ALA A CA 1
ATOM 2600 C C . ALA A 1 325 ? 16.659 10.678 -21.321 1.00 96.69 325 ALA A C 1
ATOM 2602 O O . ALA A 1 325 ? 17.779 11.186 -21.348 1.00 96.69 325 ALA A O 1
ATOM 2603 N N . ARG A 1 326 ? 15.821 10.814 -20.297 1.00 97.56 326 ARG A N 1
ATOM 2604 C CA . ARG A 1 326 ? 16.157 11.404 -19.002 1.00 97.56 326 ARG A CA 1
ATOM 2605 C C . ARG A 1 326 ? 16.303 10.268 -18.000 1.00 97.56 326 ARG A C 1
ATOM 2607 O O . ARG A 1 326 ? 15.322 9.583 -17.713 1.00 97.56 326 ARG A O 1
ATOM 2614 N N . ILE A 1 327 ? 17.513 10.060 -17.509 1.00 96.62 327 ILE A N 1
ATOM 2615 C CA . ILE A 1 327 ? 17.846 9.022 -16.536 1.00 96.62 327 ILE A CA 1
ATOM 2616 C C . ILE A 1 327 ? 18.101 9.709 -15.201 1.00 96.62 327 ILE A C 1
ATOM 2618 O O . ILE A 1 327 ? 18.888 10.652 -15.138 1.00 96.62 327 ILE A O 1
ATOM 2622 N N . VAL A 1 328 ? 17.444 9.240 -14.152 1.00 96.56 328 VAL A N 1
ATOM 2623 C CA . VAL A 1 328 ? 17.652 9.704 -12.782 1.00 96.56 328 VAL A CA 1
ATOM 2624 C C . VAL A 1 328 ? 18.246 8.545 -11.997 1.00 96.56 328 VAL A C 1
ATOM 2626 O O . VAL A 1 328 ? 17.689 7.451 -12.005 1.00 96.56 328 VAL A O 1
ATOM 2629 N N . MET A 1 329 ? 19.386 8.779 -11.355 1.00 95.38 329 MET A N 1
ATOM 2630 C CA . MET A 1 329 ? 20.027 7.817 -10.466 1.00 95.38 329 MET A CA 1
ATOM 2631 C C . MET A 1 329 ? 20.052 8.384 -9.053 1.00 95.38 329 MET A C 1
ATOM 2633 O O . MET A 1 329 ? 20.562 9.481 -8.831 1.00 95.38 329 MET A O 1
ATOM 2637 N N . GLU A 1 330 ? 19.520 7.636 -8.097 1.00 94.88 330 GLU A N 1
ATOM 2638 C CA . GLU A 1 330 ? 19.461 8.030 -6.692 1.00 94.88 330 GLU A CA 1
ATOM 2639 C C . GLU A 1 330 ? 20.215 7.012 -5.839 1.00 94.88 330 GLU A C 1
ATOM 2641 O O . GLU A 1 330 ? 19.855 5.835 -5.786 1.00 94.88 330 GLU A O 1
ATOM 2646 N N . ARG A 1 331 ? 21.274 7.454 -5.153 1.00 93.62 331 ARG A N 1
ATOM 2647 C CA . ARG A 1 331 ? 21.953 6.624 -4.158 1.00 93.62 331 ARG A CA 1
ATOM 2648 C C . ARG A 1 331 ? 21.156 6.677 -2.872 1.00 93.62 331 ARG A C 1
ATOM 2650 O O . ARG A 1 331 ? 21.007 7.742 -2.271 1.00 93.62 331 ARG A O 1
ATOM 2657 N N . VAL A 1 332 ? 20.678 5.526 -2.430 1.00 91.12 332 VAL A N 1
ATOM 2658 C CA . VAL A 1 332 ? 19.762 5.414 -1.296 1.00 91.12 332 VAL A CA 1
ATOM 2659 C C . VAL A 1 332 ? 20.451 4.814 -0.074 1.00 91.12 332 VAL A C 1
ATOM 2661 O O . VAL A 1 332 ? 21.352 3.980 -0.187 1.00 91.12 332 VAL A O 1
ATOM 2664 N N . SER A 1 333 ? 20.024 5.220 1.123 1.00 88.88 333 SER A N 1
ATOM 2665 C CA . SER A 1 333 ? 20.598 4.734 2.388 1.00 88.88 333 SER A CA 1
ATOM 2666 C C . SER A 1 333 ? 20.277 3.269 2.698 1.00 88.88 333 SER A C 1
ATOM 2668 O O . SER A 1 333 ? 20.942 2.640 3.524 1.00 88.88 333 SER A O 1
ATOM 2670 N N . SER A 1 334 ? 19.274 2.699 2.030 1.00 85.25 334 SER A N 1
ATOM 2671 C CA . SER A 1 334 ? 18.817 1.330 2.241 1.00 85.25 334 SER A CA 1
ATOM 2672 C C . SER A 1 334 ? 18.258 0.739 0.942 1.00 85.25 334 SER A C 1
ATOM 2674 O O . SER A 1 334 ? 17.626 1.471 0.186 1.00 85.25 334 SER A O 1
ATOM 2676 N N . PRO A 1 335 ? 18.391 -0.585 0.700 1.00 79.88 335 PRO A N 1
ATOM 2677 C CA . PRO A 1 335 ? 17.770 -1.248 -0.449 1.00 79.88 335 PRO A CA 1
ATOM 2678 C C . PRO A 1 335 ? 16.260 -1.478 -0.268 1.00 79.88 335 PRO A C 1
ATOM 2680 O O . PRO A 1 335 ? 15.615 -2.148 -1.071 1.00 79.88 335 PRO A O 1
ATOM 2683 N N . ARG A 1 336 ? 15.693 -1.009 0.847 1.00 83.50 336 ARG A N 1
ATOM 2684 C CA . ARG A 1 336 ? 14.256 -1.036 1.101 1.00 83.50 336 ARG A CA 1
ATOM 2685 C C . ARG A 1 336 ? 13.632 0.156 0.387 1.00 83.50 336 ARG A C 1
ATOM 2687 O O . ARG A 1 336 ? 13.770 1.272 0.869 1.00 83.50 336 ARG A O 1
ATOM 2694 N N . LEU A 1 337 ? 12.937 -0.091 -0.716 1.00 82.06 337 LEU A N 1
ATOM 2695 C CA . LEU A 1 337 ? 12.369 0.958 -1.558 1.00 82.06 337 LEU A CA 1
ATOM 2696 C C . LEU A 1 337 ? 10.874 0.708 -1.812 1.00 82.06 337 LEU A C 1
ATOM 2698 O O . LEU A 1 337 ? 10.536 0.184 -2.863 1.00 82.06 337 LEU A O 1
ATOM 2702 N N . PRO A 1 338 ? 9.958 1.038 -0.887 1.00 85.25 338 PRO A N 1
ATOM 2703 C CA . PRO A 1 338 ? 8.529 0.876 -1.151 1.00 85.25 338 PRO A CA 1
ATOM 2704 C C . PRO A 1 338 ? 8.087 1.799 -2.292 1.00 85.25 338 PRO A C 1
ATOM 2706 O O . PRO A 1 338 ? 8.143 3.023 -2.135 1.00 85.25 338 PRO A O 1
ATOM 2709 N N . LEU A 1 339 ? 7.637 1.221 -3.413 1.00 82.69 339 LEU A N 1
ATOM 2710 C CA . LEU A 1 339 ? 7.134 1.996 -4.556 1.00 82.69 339 LEU A CA 1
ATOM 2711 C C . LEU A 1 339 ? 5.686 2.454 -4.325 1.00 82.69 339 LEU A C 1
ATOM 2713 O O . LEU A 1 339 ? 5.323 3.562 -4.712 1.00 82.69 339 LEU A O 1
ATOM 2717 N N . LEU A 1 340 ? 4.886 1.627 -3.640 1.00 87.88 340 LEU A N 1
ATOM 2718 C CA . LEU A 1 340 ? 3.500 1.909 -3.247 1.00 87.88 340 LEU A CA 1
ATOM 2719 C C . LEU A 1 340 ? 3.342 1.835 -1.730 1.00 87.88 340 LEU A C 1
ATOM 2721 O O . LEU A 1 340 ? 3.864 0.908 -1.105 1.00 87.88 340 LEU A O 1
ATOM 2725 N N . HIS A 1 341 ? 2.614 2.783 -1.132 1.00 91.44 341 HIS A N 1
ATOM 2726 C CA . HIS A 1 341 ? 2.440 2.885 0.330 1.00 91.44 341 HIS A CA 1
ATOM 2727 C C . HIS A 1 341 ? 1.000 2.561 0.727 1.00 91.44 341 HIS A C 1
ATOM 2729 O O . HIS A 1 341 ? 0.304 3.343 1.382 1.00 91.44 341 HIS A O 1
ATOM 2735 N N . ILE A 1 342 ? 0.522 1.405 0.274 1.00 94.69 342 ILE A N 1
ATOM 2736 C CA . ILE A 1 342 ? -0.899 1.045 0.314 1.00 94.69 342 ILE A CA 1
ATOM 2737 C C . ILE A 1 342 ? -1.305 0.254 1.559 1.00 94.69 342 ILE A C 1
ATOM 2739 O O . ILE A 1 342 ? -2.505 0.093 1.785 1.00 94.69 342 ILE A O 1
ATOM 2743 N N . SER A 1 343 ? -0.366 -0.170 2.417 1.00 96.06 343 SER A N 1
ATOM 2744 C CA . SER A 1 343 ? -0.686 -0.880 3.671 1.00 96.06 343 SER A CA 1
ATOM 2745 C C . SER A 1 343 ? -1.637 -0.083 4.559 1.00 96.06 343 SER A C 1
ATOM 2747 O O . SER A 1 343 ? -2.461 -0.671 5.249 1.00 96.06 343 SER A O 1
ATOM 2749 N N . LYS A 1 344 ? -1.594 1.253 4.492 1.00 96.69 344 LYS A N 1
ATOM 2750 C CA . LYS A 1 344 ? -2.499 2.150 5.230 1.00 96.69 344 LYS A CA 1
ATOM 2751 C C . LYS A 1 344 ? -3.985 1.987 4.876 1.00 96.69 344 LYS A C 1
ATOM 2753 O O . LYS A 1 344 ? -4.838 2.428 5.638 1.00 96.69 344 LYS A O 1
ATOM 2758 N N . LEU A 1 345 ? -4.298 1.342 3.748 1.00 98.06 345 LEU A N 1
ATOM 2759 C CA . LEU A 1 345 ? -5.660 1.002 3.320 1.00 98.06 345 LEU A CA 1
ATOM 2760 C C . LEU A 1 345 ? -6.094 -0.408 3.761 1.00 98.06 345 LEU A C 1
ATOM 2762 O O . LEU A 1 345 ? -7.268 -0.754 3.623 1.00 98.06 345 LEU A O 1
ATOM 2766 N N . ALA A 1 346 ? -5.178 -1.223 4.297 1.00 98.38 346 ALA A N 1
ATOM 2767 C CA . ALA A 1 346 ? -5.472 -2.589 4.723 1.00 98.38 346 ALA A CA 1
ATOM 2768 C C . ALA A 1 346 ? -6.569 -2.671 5.800 1.00 98.38 346 ALA A C 1
ATOM 2770 O O . ALA A 1 346 ? -7.435 -3.534 5.656 1.00 98.38 346 ALA A O 1
ATOM 2771 N N . PRO A 1 347 ? -6.622 -1.788 6.823 1.00 98.62 347 PRO A N 1
ATOM 2772 C CA . PRO A 1 347 ? -7.693 -1.827 7.815 1.00 98.62 347 PRO A CA 1
ATOM 2773 C C . PRO A 1 347 ? -9.062 -1.569 7.196 1.00 98.62 347 PRO A C 1
ATOM 2775 O O . PRO A 1 347 ? -10.003 -2.299 7.487 1.00 98.62 347 PRO A O 1
ATOM 2778 N N . PHE A 1 348 ? -9.166 -0.585 6.297 1.00 98.69 348 PHE A N 1
ATOM 2779 C CA . PHE A 1 348 ? -10.418 -0.273 5.612 1.00 98.69 348 PHE A CA 1
ATOM 2780 C C . PHE A 1 348 ? -10.926 -1.455 4.785 1.00 98.69 348 PHE A C 1
ATOM 2782 O O . PHE A 1 348 ? -12.098 -1.825 4.890 1.00 98.69 348 PHE A O 1
ATOM 2789 N N . LEU A 1 349 ? -10.040 -2.082 4.006 1.00 98.38 349 LEU A N 1
ATOM 2790 C CA . LEU A 1 349 ? -10.392 -3.258 3.215 1.00 98.38 349 LEU A CA 1
ATOM 2791 C C . LEU A 1 349 ? -10.777 -4.447 4.105 1.00 98.38 349 LEU A C 1
ATOM 2793 O O . LEU A 1 349 ? -11.795 -5.084 3.847 1.00 98.38 349 LEU A O 1
ATOM 2797 N N . ALA A 1 350 ? -10.002 -4.718 5.158 1.00 98.25 350 ALA A N 1
ATOM 2798 C CA . ALA A 1 350 ? -10.280 -5.804 6.092 1.00 98.25 350 ALA A CA 1
ATOM 2799 C C . ALA A 1 350 ? -11.648 -5.624 6.759 1.00 98.25 350 ALA A C 1
ATOM 2801 O O . ALA A 1 350 ? -12.501 -6.499 6.648 1.00 98.25 350 ALA A O 1
ATOM 2802 N N . CYS A 1 351 ? -11.901 -4.469 7.377 1.00 98.25 351 CYS A N 1
ATOM 2803 C CA . CYS A 1 351 ? -13.163 -4.202 8.072 1.00 98.25 351 CYS A CA 1
ATOM 2804 C C . CYS A 1 351 ? -14.364 -4.234 7.116 1.00 98.25 351 CYS A C 1
ATOM 2806 O O . CYS A 1 351 ? -15.451 -4.649 7.504 1.00 98.25 351 CYS A O 1
ATOM 2808 N N . SER A 1 352 ? -14.172 -3.861 5.843 1.00 97.75 352 SER A N 1
ATOM 2809 C CA . SER A 1 352 ? -15.246 -3.882 4.834 1.00 97.75 352 SER A CA 1
ATOM 2810 C C . SER A 1 352 ? -15.733 -5.296 4.507 1.00 97.75 352 SER A C 1
ATOM 2812 O O . SER A 1 352 ? -16.813 -5.447 3.932 1.00 97.75 352 SER A O 1
ATOM 2814 N N . HIS A 1 353 ? -14.951 -6.309 4.885 1.00 96.56 353 HIS A N 1
ATOM 2815 C CA . HIS A 1 353 ? -15.205 -7.727 4.659 1.00 96.56 353 HIS A CA 1
ATOM 2816 C C . HIS A 1 353 ? -15.122 -8.555 5.955 1.00 96.56 353 HIS A C 1
ATOM 2818 O O . HIS A 1 353 ? -14.761 -9.725 5.893 1.00 96.56 353 HIS A O 1
ATOM 2824 N N . ASN A 1 354 ? -15.438 -7.973 7.122 1.00 96.44 354 ASN A N 1
ATOM 2825 C CA . ASN A 1 354 ? -15.400 -8.675 8.419 1.00 96.44 354 ASN A CA 1
ATOM 2826 C C . ASN A 1 354 ? -14.026 -9.298 8.725 1.00 96.44 354 ASN A C 1
ATOM 2828 O O . ASN A 1 354 ? -13.910 -10.460 9.109 1.00 96.44 354 ASN A O 1
ATOM 2832 N N . GLY A 1 355 ? -12.960 -8.548 8.466 1.00 97.50 355 GLY A N 1
ATOM 2833 C CA . GLY A 1 355 ? -11.596 -9.045 8.515 1.00 97.50 355 GLY A CA 1
ATOM 2834 C C . GLY A 1 355 ? -10.688 -8.454 9.583 1.00 97.50 355 GLY A C 1
ATOM 2835 O O . GLY A 1 355 ? -11.047 -7.583 10.371 1.00 97.50 355 GLY A O 1
ATOM 2836 N N . MET A 1 356 ? -9.435 -8.885 9.556 1.00 97.19 356 MET A N 1
ATOM 2837 C CA . MET A 1 356 ? -8.357 -8.274 10.332 1.00 97.19 356 MET A CA 1
ATOM 2838 C C . MET A 1 356 ? -7.097 -8.102 9.489 1.00 97.19 356 MET A C 1
ATOM 2840 O O . MET A 1 356 ? -6.958 -8.686 8.412 1.00 97.19 356 MET A O 1
ATOM 2844 N N . VAL A 1 357 ? -6.176 -7.276 9.977 1.00 98.44 357 VAL A N 1
ATOM 2845 C CA . VAL A 1 357 ? -4.916 -6.993 9.286 1.00 98.44 357 VAL A CA 1
ATOM 2846 C C . VAL A 1 357 ? -3.810 -7.878 9.845 1.00 98.44 357 VAL A C 1
ATOM 2848 O O . VAL A 1 357 ? -3.641 -7.950 11.056 1.00 98.44 357 VAL A O 1
ATOM 2851 N N . PHE A 1 358 ? -3.026 -8.506 8.971 1.00 97.25 358 PHE A N 1
ATOM 2852 C CA . PHE A 1 358 ? -1.809 -9.235 9.331 1.00 97.25 358 PHE A CA 1
ATOM 2853 C C . PHE A 1 358 ? -0.572 -8.434 8.908 1.00 97.25 358 PHE A C 1
ATOM 2855 O O . PHE A 1 358 ? -0.314 -8.256 7.714 1.00 97.25 358 PHE A O 1
ATOM 2862 N N . ALA A 1 359 ? 0.208 -7.949 9.875 1.00 95.62 359 ALA A N 1
ATOM 2863 C CA . ALA A 1 359 ? 1.421 -7.172 9.613 1.00 95.62 359 ALA A CA 1
ATOM 2864 C C . ALA A 1 359 ? 2.671 -8.070 9.541 1.00 95.62 359 ALA A C 1
ATOM 2866 O O . ALA A 1 359 ? 3.097 -8.645 10.538 1.00 95.62 359 ALA A O 1
ATOM 2867 N N . THR A 1 360 ? 3.308 -8.153 8.370 1.00 88.25 360 THR A N 1
ATOM 2868 C CA . THR A 1 360 ? 4.422 -9.101 8.135 1.00 88.25 360 THR A CA 1
ATOM 2869 C C . THR A 1 360 ? 5.795 -8.574 8.553 1.00 88.25 360 THR A C 1
ATOM 2871 O O . THR A 1 360 ? 6.706 -9.358 8.810 1.00 88.25 360 THR A O 1
ATOM 2874 N N . LYS A 1 361 ? 5.962 -7.242 8.608 1.00 84.69 361 LYS A N 1
ATOM 2875 C CA . LYS A 1 361 ? 7.252 -6.547 8.819 1.00 84.69 361 LYS A CA 1
ATOM 2876 C C . LYS A 1 361 ? 8.391 -7.109 7.943 1.00 84.69 361 LYS A C 1
ATOM 2878 O O . LYS A 1 361 ? 9.560 -7.036 8.324 1.00 84.69 361 LYS A O 1
ATOM 2883 N N . ASN A 1 362 ? 8.056 -7.656 6.771 1.00 83.25 362 ASN A N 1
ATOM 2884 C CA . ASN A 1 362 ? 9.008 -8.285 5.861 1.00 83.25 362 ASN A CA 1
ATOM 2885 C C . ASN A 1 362 ? 10.092 -7.304 5.407 1.00 83.25 362 ASN A C 1
ATOM 2887 O O . ASN A 1 362 ? 9.844 -6.105 5.250 1.00 83.25 362 ASN A O 1
ATOM 2891 N N . ASP A 1 363 ? 11.292 -7.834 5.163 1.00 78.12 363 ASP A N 1
ATOM 2892 C CA . ASP A 1 363 ? 12.429 -7.056 4.681 1.00 78.12 363 ASP A CA 1
ATOM 2893 C C . ASP A 1 363 ? 13.166 -7.789 3.554 1.00 78.12 363 ASP A C 1
ATOM 2895 O O . ASP A 1 363 ? 14.151 -8.503 3.770 1.00 78.12 363 ASP A O 1
ATOM 2899 N N . VAL A 1 364 ? 12.694 -7.582 2.323 1.00 74.44 364 VAL A N 1
ATOM 2900 C CA . VAL A 1 364 ? 13.347 -8.112 1.115 1.00 74.44 364 VAL A CA 1
ATOM 2901 C C . VAL A 1 364 ? 14.705 -7.467 0.845 1.00 74.44 364 VAL A C 1
ATOM 2903 O O . VAL A 1 364 ? 15.471 -7.991 0.040 1.00 74.44 364 VAL A O 1
ATOM 2906 N N . SER A 1 365 ? 15.047 -6.361 1.524 1.00 69.50 365 SER A N 1
ATOM 2907 C CA . SER A 1 365 ? 16.314 -5.649 1.321 1.00 69.50 365 SER A CA 1
ATOM 2908 C C . SER A 1 365 ? 17.523 -6.550 1.596 1.00 69.50 365 SER A C 1
ATOM 2910 O O . SER A 1 365 ? 18.586 -6.350 1.012 1.00 69.50 365 SER A O 1
ATOM 2912 N N . LYS A 1 366 ? 17.361 -7.599 2.418 1.00 67.94 366 LYS A N 1
ATOM 2913 C CA . LYS A 1 366 ? 18.386 -8.633 2.640 1.00 67.94 366 LYS A CA 1
ATOM 2914 C C . LYS A 1 366 ? 18.796 -9.355 1.353 1.00 67.94 366 LYS A C 1
ATOM 2916 O O . LYS A 1 366 ? 19.972 -9.671 1.212 1.00 67.94 366 LYS A O 1
ATOM 2921 N N . ALA A 1 367 ? 17.867 -9.581 0.424 1.00 66.38 367 ALA A N 1
ATOM 2922 C CA . ALA A 1 367 ? 18.158 -10.226 -0.856 1.00 66.38 367 ALA A CA 1
ATOM 2923 C C . ALA A 1 367 ? 19.011 -9.315 -1.762 1.00 66.38 367 ALA A C 1
ATOM 2925 O O . ALA A 1 367 ? 19.969 -9.767 -2.381 1.00 66.38 367 ALA A O 1
ATOM 2926 N N . TYR A 1 368 ? 18.725 -8.011 -1.763 1.00 68.69 368 TYR A N 1
ATOM 2927 C CA . TYR A 1 368 ? 19.417 -7.015 -2.594 1.00 68.69 368 TYR A CA 1
ATOM 2928 C C . TYR A 1 368 ? 20.812 -6.630 -2.071 1.00 68.69 368 TYR A C 1
ATOM 2930 O O . TYR A 1 368 ? 21.668 -6.188 -2.833 1.00 68.69 368 TYR A O 1
ATOM 2938 N N . ARG A 1 369 ? 21.101 -6.847 -0.779 1.00 65.12 369 ARG A N 1
ATOM 2939 C CA . ARG A 1 369 ? 22.435 -6.597 -0.190 1.00 65.12 369 ARG A CA 1
ATOM 2940 C C . ARG A 1 369 ? 23.520 -7.567 -0.674 1.00 65.12 369 ARG A C 1
ATOM 2942 O O . ARG A 1 369 ? 24.691 -7.299 -0.433 1.00 65.12 369 ARG A O 1
ATOM 2949 N N . ALA A 1 370 ? 23.169 -8.643 -1.377 1.00 64.62 370 ALA A N 1
ATOM 2950 C CA . ALA A 1 370 ? 24.103 -9.674 -1.836 1.00 64.62 370 ALA A CA 1
ATOM 2951 C C . ALA A 1 370 ? 24.915 -9.302 -3.100 1.00 64.62 370 ALA A C 1
ATOM 2953 O O . ALA A 1 370 ? 25.394 -10.193 -3.796 1.00 64.62 370 ALA A O 1
ATOM 2954 N N . GLY A 1 371 ? 25.051 -8.013 -3.427 1.00 67.75 371 GLY A N 1
ATOM 2955 C CA . GLY A 1 371 ? 25.795 -7.569 -4.614 1.00 67.75 371 GLY A CA 1
ATOM 2956 C C . GLY A 1 371 ? 25.056 -7.814 -5.936 1.00 67.75 371 GLY A C 1
ATOM 2957 O O . GLY A 1 371 ? 25.670 -7.924 -6.992 1.00 67.75 371 GLY A O 1
ATOM 2958 N N . MET A 1 372 ? 23.737 -8.011 -5.879 1.00 72.19 372 MET A N 1
ATOM 2959 C CA . MET A 1 372 ? 22.936 -8.451 -7.015 1.00 72.19 372 MET A CA 1
ATOM 2960 C C . MET A 1 372 ? 22.164 -7.288 -7.640 1.00 72.19 372 MET A C 1
ATOM 2962 O O . MET A 1 372 ? 21.558 -6.483 -6.935 1.00 72.19 372 MET A O 1
ATOM 2966 N N . ALA A 1 373 ? 22.142 -7.239 -8.972 1.00 72.19 373 ALA A N 1
ATOM 2967 C CA . ALA A 1 373 ? 21.372 -6.262 -9.732 1.00 72.19 373 ALA A CA 1
ATOM 2968 C C . ALA A 1 373 ? 19.976 -6.791 -10.119 1.00 72.19 373 ALA A C 1
ATOM 2970 O O . ALA A 1 373 ? 19.815 -7.982 -10.430 1.00 72.19 373 ALA A O 1
ATOM 2971 N N . GLY A 1 374 ? 18.994 -5.882 -10.142 1.00 76.56 374 GLY A N 1
ATOM 2972 C CA . GLY A 1 374 ? 17.621 -6.122 -10.603 1.00 76.56 374 GLY A CA 1
ATOM 2973 C C . GLY A 1 374 ? 16.706 -6.814 -9.585 1.00 76.56 374 GLY A C 1
ATOM 2974 O O . GLY A 1 374 ? 17.152 -7.289 -8.547 1.00 76.56 374 GLY A O 1
ATOM 2975 N N . GLY A 1 375 ? 15.407 -6.870 -9.895 1.00 79.62 375 GLY A N 1
ATOM 2976 C CA . GLY A 1 375 ? 14.390 -7.560 -9.089 1.00 79.62 375 GLY A CA 1
ATOM 2977 C C . GLY A 1 375 ? 14.360 -9.077 -9.285 1.00 79.62 375 GLY A C 1
ATOM 2978 O O . GLY A 1 375 ? 14.936 -9.592 -10.242 1.00 79.62 375 GLY A O 1
ATOM 2979 N N . GLY A 1 376 ? 13.632 -9.796 -8.419 1.00 81.75 376 GLY A N 1
ATOM 2980 C CA . GLY A 1 376 ? 13.465 -11.258 -8.513 1.00 81.75 376 GLY A CA 1
ATOM 2981 C C . GLY A 1 376 ? 13.003 -11.743 -9.893 1.00 81.75 376 GLY A C 1
ATOM 2982 O O . GLY A 1 376 ? 13.496 -12.751 -10.387 1.00 81.75 376 GLY A O 1
ATOM 2983 N N . TRP A 1 377 ? 12.158 -10.961 -10.568 1.00 83.06 377 TRP A N 1
ATOM 2984 C CA . TRP A 1 377 ? 11.715 -11.214 -11.942 1.00 83.06 377 TRP A CA 1
ATOM 2985 C C . TRP A 1 377 ? 12.861 -11.285 -12.963 1.00 83.06 377 TRP A C 1
ATOM 2987 O O . TRP A 1 377 ? 12.832 -12.111 -13.866 1.00 83.06 377 TRP A O 1
ATOM 2997 N N . ASN A 1 378 ? 13.902 -10.467 -12.806 1.00 81.56 378 ASN A N 1
ATOM 2998 C CA . ASN A 1 378 ? 15.027 -10.384 -13.746 1.00 81.56 378 ASN A CA 1
ATOM 2999 C C . ASN A 1 378 ? 16.277 -11.128 -13.248 1.00 81.56 378 ASN A C 1
ATOM 3001 O O . ASN A 1 378 ? 17.317 -11.141 -13.908 1.00 81.56 378 ASN A O 1
ATOM 3005 N N . ASN A 1 379 ? 16.209 -11.739 -12.062 1.00 82.81 379 ASN A N 1
ATOM 3006 C CA . ASN A 1 379 ? 17.371 -12.305 -11.397 1.00 82.81 379 ASN A CA 1
ATOM 3007 C C . ASN A 1 379 ? 17.033 -13.575 -10.604 1.00 82.81 379 ASN A C 1
ATOM 3009 O O . ASN A 1 379 ? 16.690 -13.514 -9.423 1.00 82.81 379 ASN A O 1
ATOM 3013 N N . ALA A 1 380 ? 17.244 -14.735 -11.232 1.00 85.31 380 ALA A N 1
ATOM 3014 C CA . ALA A 1 380 ? 17.007 -16.042 -10.617 1.00 85.31 380 ALA A CA 1
ATOM 3015 C C . ALA A 1 380 ? 17.818 -16.289 -9.333 1.00 85.31 380 ALA A C 1
ATOM 3017 O O . ALA A 1 380 ? 17.372 -17.017 -8.449 1.00 85.31 380 ALA A O 1
ATOM 3018 N N . ALA A 1 381 ? 18.981 -15.649 -9.176 1.00 84.75 381 ALA A N 1
ATOM 3019 C CA . ALA A 1 381 ? 19.788 -15.789 -7.965 1.00 84.75 381 ALA A CA 1
ATOM 3020 C C . ALA A 1 381 ? 19.114 -15.178 -6.719 1.00 84.75 381 ALA A C 1
ATOM 3022 O O . ALA A 1 381 ? 19.469 -15.540 -5.598 1.00 84.75 381 ALA A O 1
ATOM 3023 N N . LEU A 1 382 ? 18.113 -14.300 -6.894 1.00 84.56 382 LEU A N 1
ATOM 3024 C CA . LEU A 1 382 ? 17.318 -13.747 -5.793 1.00 84.56 382 LEU A CA 1
ATOM 3025 C C . LEU A 1 382 ? 16.178 -14.672 -5.348 1.00 84.56 382 LEU A C 1
ATOM 3027 O O . LEU A 1 382 ? 15.685 -14.512 -4.230 1.00 84.56 382 LEU A O 1
ATOM 3031 N N . HIS A 1 383 ? 15.758 -15.638 -6.174 1.00 89.00 383 HIS A N 1
ATOM 3032 C CA . HIS A 1 383 ? 14.593 -16.482 -5.879 1.00 89.00 383 HIS A CA 1
ATOM 3033 C C . HIS A 1 383 ? 14.708 -17.229 -4.547 1.00 89.00 383 HIS A C 1
ATOM 3035 O O . HIS A 1 383 ? 13.751 -17.164 -3.781 1.00 89.00 383 HIS A O 1
ATOM 3041 N N . PRO A 1 384 ? 15.843 -17.863 -4.177 1.00 89.75 384 PRO A N 1
ATOM 3042 C CA . PRO A 1 384 ? 15.941 -18.561 -2.893 1.00 89.75 384 PRO A CA 1
ATOM 3043 C C . PRO A 1 384 ? 15.753 -17.633 -1.685 1.00 89.75 384 PRO A C 1
ATOM 3045 O O . PRO A 1 384 ? 15.119 -18.013 -0.702 1.00 89.75 384 PRO A O 1
ATOM 3048 N N . PHE A 1 385 ? 16.266 -16.400 -1.763 1.00 87.69 385 PHE A N 1
ATOM 3049 C CA . PHE A 1 385 ? 16.130 -15.405 -0.698 1.00 87.69 385 PHE A CA 1
ATOM 3050 C C . PHE A 1 385 ? 14.688 -14.914 -0.575 1.00 87.69 385 PHE A C 1
ATOM 3052 O O . PHE A 1 385 ? 14.152 -14.840 0.530 1.00 87.69 385 PHE A O 1
ATOM 3059 N N . ILE A 1 386 ? 14.058 -14.610 -1.711 1.00 89.81 386 ILE A N 1
ATOM 3060 C CA . ILE A 1 386 ? 12.669 -14.155 -1.765 1.00 89.81 386 ILE A CA 1
ATOM 3061 C C . ILE A 1 386 ? 11.728 -15.263 -1.277 1.00 89.81 386 ILE A C 1
ATOM 3063 O O . ILE A 1 386 ? 10.909 -15.027 -0.391 1.00 89.81 386 ILE A O 1
ATOM 3067 N N . ASN A 1 387 ? 11.893 -16.487 -1.780 1.00 92.94 387 ASN A N 1
ATOM 3068 C CA . ASN A 1 387 ? 11.065 -17.635 -1.414 1.00 92.94 387 ASN A CA 1
ATOM 3069 C C . ASN A 1 387 ? 11.180 -17.973 0.074 1.00 92.94 387 ASN A C 1
ATOM 3071 O O . ASN A 1 387 ? 10.181 -18.334 0.691 1.00 92.94 387 ASN A O 1
ATOM 3075 N N . LYS A 1 388 ? 12.365 -17.804 0.677 1.00 92.50 388 LYS A N 1
ATOM 3076 C CA . LYS A 1 388 ? 12.540 -17.953 2.126 1.00 92.50 388 LYS A CA 1
ATOM 3077 C C . LYS A 1 388 ? 11.684 -16.951 2.910 1.00 92.50 388 LYS A C 1
ATOM 3079 O O . LYS A 1 388 ? 11.005 -17.358 3.844 1.00 92.50 388 LYS A O 1
ATOM 3084 N N . ILE A 1 389 ? 11.669 -15.677 2.509 1.00 92.00 389 ILE A N 1
ATOM 3085 C CA . ILE A 1 389 ? 10.839 -14.643 3.154 1.00 92.00 389 ILE A CA 1
ATOM 3086 C C . ILE A 1 389 ? 9.349 -14.970 3.006 1.00 92.00 389 ILE A C 1
ATOM 3088 O O . ILE A 1 389 ? 8.591 -14.834 3.968 1.00 92.00 389 ILE A O 1
ATOM 3092 N N . VAL A 1 390 ? 8.923 -15.422 1.821 1.00 94.25 390 VAL A N 1
ATOM 3093 C CA . VAL A 1 390 ? 7.534 -15.848 1.598 1.00 94.25 390 VAL A CA 1
ATOM 3094 C C . VAL A 1 390 ? 7.176 -17.004 2.531 1.00 94.25 390 VAL A C 1
ATOM 3096 O O . VAL A 1 390 ? 6.182 -16.904 3.242 1.00 94.25 390 VAL A O 1
ATOM 3099 N N . ASN A 1 391 ? 8.004 -18.050 2.601 1.00 94.69 391 ASN A N 1
ATOM 3100 C CA . ASN A 1 391 ? 7.759 -19.205 3.468 1.00 94.69 391 ASN A CA 1
ATOM 3101 C C . ASN A 1 391 ? 7.670 -18.808 4.951 1.00 94.69 391 ASN A C 1
ATOM 3103 O O . ASN A 1 391 ? 6.700 -19.161 5.611 1.00 94.69 391 ASN A O 1
ATOM 3107 N N . GLU A 1 392 ? 8.607 -17.993 5.451 1.00 94.00 392 GLU A N 1
ATOM 3108 C CA . GLU A 1 392 ? 8.574 -17.479 6.832 1.00 94.00 392 GLU A CA 1
ATOM 3109 C C . GLU A 1 392 ? 7.306 -16.650 7.115 1.00 94.00 392 GLU A C 1
ATOM 3111 O O . GLU A 1 392 ? 6.788 -16.642 8.233 1.00 94.00 392 GLU A O 1
ATOM 3116 N N . THR A 1 393 ? 6.792 -15.935 6.109 1.00 94.31 393 THR A N 1
ATOM 3117 C CA . THR A 1 393 ? 5.534 -15.183 6.229 1.00 94.31 393 THR A CA 1
ATOM 3118 C C . THR A 1 393 ? 4.333 -16.121 6.289 1.00 94.31 393 THR A C 1
ATOM 3120 O O . THR A 1 393 ? 3.435 -15.910 7.098 1.00 94.31 393 THR A O 1
ATOM 3123 N N . VAL A 1 394 ? 4.317 -17.139 5.428 1.00 94.81 394 VAL A N 1
ATOM 3124 C CA . VAL A 1 394 ? 3.246 -18.135 5.315 1.00 94.81 394 VAL A CA 1
ATOM 3125 C C . VAL A 1 394 ? 3.124 -18.962 6.593 1.00 94.81 394 VAL A C 1
ATOM 3127 O O . VAL A 1 394 ? 2.011 -19.159 7.069 1.00 94.81 394 VAL A O 1
ATOM 3130 N N . GLU A 1 395 ? 4.243 -19.370 7.191 1.00 94.06 395 GLU A N 1
ATOM 3131 C CA . GLU A 1 395 ? 4.258 -20.084 8.476 1.00 94.06 395 GLU A CA 1
ATOM 3132 C C . GLU A 1 395 ? 3.589 -19.252 9.582 1.00 94.06 395 GLU A C 1
ATOM 3134 O O . GLU A 1 395 ? 2.657 -19.713 10.238 1.00 94.06 395 GLU A O 1
ATOM 3139 N N . LYS A 1 396 ? 3.974 -17.976 9.722 1.00 94.19 396 LYS A N 1
ATOM 3140 C CA . LYS A 1 396 ? 3.356 -17.066 10.704 1.00 94.19 396 LYS A CA 1
ATOM 3141 C C . LYS A 1 396 ? 1.882 -16.795 10.412 1.00 94.19 396 LYS A C 1
ATOM 3143 O O . LYS A 1 396 ? 1.080 -16.666 11.335 1.00 94.19 396 LYS A O 1
ATOM 3148 N N . LEU A 1 397 ? 1.528 -16.671 9.135 1.00 94.31 397 LEU A N 1
ATOM 3149 C CA . LEU A 1 397 ? 0.150 -16.467 8.700 1.00 94.31 397 LEU A CA 1
ATOM 3150 C C . LEU A 1 397 ? -0.725 -17.677 9.049 1.00 94.31 397 LEU A C 1
ATOM 3152 O O . LEU A 1 397 ? -1.872 -17.496 9.450 1.00 94.31 397 LEU A O 1
ATOM 3156 N N . GLN A 1 398 ? -0.199 -18.895 8.916 1.00 92.75 398 GLN A N 1
ATOM 3157 C CA . GLN A 1 398 ? -0.924 -20.113 9.264 1.00 92.75 398 GLN A CA 1
ATOM 3158 C C . GLN A 1 398 ? -1.297 -20.127 10.750 1.00 92.75 398 GLN A C 1
ATOM 3160 O O . GLN A 1 398 ? -2.462 -20.334 11.090 1.00 92.75 398 GLN A O 1
ATOM 3165 N N . ASP A 1 399 ? -0.341 -19.813 11.625 1.00 90.38 399 ASP A N 1
ATOM 3166 C CA . ASP A 1 399 ? -0.594 -19.685 13.064 1.00 90.38 399 ASP A CA 1
ATOM 3167 C C . ASP A 1 399 ? -1.599 -18.571 13.377 1.00 90.38 399 ASP A C 1
ATOM 3169 O O . ASP A 1 399 ? -2.449 -18.709 14.257 1.00 90.38 399 ASP A O 1
ATOM 3173 N N . PHE A 1 400 ? -1.529 -17.471 12.630 1.00 90.56 400 PHE A N 1
ATOM 3174 C CA . PHE A 1 400 ? -2.418 -16.328 12.786 1.00 90.56 400 PHE A CA 1
ATOM 3175 C C . PHE A 1 400 ? -3.877 -16.639 12.416 1.00 90.56 400 PHE A C 1
ATOM 3177 O O . PHE A 1 400 ? -4.799 -16.240 13.139 1.00 90.56 400 PHE A O 1
ATOM 3184 N N . VAL A 1 401 ? -4.085 -17.360 11.312 1.00 91.19 401 VAL A N 1
ATOM 3185 C CA . VAL A 1 401 ? -5.408 -17.736 10.783 1.00 91.19 401 VAL A CA 1
ATOM 3186 C C . VAL A 1 401 ? -6.064 -18.832 11.628 1.00 91.19 401 VAL A C 1
ATOM 3188 O O . VAL A 1 401 ? -7.293 -18.939 11.640 1.00 91.19 401 VAL A O 1
ATOM 3191 N N . ASN A 1 402 ? -5.291 -19.605 12.396 1.00 87.12 402 ASN A N 1
ATOM 3192 C CA . ASN A 1 402 ? -5.851 -20.585 13.323 1.00 87.12 402 ASN A CA 1
ATOM 3193 C C . ASN A 1 402 ? -6.850 -19.927 14.299 1.00 87.12 402 ASN A C 1
ATOM 3195 O O . ASN A 1 402 ? -6.590 -18.882 14.911 1.00 87.12 402 ASN A O 1
ATOM 3199 N N . GLY A 1 403 ? -8.021 -20.557 14.435 1.00 83.62 403 GLY A N 1
ATOM 3200 C CA . GLY A 1 403 ? -9.125 -20.050 15.256 1.00 83.62 403 GLY A CA 1
ATOM 3201 C C . GLY A 1 403 ? -9.936 -18.921 14.612 1.00 83.62 403 GLY A C 1
ATOM 3202 O O . GLY A 1 403 ? -10.614 -18.195 15.328 1.00 83.62 403 GLY A O 1
ATOM 3203 N N . THR A 1 404 ? -9.852 -18.752 13.290 1.00 91.06 404 THR A N 1
ATOM 3204 C CA . THR A 1 404 ? -10.702 -17.836 12.509 1.00 91.06 404 THR A CA 1
ATOM 3205 C C . THR A 1 404 ? -11.541 -18.615 11.499 1.00 91.06 404 THR A C 1
ATOM 3207 O O . THR A 1 404 ? -11.250 -19.779 11.213 1.00 91.06 404 THR A O 1
ATOM 3210 N N . HIS A 1 405 ? -12.542 -17.963 10.908 1.00 93.00 405 HIS A N 1
ATOM 3211 C CA . HIS A 1 405 ? -13.298 -18.487 9.769 1.00 93.00 405 HIS A CA 1
ATOM 3212 C C . HIS A 1 405 ? -12.839 -17.871 8.442 1.00 93.00 405 HIS A C 1
ATOM 3214 O O . HIS A 1 405 ? -13.607 -17.828 7.478 1.00 93.00 405 HIS A O 1
ATOM 3220 N N . ALA A 1 406 ? -11.595 -17.388 8.378 1.00 93.44 406 ALA A N 1
ATOM 3221 C CA . ALA A 1 406 ? -11.121 -16.651 7.225 1.00 93.44 406 ALA A CA 1
ATOM 3222 C C . ALA A 1 406 ? -11.079 -17.522 5.963 1.00 93.44 406 ALA A C 1
ATOM 3224 O O . ALA A 1 406 ? -10.463 -18.587 5.940 1.00 93.44 406 ALA A O 1
ATOM 3225 N N . ARG A 1 407 ? -11.727 -17.046 4.894 1.00 92.88 407 ARG A N 1
ATOM 3226 C CA . ARG A 1 407 ? -11.757 -17.710 3.573 1.00 92.88 407 ARG A CA 1
ATOM 3227 C C . ARG A 1 407 ? -11.097 -16.881 2.484 1.00 92.88 407 ARG A C 1
ATOM 3229 O O . ARG A 1 407 ? -10.799 -17.402 1.409 1.00 92.88 407 ARG A O 1
ATOM 3236 N N . TRP A 1 408 ? -10.886 -15.598 2.750 1.00 96.00 408 TRP A N 1
ATOM 3237 C CA . TRP A 1 408 ? -10.376 -14.639 1.785 1.00 96.00 408 TRP A CA 1
ATOM 3238 C C . TRP A 1 408 ? -9.166 -13.912 2.345 1.00 96.00 408 TRP A C 1
ATOM 3240 O O . TRP A 1 408 ? -9.134 -13.528 3.514 1.00 96.00 408 TRP A O 1
ATOM 3250 N N . LEU A 1 409 ? -8.188 -13.692 1.477 1.00 96.88 409 LEU A N 1
ATOM 3251 C CA . LEU A 1 409 ? -6.978 -12.965 1.796 1.00 96.88 409 LEU A CA 1
ATOM 3252 C C . LEU A 1 409 ? -6.687 -11.932 0.710 1.00 96.88 409 LEU A C 1
ATOM 3254 O O . LEU A 1 409 ? -6.633 -12.259 -0.477 1.00 96.88 409 LEU A O 1
ATOM 3258 N N . ALA A 1 410 ? -6.443 -10.690 1.122 1.00 97.31 410 ALA A N 1
ATOM 3259 C CA . ALA A 1 410 ? -5.836 -9.680 0.268 1.00 97.31 410 ALA A CA 1
ATOM 3260 C C . ALA A 1 410 ? -4.374 -9.450 0.619 1.00 97.31 410 ALA A C 1
ATOM 3262 O O . ALA A 1 410 ? -4.010 -9.324 1.784 1.00 97.31 410 ALA A O 1
ATOM 3263 N N . ILE A 1 411 ? -3.552 -9.300 -0.412 1.00 97.12 411 ILE A N 1
ATOM 3264 C CA . ILE A 1 411 ? -2.192 -8.788 -0.298 1.00 97.12 411 ILE A CA 1
ATOM 3265 C C . ILE A 1 411 ? -2.234 -7.291 -0.619 1.00 97.12 411 ILE A C 1
ATOM 3267 O O . ILE A 1 411 ? -2.437 -6.893 -1.771 1.00 97.12 411 ILE A O 1
ATOM 3271 N N . VAL A 1 412 ? -2.065 -6.472 0.419 1.00 96.31 412 VAL A N 1
ATOM 3272 C CA . VAL A 1 412 ? -2.145 -5.007 0.385 1.00 96.31 412 VAL A CA 1
ATOM 3273 C C . VAL A 1 412 ? -0.737 -4.433 0.539 1.00 96.31 412 VAL A C 1
ATOM 3275 O O . VAL A 1 412 ? -0.340 -3.940 1.591 1.00 96.31 412 VAL A O 1
ATOM 3278 N N . GLY A 1 413 ? 0.052 -4.549 -0.525 1.00 90.62 413 GLY A N 1
ATOM 3279 C CA . GLY A 1 413 ? 1.419 -4.039 -0.576 1.00 90.62 413 GLY A CA 1
ATOM 3280 C C . GLY A 1 413 ? 2.107 -4.398 -1.887 1.00 90.62 413 GLY A C 1
ATOM 3281 O O . GLY A 1 413 ? 1.738 -5.371 -2.552 1.00 90.62 413 GLY A O 1
ATOM 3282 N N . ASP A 1 414 ? 3.117 -3.610 -2.252 1.00 86.38 414 ASP A N 1
ATOM 3283 C CA . ASP A 1 414 ? 3.937 -3.879 -3.433 1.00 86.38 414 ASP A CA 1
ATOM 3284 C C . ASP A 1 414 ? 4.715 -5.201 -3.281 1.00 86.38 414 ASP A C 1
ATOM 3286 O O . ASP A 1 414 ? 5.021 -5.656 -2.179 1.00 86.38 414 ASP A O 1
ATOM 3290 N N . SER A 1 415 ? 5.059 -5.816 -4.405 1.00 85.12 415 SER A N 1
ATOM 3291 C CA . SER A 1 415 ? 5.880 -7.020 -4.547 1.00 85.12 415 SER A CA 1
ATOM 3292 C C . SER A 1 415 ? 7.275 -6.918 -3.916 1.00 85.12 415 SER A C 1
ATOM 3294 O O . SER A 1 415 ? 7.900 -7.938 -3.636 1.00 85.12 415 SER A O 1
ATOM 3296 N N . ASN A 1 416 ? 7.780 -5.716 -3.646 1.00 82.88 416 ASN A N 1
ATOM 3297 C CA . ASN A 1 416 ? 9.010 -5.534 -2.879 1.00 82.88 416 ASN A CA 1
ATOM 3298 C C . ASN A 1 416 ? 8.773 -5.397 -1.366 1.00 82.88 416 ASN A C 1
ATOM 3300 O O . ASN A 1 416 ? 9.722 -5.400 -0.599 1.00 82.88 416 ASN A O 1
ATOM 3304 N N . MET A 1 417 ? 7.530 -5.328 -0.901 1.00 87.31 417 MET A N 1
ATOM 3305 C CA . MET A 1 417 ? 7.203 -5.333 0.526 1.00 87.31 417 MET A CA 1
ATOM 3306 C C . MET A 1 417 ? 6.502 -6.619 0.951 1.00 87.31 417 MET A C 1
ATOM 3308 O O . MET A 1 417 ? 6.760 -7.132 2.041 1.00 87.31 417 MET A O 1
ATOM 3312 N N . LEU A 1 418 ? 5.664 -7.165 0.078 1.00 91.88 418 LEU A N 1
ATOM 3313 C CA . LEU A 1 418 ? 4.978 -8.444 0.203 1.00 91.88 418 LEU A CA 1
ATOM 3314 C C . LEU A 1 418 ? 5.308 -9.270 -1.050 1.00 91.88 418 LEU A C 1
ATOM 3316 O O . LEU A 1 418 ? 4.576 -9.184 -2.042 1.00 91.88 418 LEU A O 1
ATOM 3320 N N . PRO A 1 419 ? 6.437 -10.002 -1.053 1.00 91.19 419 PRO A N 1
ATOM 3321 C CA . PRO A 1 419 ? 6.959 -10.639 -2.257 1.00 91.19 419 PRO A CA 1
ATOM 3322 C C . PRO A 1 419 ? 6.100 -11.774 -2.795 1.00 91.19 419 PRO A C 1
ATOM 3324 O O . PRO A 1 419 ? 5.364 -12.412 -2.060 1.00 91.19 419 PRO A O 1
ATOM 3327 N N . MET A 1 420 ? 6.242 -12.047 -4.090 1.00 92.69 420 MET A N 1
ATOM 3328 C CA . MET A 1 420 ? 5.730 -13.266 -4.717 1.00 92.69 420 MET A CA 1
ATOM 3329 C C . MET A 1 420 ? 6.750 -14.397 -4.574 1.00 92.69 420 MET A C 1
ATOM 3331 O O . MET A 1 420 ? 7.959 -14.154 -4.568 1.00 92.69 420 MET A O 1
ATOM 3335 N N . TYR A 1 421 ? 6.270 -15.635 -4.513 1.00 93.38 421 TYR A N 1
ATOM 3336 C CA . TYR A 1 421 ? 7.112 -16.823 -4.606 1.00 93.38 421 TYR A CA 1
ATOM 3337 C C . TYR A 1 421 ? 7.482 -17.094 -6.061 1.00 93.38 421 TYR A C 1
ATOM 3339 O O . TYR A 1 421 ? 6.618 -17.036 -6.930 1.00 93.38 421 TYR A O 1
ATOM 3347 N N . TYR A 1 422 ? 8.733 -17.441 -6.335 1.00 92.25 422 TYR A N 1
ATOM 3348 C CA . TYR A 1 422 ? 9.216 -17.760 -7.675 1.00 92.25 422 TYR A CA 1
ATOM 3349 C C . TYR A 1 422 ? 9.411 -19.268 -7.840 1.00 92.25 422 TYR A C 1
ATOM 3351 O O . TYR A 1 422 ? 10.277 -19.870 -7.200 1.00 92.25 422 TYR A O 1
ATOM 3359 N N . TYR A 1 423 ? 8.618 -19.878 -8.720 1.00 90.62 423 TYR A N 1
ATOM 3360 C CA . TYR A 1 423 ? 8.825 -21.252 -9.178 1.00 90.62 423 TYR A CA 1
ATOM 3361 C C . TYR A 1 423 ? 9.832 -21.291 -10.329 1.00 90.62 423 TYR A C 1
ATOM 3363 O O . TYR A 1 423 ? 9.944 -20.342 -11.104 1.00 90.62 423 TYR A O 1
ATOM 3371 N N . SER A 1 424 ? 10.548 -22.405 -10.479 1.00 85.00 424 SER A N 1
ATOM 3372 C CA . SER A 1 424 ? 11.458 -22.599 -11.610 1.00 85.00 424 SER A CA 1
ATOM 3373 C C . SER A 1 424 ? 10.694 -22.595 -12.939 1.00 85.00 424 SER A C 1
ATOM 3375 O O . SER A 1 424 ? 9.698 -23.307 -13.075 1.00 85.00 424 SER A O 1
ATOM 3377 N N . SER A 1 425 ? 11.188 -21.853 -13.930 1.00 76.81 425 SER A N 1
ATOM 3378 C CA . SER A 1 425 ? 10.718 -21.909 -15.318 1.00 76.81 425 SER A CA 1
ATOM 3379 C C . SER A 1 425 ? 11.702 -22.700 -16.181 1.00 76.81 425 SER A C 1
ATOM 3381 O O . SER A 1 425 ? 12.911 -22.642 -15.975 1.00 76.81 425 SER A O 1
ATOM 3383 N N . SER A 1 426 ? 11.195 -23.412 -17.190 1.00 68.12 426 SER A N 1
ATOM 3384 C CA . SER A 1 426 ? 12.029 -23.965 -18.269 1.00 68.12 426 SER A CA 1
ATOM 3385 C C . SER A 1 426 ? 12.462 -22.899 -19.281 1.00 68.12 426 SER A C 1
ATOM 3387 O O . SER A 1 426 ? 13.369 -23.124 -20.078 1.00 68.12 426 SER A O 1
ATOM 3389 N N . ASN A 1 427 ? 11.795 -21.742 -19.267 1.00 64.44 427 ASN A N 1
ATOM 3390 C CA . ASN A 1 427 ? 12.089 -20.622 -20.145 1.00 64.44 427 ASN A CA 1
ATOM 3391 C C . ASN A 1 427 ? 13.201 -19.780 -19.510 1.00 64.44 427 ASN A C 1
ATOM 3393 O O . ASN A 1 427 ? 12.974 -19.130 -18.491 1.00 64.44 427 ASN A O 1
ATOM 3397 N N . ASN A 1 428 ? 14.385 -19.803 -20.126 1.00 64.12 428 ASN A N 1
ATOM 3398 C CA . ASN A 1 428 ? 15.536 -18.956 -19.789 1.00 64.12 428 ASN A CA 1
ATOM 3399 C C . ASN A 1 428 ? 15.545 -17.665 -20.624 1.00 64.12 428 ASN A C 1
ATOM 3401 O O . ASN A 1 428 ? 16.597 -17.200 -21.060 1.00 64.12 428 ASN A O 1
ATOM 3405 N N . ASP A 1 429 ? 14.371 -17.105 -20.903 1.00 67.94 429 ASP A N 1
ATOM 3406 C CA . ASP A 1 429 ? 14.266 -15.866 -21.661 1.00 67.94 429 ASP A CA 1
ATOM 3407 C C . ASP A 1 429 ? 14.067 -14.697 -20.693 1.00 67.94 429 ASP A C 1
ATOM 3409 O O . ASP A 1 429 ? 13.011 -14.512 -20.093 1.00 67.94 429 ASP A O 1
ATOM 3413 N N . SER A 1 430 ? 15.113 -13.884 -20.544 1.00 63.41 430 SER A N 1
ATOM 3414 C CA . SER A 1 430 ? 15.100 -12.706 -19.675 1.00 63.41 430 SER A CA 1
ATOM 3415 C C . SER A 1 430 ? 14.011 -11.689 -20.037 1.00 63.41 430 SER A C 1
ATOM 3417 O O . SER A 1 430 ? 13.637 -10.891 -19.187 1.00 63.41 430 SER A O 1
ATOM 3419 N N . SER A 1 431 ? 13.493 -11.701 -21.272 1.00 61.72 431 SER A N 1
ATOM 3420 C CA . SER A 1 431 ? 12.433 -10.783 -21.707 1.00 61.72 431 SER A CA 1
ATOM 3421 C C . SER A 1 431 ? 11.030 -11.190 -21.238 1.00 61.72 431 SER A C 1
ATOM 3423 O O . SER A 1 431 ? 10.140 -10.340 -21.183 1.00 61.72 431 SER A O 1
ATOM 3425 N N . VAL A 1 432 ? 10.842 -12.459 -20.856 1.00 68.12 432 VAL A N 1
ATOM 3426 C CA . VAL A 1 432 ? 9.588 -12.984 -20.282 1.00 68.12 432 VAL A CA 1
ATOM 3427 C C . VAL A 1 432 ? 9.687 -13.242 -18.776 1.00 68.12 432 VAL A C 1
ATOM 3429 O O . VAL A 1 432 ? 8.727 -13.732 -18.189 1.00 68.12 432 VAL A O 1
ATOM 3432 N N . GLY A 1 433 ? 10.817 -12.880 -18.159 1.00 73.44 433 GLY A N 1
ATOM 3433 C CA . GLY A 1 433 ? 11.104 -13.100 -16.745 1.00 73.44 433 GLY A CA 1
ATOM 3434 C C . GLY A 1 433 ? 11.803 -14.430 -16.464 1.00 73.44 433 GLY A C 1
ATOM 3435 O O . GLY A 1 433 ? 11.626 -15.430 -17.160 1.00 73.44 433 GLY A O 1
ATOM 3436 N N . LEU A 1 434 ? 12.620 -14.432 -15.414 1.00 81.12 434 LEU A N 1
ATOM 3437 C CA . LEU A 1 434 ? 13.226 -15.632 -14.855 1.00 81.12 434 LEU A CA 1
ATOM 3438 C C . LEU A 1 434 ? 12.301 -16.179 -13.763 1.00 81.12 434 LEU A C 1
ATOM 3440 O O . LEU A 1 434 ? 12.061 -15.512 -12.754 1.00 81.12 434 LEU A O 1
ATOM 3444 N N . GLY A 1 435 ? 11.828 -17.413 -13.938 1.00 85.19 435 GLY A N 1
ATOM 3445 C CA . GLY A 1 435 ? 10.888 -18.066 -13.028 1.00 85.19 435 GLY A CA 1
ATOM 3446 C C . GLY A 1 435 ? 9.428 -17.657 -13.242 1.00 85.19 435 GLY A C 1
ATOM 3447 O O . GLY A 1 435 ? 9.103 -16.799 -14.058 1.00 85.19 435 GLY A O 1
ATOM 3448 N N . ILE A 1 436 ? 8.531 -18.304 -12.500 1.00 88.19 436 ILE A N 1
ATOM 3449 C CA . ILE A 1 436 ? 7.089 -18.034 -12.519 1.00 88.19 436 ILE A CA 1
ATOM 3450 C C . ILE A 1 436 ? 6.704 -17.474 -11.143 1.00 88.19 436 ILE A C 1
ATOM 3452 O O . ILE A 1 436 ? 6.701 -18.241 -10.174 1.00 88.19 436 ILE A O 1
ATOM 3456 N N . PRO A 1 437 ? 6.411 -16.166 -11.018 1.00 90.81 437 PRO A N 1
ATOM 3457 C CA . PRO A 1 437 ? 5.984 -15.578 -9.761 1.00 90.81 437 PRO A CA 1
ATOM 3458 C C . PRO A 1 437 ? 4.556 -16.013 -9.421 1.00 90.81 437 PRO A C 1
ATOM 3460 O O . PRO A 1 437 ? 3.705 -16.175 -10.297 1.00 90.81 437 PRO A O 1
ATOM 3463 N N . SER A 1 438 ? 4.282 -16.195 -8.135 1.00 91.81 438 SER A N 1
ATOM 3464 C CA . SER A 1 438 ? 2.990 -16.651 -7.650 1.00 91.81 438 SER A CA 1
ATOM 3465 C C . SER A 1 438 ? 2.733 -16.224 -6.212 1.00 91.81 438 SER A C 1
ATOM 3467 O O . SER A 1 438 ? 3.608 -16.312 -5.351 1.00 91.81 438 SER A O 1
ATOM 3469 N N . ASP A 1 439 ? 1.486 -15.851 -5.946 1.00 94.38 439 ASP A N 1
ATOM 3470 C CA . ASP A 1 439 ? 0.970 -15.636 -4.594 1.00 94.38 439 ASP A CA 1
ATOM 3471 C C . ASP A 1 439 ? 0.396 -16.913 -3.966 1.00 94.38 439 ASP A C 1
ATOM 3473 O O . ASP A 1 439 ? -0.060 -16.893 -2.826 1.00 94.38 439 ASP A O 1
ATOM 3477 N N . ASN A 1 440 ? 0.433 -18.044 -4.681 1.00 93.19 440 ASN A N 1
ATOM 3478 C CA . ASN A 1 440 ? -0.187 -19.290 -4.242 1.00 93.19 440 ASN A CA 1
ATOM 3479 C C . ASN A 1 440 ? 0.252 -19.759 -2.840 1.00 93.19 440 ASN A C 1
ATOM 3481 O O . ASN A 1 440 ? -0.609 -20.240 -2.107 1.00 93.19 440 ASN A O 1
ATOM 3485 N N . PRO A 1 441 ? 1.515 -19.604 -2.392 1.00 94.62 441 PRO A N 1
ATOM 3486 C CA . PRO A 1 441 ? 1.885 -19.999 -1.030 1.00 94.62 441 PRO A CA 1
ATOM 3487 C C . PRO A 1 441 ? 1.095 -19.286 0.073 1.00 94.62 441 PRO A C 1
ATOM 3489 O O . PRO A 1 441 ? 0.792 -19.900 1.093 1.00 94.62 441 PRO A O 1
ATOM 3492 N N . TYR A 1 442 ? 0.676 -18.036 -0.145 1.00 94.62 442 TYR A N 1
ATOM 3493 C CA . TYR A 1 442 ? -0.168 -17.315 0.809 1.00 94.62 442 TYR A CA 1
ATOM 3494 C C . TYR A 1 442 ? -1.552 -17.963 0.986 1.00 94.62 442 TYR A C 1
ATOM 3496 O O . TYR A 1 442 ? -2.248 -17.638 1.944 1.00 94.62 442 TYR A O 1
ATOM 3504 N N . SER A 1 443 ? -1.975 -18.870 0.088 1.00 91.75 443 SER A N 1
ATOM 3505 C CA . SER A 1 443 ? -3.320 -19.483 0.107 1.00 91.75 443 SER A CA 1
ATOM 3506 C C . SER A 1 443 ? -3.479 -20.544 1.184 1.00 91.75 443 SER A C 1
ATOM 3508 O O . SER A 1 443 ? -4.575 -21.077 1.349 1.00 91.75 443 SER A O 1
ATOM 3510 N N . LEU A 1 444 ? -2.392 -20.858 1.899 1.00 89.31 444 LEU A N 1
ATOM 3511 C CA . LEU A 1 444 ? -2.342 -21.903 2.916 1.00 89.31 444 LEU A CA 1
ATOM 3512 C C . LEU A 1 444 ? -2.872 -23.232 2.354 1.00 89.31 444 LEU A C 1
ATOM 3514 O O . LEU A 1 444 ? -3.852 -23.787 2.843 1.00 89.31 444 LEU A O 1
ATOM 3518 N N . ASN A 1 445 ? -2.234 -23.722 1.284 1.00 80.31 445 ASN A N 1
ATOM 3519 C CA . ASN A 1 445 ? -2.647 -24.918 0.536 1.00 80.31 445 ASN A CA 1
ATOM 3520 C C . ASN A 1 445 ? -4.065 -24.821 -0.056 1.00 80.31 445 ASN A C 1
ATOM 3522 O O . ASN A 1 445 ? -4.852 -25.755 0.074 1.00 80.31 445 ASN A O 1
ATOM 3526 N N . LEU A 1 446 ? -4.384 -23.703 -0.720 1.00 76.25 446 LEU A N 1
ATOM 3527 C CA . LEU A 1 446 ? -5.695 -23.430 -1.331 1.00 76.25 446 LEU A CA 1
ATOM 3528 C C . LEU A 1 446 ? -6.863 -23.386 -0.332 1.00 76.25 446 LEU A C 1
ATOM 3530 O O . LEU A 1 446 ? -8.023 -23.441 -0.737 1.00 76.25 446 LEU A O 1
ATOM 3534 N N . SER A 1 447 ? -6.572 -23.251 0.963 1.00 81.94 447 SER A N 1
ATOM 3535 C CA . SER A 1 447 ? -7.594 -23.081 2.001 1.00 81.94 447 SER A CA 1
ATOM 3536 C C . SER A 1 447 ? -8.250 -21.698 1.940 1.00 81.94 447 SER A C 1
ATOM 3538 O O . SER A 1 447 ? -9.348 -21.519 2.460 1.00 81.94 447 SER A O 1
ATOM 3540 N N . MET A 1 448 ? -7.597 -20.723 1.295 1.00 89.62 448 MET A N 1
ATOM 3541 C CA . MET A 1 448 ? -8.105 -19.362 1.124 1.00 89.62 448 MET A CA 1
ATOM 3542 C C . MET A 1 448 ? -8.029 -18.893 -0.330 1.00 89.62 448 MET A C 1
ATOM 3544 O O . MET A 1 448 ? -7.061 -19.163 -1.046 1.00 89.62 448 MET A O 1
ATOM 3548 N N . ALA A 1 449 ? -9.027 -18.114 -0.741 1.00 94.38 449 ALA A N 1
ATOM 3549 C CA . ALA A 1 449 ? -8.991 -17.365 -1.988 1.00 94.38 449 ALA A CA 1
ATOM 3550 C C . ALA A 1 449 ? -8.140 -16.098 -1.817 1.00 94.38 449 ALA A C 1
ATOM 3552 O O . ALA A 1 449 ? -8.278 -15.385 -0.822 1.00 94.38 449 ALA A O 1
ATOM 3553 N N . ILE A 1 450 ? -7.285 -15.800 -2.798 1.00 94.69 450 ILE A N 1
ATOM 3554 C CA . ILE A 1 450 ? -6.321 -14.695 -2.718 1.00 94.69 450 ILE A CA 1
ATOM 3555 C C . ILE A 1 450 ? -6.549 -13.667 -3.808 1.00 94.69 450 ILE A C 1
ATOM 3557 O O . ILE A 1 450 ? -6.691 -14.019 -4.978 1.00 94.69 450 ILE A O 1
ATOM 3561 N N . GLY A 1 451 ? -6.484 -12.394 -3.424 1.00 94.38 451 GLY A N 1
ATOM 3562 C CA . GLY A 1 451 ? -6.304 -11.275 -4.343 1.00 94.38 451 GLY A CA 1
ATOM 3563 C C . GLY A 1 451 ? -5.091 -10.429 -3.963 1.00 94.38 451 GLY A C 1
ATOM 3564 O O . GLY A 1 451 ? -4.891 -10.105 -2.797 1.00 94.38 451 GLY A O 1
ATOM 3565 N N . ARG A 1 452 ? -4.292 -10.016 -4.945 1.00 95.06 452 ARG A N 1
ATOM 3566 C CA . ARG A 1 452 ? -3.286 -8.961 -4.766 1.00 95.06 452 ARG A CA 1
ATOM 3567 C C . ARG A 1 452 ? -3.800 -7.664 -5.369 1.00 95.06 452 ARG A C 1
ATOM 3569 O O . ARG A 1 452 ? -4.329 -7.662 -6.479 1.00 95.06 452 ARG A O 1
ATOM 3576 N N . ILE A 1 453 ? -3.596 -6.559 -4.661 1.00 94.50 453 ILE A N 1
ATOM 3577 C CA . ILE A 1 453 ? -3.866 -5.229 -5.207 1.00 94.50 453 ILE A CA 1
ATOM 3578 C C . ILE A 1 453 ? -2.731 -4.847 -6.154 1.00 94.50 453 ILE A C 1
ATOM 3580 O O . ILE A 1 453 ? -1.575 -4.762 -5.745 1.00 94.50 453 ILE A O 1
ATOM 3584 N N . ILE A 1 454 ? -3.077 -4.608 -7.418 1.00 89.81 454 ILE A N 1
ATOM 3585 C CA . ILE A 1 454 ? -2.165 -4.099 -8.444 1.00 89.81 454 ILE A CA 1
ATOM 3586 C C . ILE A 1 454 ? -2.698 -2.738 -8.879 1.00 89.81 454 ILE A C 1
ATOM 3588 O O . ILE A 1 454 ? -3.822 -2.639 -9.367 1.00 89.81 454 ILE A O 1
ATOM 3592 N N . ALA A 1 455 ? -1.898 -1.698 -8.671 1.00 88.94 455 ALA A N 1
ATOM 3593 C CA . ALA A 1 455 ? -2.266 -0.315 -8.934 1.00 88.94 455 ALA A CA 1
ATOM 3594 C C . ALA A 1 455 ? -1.037 0.480 -9.382 1.00 88.94 455 ALA A C 1
ATOM 3596 O O . ALA A 1 455 ? 0.088 0.129 -9.027 1.00 88.94 455 ALA A O 1
ATOM 3597 N N . PHE A 1 456 ? -1.250 1.554 -10.145 1.00 85.94 456 PHE A N 1
ATOM 3598 C CA . PHE A 1 456 ? -0.150 2.424 -10.586 1.00 85.94 456 PHE A CA 1
ATOM 3599 C C . PHE A 1 456 ? 0.432 3.273 -9.454 1.00 85.94 456 PHE A C 1
ATOM 3601 O O . PHE A 1 456 ? 1.628 3.543 -9.433 1.00 85.94 456 PHE A O 1
ATOM 3608 N N . ASP A 1 457 ? -0.423 3.730 -8.542 1.00 90.38 457 ASP A N 1
ATOM 3609 C CA . ASP A 1 457 ? -0.050 4.496 -7.361 1.00 90.38 457 ASP A CA 1
ATOM 3610 C C . ASP A 1 457 ? -1.088 4.325 -6.244 1.00 90.38 457 ASP A C 1
ATOM 3612 O O . ASP A 1 457 ? -2.143 3.712 -6.423 1.00 90.38 457 ASP A O 1
ATOM 3616 N N . ASP A 1 458 ? -0.798 4.900 -5.081 1.00 93.44 458 ASP A N 1
ATOM 3617 C CA . ASP A 1 458 ? -1.661 4.890 -3.900 1.00 93.44 458 ASP A CA 1
ATOM 3618 C C . ASP A 1 458 ? -3.085 5.408 -4.179 1.00 93.44 458 ASP A C 1
ATOM 3620 O O . ASP A 1 458 ? -4.070 4.872 -3.665 1.00 93.44 458 ASP A O 1
ATOM 3624 N N . ILE A 1 459 ? -3.215 6.426 -5.037 1.00 95.19 459 ILE A N 1
ATOM 3625 C CA . ILE A 1 459 ? -4.513 6.989 -5.433 1.00 95.19 459 ILE A CA 1
ATOM 3626 C C . ILE A 1 459 ? -5.316 5.943 -6.211 1.00 95.19 459 ILE A C 1
ATOM 3628 O O . ILE A 1 459 ? -6.482 5.697 -5.890 1.00 95.19 459 ILE A O 1
ATOM 3632 N N . ASP A 1 460 ? -4.697 5.310 -7.207 1.00 94.69 460 ASP A N 1
ATOM 3633 C CA . ASP A 1 460 ? -5.318 4.251 -8.002 1.00 94.69 460 ASP A CA 1
ATOM 3634 C C . ASP A 1 460 ? -5.713 3.046 -7.140 1.00 94.69 460 ASP A C 1
ATOM 3636 O O . ASP A 1 460 ? -6.825 2.536 -7.276 1.00 94.69 460 ASP A O 1
ATOM 3640 N N . ALA A 1 461 ? -4.866 2.657 -6.182 1.00 95.75 461 ALA A N 1
ATOM 3641 C CA . ALA A 1 461 ? -5.162 1.580 -5.241 1.00 95.75 461 ALA A CA 1
ATOM 3642 C C . ALA A 1 461 ? -6.415 1.883 -4.407 1.00 95.75 461 ALA A C 1
ATOM 3644 O O . ALA A 1 461 ? -7.303 1.037 -4.292 1.00 95.75 461 ALA A O 1
ATOM 3645 N N . SER A 1 462 ? -6.533 3.106 -3.878 1.00 97.75 462 SER A N 1
ATOM 3646 C CA . SER A 1 462 ? -7.723 3.516 -3.121 1.00 97.75 462 SER A CA 1
ATOM 3647 C C . SER A 1 462 ? -8.993 3.522 -3.977 1.00 97.75 462 SER A C 1
ATOM 3649 O O . SER A 1 462 ? -10.041 3.061 -3.530 1.00 97.75 462 SER A O 1
ATOM 3651 N N . LEU A 1 463 ? -8.899 3.952 -5.241 1.00 97.06 463 LEU A N 1
ATOM 3652 C CA . LEU A 1 463 ? -10.013 3.906 -6.190 1.00 97.06 463 LEU A CA 1
ATOM 3653 C C . LEU A 1 463 ? -10.398 2.470 -6.553 1.00 97.06 463 LEU A C 1
ATOM 3655 O O . LEU A 1 463 ? -11.586 2.188 -6.709 1.00 97.06 463 LEU A O 1
ATOM 3659 N N . LEU A 1 464 ? -9.427 1.568 -6.702 1.00 96.56 464 LEU A N 1
ATOM 3660 C CA . LEU A 1 464 ? -9.674 0.154 -6.972 1.00 96.56 464 LEU A CA 1
ATOM 3661 C C . LEU A 1 464 ? -10.408 -0.506 -5.799 1.00 96.56 464 LEU A C 1
ATOM 3663 O O . LEU A 1 464 ? -11.445 -1.129 -6.026 1.00 96.56 464 LEU A O 1
ATOM 3667 N N . ILE A 1 465 ? -9.931 -0.297 -4.566 1.00 97.44 465 ILE A N 1
ATOM 3668 C CA . ILE A 1 465 ? -10.594 -0.782 -3.345 1.00 97.44 465 ILE A CA 1
ATOM 3669 C C . ILE A 1 465 ? -12.009 -0.206 -3.239 1.00 97.44 465 ILE A C 1
ATOM 3671 O O . ILE A 1 465 ? -12.967 -0.939 -3.009 1.00 97.44 465 ILE A O 1
ATOM 3675 N N . ALA A 1 466 ? -12.178 1.101 -3.443 1.00 97.12 466 ALA A N 1
ATOM 3676 C CA . ALA A 1 466 ? -13.495 1.719 -3.362 1.00 97.12 466 ALA A CA 1
ATOM 3677 C C . ALA A 1 466 ? -14.456 1.150 -4.424 1.00 97.12 466 ALA A C 1
ATOM 3679 O O . ALA A 1 466 ? -15.617 0.876 -4.136 1.00 97.12 466 ALA A O 1
ATOM 3680 N N . ARG A 1 467 ? -13.987 0.904 -5.651 1.00 95.00 467 ARG A N 1
ATOM 3681 C CA . ARG A 1 467 ? -14.813 0.286 -6.702 1.00 95.00 467 ARG A CA 1
ATOM 3682 C C . ARG A 1 467 ? -15.184 -1.161 -6.397 1.00 95.00 467 ARG A C 1
ATOM 3684 O O . ARG A 1 467 ? -16.251 -1.580 -6.830 1.00 95.00 467 ARG A O 1
ATOM 3691 N N . SER A 1 468 ? -14.333 -1.918 -5.702 1.00 94.12 468 SER A N 1
ATOM 3692 C CA . SER A 1 468 ? -14.649 -3.299 -5.326 1.00 94.12 468 SER A CA 1
ATOM 3693 C C . SER A 1 468 ? -15.613 -3.355 -4.144 1.00 94.12 468 SER A C 1
ATOM 3695 O O . SER A 1 468 ? -16.607 -4.073 -4.210 1.00 94.12 468 SER A O 1
ATOM 3697 N N . VAL A 1 469 ? -15.366 -2.565 -3.095 1.00 95.75 469 VAL A N 1
ATOM 3698 C CA . VAL A 1 469 ? -16.202 -2.537 -1.882 1.00 95.75 469 VAL A CA 1
ATOM 3699 C C . VAL A 1 469 ? -17.600 -1.982 -2.175 1.00 95.75 469 VAL A C 1
ATOM 3701 O O . VAL A 1 469 ? -18.585 -2.530 -1.688 1.00 95.75 469 VAL A O 1
ATOM 3704 N N . PHE A 1 470 ? -17.698 -0.940 -3.007 1.00 95.56 470 PHE A N 1
ATOM 3705 C CA . PHE A 1 470 ? -18.959 -0.274 -3.367 1.00 95.56 470 PHE A CA 1
ATOM 3706 C C . PHE A 1 470 ? -19.437 -0.648 -4.774 1.00 95.56 470 PHE A C 1
ATOM 3708 O O . PHE A 1 470 ? -20.124 0.133 -5.434 1.00 95.56 470 PHE A O 1
ATOM 3715 N N . TYR A 1 471 ? -19.059 -1.836 -5.264 1.00 93.56 471 TYR A N 1
ATOM 3716 C CA . TYR A 1 471 ? -19.427 -2.279 -6.610 1.00 93.56 471 TYR A CA 1
ATOM 3717 C C . TYR A 1 471 ? -20.940 -2.222 -6.822 1.00 93.56 471 TYR A C 1
ATOM 3719 O O . TYR A 1 471 ? -21.389 -1.697 -7.835 1.00 93.56 471 TYR A O 1
ATOM 3727 N N . ASN A 1 472 ? -21.727 -2.688 -5.847 1.00 89.75 472 ASN A N 1
ATOM 3728 C CA . ASN A 1 472 ? -23.184 -2.691 -5.955 1.00 89.75 472 ASN A CA 1
ATOM 3729 C C . ASN A 1 472 ? -23.766 -1.273 -6.006 1.00 89.75 472 ASN A C 1
ATOM 3731 O O . ASN A 1 472 ? -24.620 -1.009 -6.846 1.00 89.75 472 ASN A O 1
ATOM 3735 N N . ASP A 1 473 ? -23.266 -0.339 -5.194 1.00 89.19 473 ASP A N 1
ATOM 3736 C CA . ASP A 1 473 ? -23.728 1.057 -5.210 1.00 89.19 473 ASP A CA 1
ATOM 3737 C C . ASP A 1 473 ? -23.447 1.758 -6.541 1.00 89.19 473 ASP A C 1
ATOM 3739 O O . ASP A 1 473 ? -24.187 2.648 -6.956 1.00 89.19 473 ASP A O 1
ATOM 3743 N N . ILE A 1 474 ? -22.360 1.354 -7.198 1.00 90.12 474 ILE A N 1
ATOM 3744 C CA . ILE A 1 474 ? -21.861 1.934 -8.443 1.00 90.12 474 ILE A CA 1
ATOM 3745 C C . ILE A 1 474 ? -22.486 1.274 -9.678 1.00 90.12 474 ILE A C 1
ATOM 3747 O O . ILE A 1 474 ? -22.758 1.954 -10.667 1.00 90.12 474 ILE A O 1
ATOM 3751 N N . ALA A 1 475 ? -22.668 -0.046 -9.655 1.00 83.88 475 ALA A N 1
ATOM 3752 C CA . ALA A 1 475 ? -23.170 -0.833 -10.780 1.00 83.88 475 ALA A CA 1
ATOM 3753 C C . ALA A 1 475 ? -24.701 -0.941 -10.787 1.00 83.88 475 ALA A C 1
ATOM 3755 O O . ALA A 1 475 ? -25.302 -1.035 -11.858 1.00 83.88 475 ALA A O 1
ATOM 3756 N N . HIS A 1 476 ? -25.327 -0.918 -9.609 1.00 69.62 476 HIS A N 1
ATOM 3757 C CA . HIS A 1 476 ? -26.770 -1.088 -9.426 1.00 69.62 476 HIS A CA 1
ATOM 3758 C C . HIS A 1 476 ? -27.461 0.155 -8.852 1.00 69.62 476 HIS A C 1
ATOM 3760 O O . HIS A 1 476 ? -28.614 0.056 -8.439 1.00 69.62 476 HIS A O 1
ATOM 3766 N N . GLY A 1 477 ? -26.789 1.316 -8.835 1.00 53.66 477 GLY A N 1
ATOM 3767 C CA . GLY A 1 477 ? -27.390 2.589 -8.430 1.00 53.66 477 GLY A CA 1
ATOM 3768 C C . GLY A 1 477 ? -28.742 2.803 -9.119 1.00 53.66 477 GLY A C 1
ATOM 3769 O O . GLY A 1 477 ? -28.799 2.758 -10.345 1.00 53.66 477 GLY A O 1
ATOM 3770 N N . ALA A 1 478 ? -29.790 2.947 -8.294 1.00 45.59 478 ALA A N 1
ATOM 3771 C CA . ALA A 1 478 ? -31.223 2.909 -8.610 1.00 45.59 478 ALA A CA 1
ATOM 3772 C C . ALA A 1 478 ? -31.578 3.085 -10.101 1.00 45.59 478 ALA A C 1
ATOM 3774 O O . ALA A 1 478 ? -31.506 4.193 -10.635 1.00 45.59 478 ALA A O 1
ATOM 3775 N N . TRP A 1 479 ? -31.983 1.980 -10.735 1.00 36.66 479 TRP A N 1
ATOM 3776 C CA . TRP A 1 479 ? -32.736 1.997 -11.991 1.00 36.66 479 TRP A CA 1
ATOM 3777 C C . TRP A 1 479 ? -34.186 2.404 -11.750 1.00 36.66 479 TRP A C 1
ATOM 3779 O O . TRP A 1 479 ? -34.753 1.946 -10.728 1.00 36.66 479 TRP A O 1
#

Radius of gyration: 27.28 Å; chains: 1; bounding box: 98×47×79 Å

Secondary structure (DSSP, 8-state):
-HHHHHHHHHHHHHHH---PPPPP-EEEEEETT-HHHHHHHHHHHHHTTS--EEEESS--GGGHHHHHHHT--EEEEESS--SSS-EEE-S-HHHHHHHHHHHH-S--SEEEEEETT-HHHHHHHHHHHHHTT--EEEESS-HHHHHHHHHHHTPEEEEESS--S--SEEE-SHHHHHHHHHHHS---EEEEE-GGGG-PPPEEEEEEEEEEEEEEEEEEEESEEEEEEE-SEEEEEEEE-SS-EEEEEEEEESSSEEEEEEE-TTS-EEEEEEHHHH-TTEEEEEPPPB---EEEEEEEEEE-EE--BTTB-EEEEEEEEEEEEEEEEEEES-S---S--GGGGHHHHHHHTTEEEEE----THHHHTTT--S-GGG-GGGHHHHHHHHHHHHHHHHHHHTTS---EEEEES-TTTSPPEEEPPS---TTS-SSEEE-GGGGTTTTSEEEE---SSHHHHHHHHHHHHTHHHHHSS--

Sequence (479 aa):
MKFIALLTALLIVFSSFNFAQPEEKAIIFVYDRDAFYSLIATSLSFHLGKRPILLFKNETKRHERFIRMYGANEFISIGGKIGLQAQQFLRDAPNISIEIARKFYGKADYAVVLPYNDYALSLIATPIACYLDAPLLVYKNNSDEIEEVCNELNAKIISIGNVSIPAYMHLKNEKEVYDYIKSIHDIEYIAIANPNDTVKPDVIEKEEIEKEANITNLKIFFFIPFNLFGSNEKSFYINVPEGIWHIEANISSSQGIIYASLYDENGKLIAYSNSMGCGERKCYFDTLSINHAGKYRLSIIIKNGIEGGYFIPHGFSFVNAGVKARIVMERVSSPRLPLLHISKLAPFLACSHNGMVFATKNDVSKAYRAGMAGGGWNNAALHPFINKIVNETVEKLQDFVNGTHARWLAIVGDSNMLPMYYYSSSNNDSSVGLGIPSDNPYSLNLSMAIGRIIAFDDIDASLLIARSVFYNDIAHGAW

Foldseek 3Di:
DVVVVVVVVVVVVVVVPPPPDPLAAEEEEEEPPALLSLLQVLLLCLLSVRHFYFYDHDACPVCVLVCVLLVHPAYAYTCDDYPDPYNYDNDDNQVSLLVSLVPRQQAFAAAEEEESVCQLQSLQLSLVSNLRSHRYHYDDPPQVSVVVSCVSRVHFYEYEAPHPHDGPHYQHDDVSSLVVLLVRFFAAEEEEFASCLSPAFDQPDKDKDKDKDWFWWKWKFQLHIDTPDGAQKDKDKDWFDAAKKKKKKKKFKPDAKKKKFKAFPVRFTAWIWICVVVHPRITIDIFQIARATGIMMIMMGGWHWDDADPVRRIIITTGGMMMMMMMMMTHGPFSQHFPASQSSCRSSLQSLPRHGYDHLNQALSVLNVPNDGHDVQRDVSSQVVLQVSQVVSLVVVVVSCPSHSYAEYEHGGDCRRNNFHFAQDPDPDSVRTGGDTHPVSNCVNVSHDYDYQDAPYNSRSSVVSSCVSCVCSSVVVDD